Protein 1XS0 (pdb70)

CATH classification: 3.40.1420.10

InterPro domains:
  IPR014453 Inhibitor of vertebrate lysozyme [PIRSF009103] (1-154)
  IPR036501 Inhibitor of vertebrate lysozyme superfamily [G3DSA:3.40.1420.10] (29-157)
  IPR036501 Inhibitor of vertebrate lysozyme superfamily [SSF89872] (31-156)
  IPR061272 Inhibitor of vertebrate lysozyme (Ivy)-like domain [PF08816] (43-122)

Radius of gyration: 24.45 Å; Cα contacts (8 Å, |Δi|>4): 786; chains: 3; bounding box: 39×58×66 Å

Structure (mmCIF, N/CA/C/O backbone):
data_1XS0
#
_entry.id   1XS0
#
_cell.length_a   81.339
_cell.length_b   46.962
_cell.length_c   88.044
_cell.angle_alpha   90.00
_cell.angle_beta   89.95
_cell.angle_gamma   90.00
#
_symmetry.space_group_name_H-M   'C 1 2 1'
#
loop_
_entity.id
_entity.type
_entity.pdbx_description
1 polymer 'Inhibitor of vertebrate lysozyme'
2 water water
#
loop_
_atom_site.group_PDB
_atom_site.id
_atom_site.type_symbol
_atom_site.label_atom_id
_atom_site.label_alt_id
_atom_site.label_comp_id
_atom_site.label_asym_id
_atom_site.label_entity_id
_atom_site.label_seq_id
_atom_site.pdbx_PDB_ins_code
_atom_site.Cartn_x
_atom_site.Cartn_y
_atom_site.Cartn_z
_atom_site.occupancy
_atom_site.B_iso_or_equiv
_atom_site.auth_seq_id
_atom_site.auth_comp_id
_atom_site.auth_asym_id
_atom_site.auth_atom_id
_atom_site.pdbx_PDB_model_num
ATOM 1 N N . ASP A 1 3 ? 14.362 9.719 -1.908 1.00 38.52 3 ASP A N 1
ATOM 2 C CA . ASP A 1 3 ? 15.813 10.083 -1.821 1.00 37.24 3 ASP A CA 1
ATOM 3 C C . ASP A 1 3 ? 16.674 9.144 -2.658 1.00 37.27 3 ASP A C 1
ATOM 4 O O . ASP A 1 3 ? 16.349 7.972 -2.822 1.00 37.04 3 ASP A O 1
ATOM 9 N N . LEU A 1 4 ? 17.789 9.682 -3.158 1.00 36.55 4 LEU A N 1
ATOM 10 C CA . LEU A 1 4 ? 18.767 8.993 -3.984 1.00 35.12 4 LEU A CA 1
ATOM 11 C C . LEU A 1 4 ? 19.721 8.152 -3.137 1.00 34.11 4 LEU A C 1
ATOM 12 O O . LEU A 1 4 ? 20.572 8.660 -2.363 1.00 34.63 4 LEU A O 1
ATOM 17 N N . THR A 1 5 ? 19.596 6.855 -3.347 1.00 30.34 5 THR A N 1
ATOM 18 C CA . THR A 1 5 ? 20.312 5.866 -2.589 1.00 27.65 5 THR A CA 1
ATOM 19 C C . THR A 1 5 ? 20.633 4.746 -3.552 1.00 25.08 5 THR A C 1
ATOM 20 O O . THR A 1 5 ? 20.082 4.677 -4.655 1.00 23.51 5 THR A O 1
ATOM 24 N N . ILE A 1 6 ? 21.494 3.830 -3.111 1.00 22.79 6 ILE A N 1
ATOM 25 C CA . ILE A 1 6 ? 21.854 2.716 -3.949 1.00 21.41 6 ILE A CA 1
ATOM 26 C C . ILE A 1 6 ? 20.606 1.893 -4.219 1.00 23.31 6 ILE A C 1
ATOM 27 O O . ILE A 1 6 ? 20.398 1.365 -5.340 1.00 23.67 6 ILE A O 1
ATOM 32 N N . SER A 1 7 ? 19.748 1.832 -3.213 1.00 23.04 7 SER A N 1
ATOM 33 C CA . SER A 1 7 ? 18.532 1.082 -3.388 1.00 23.72 7 SER A CA 1
ATOM 34 C C . SER A 1 7 ? 17.589 1.708 -4.408 1.00 23.43 7 SER A C 1
ATOM 35 O O . SER A 1 7 ? 16.950 0.979 -5.195 1.00 23.30 7 SER A O 1
ATOM 38 N N . SER A 1 8 ? 17.451 3.027 -4.431 1.00 22.55 8 SER A N 1
ATOM 39 C CA . SER A 1 8 ? 16.526 3.605 -5.438 1.00 24.49 8 SER A CA 1
ATOM 40 C C . SER A 1 8 ? 17.108 3.475 -6.834 1.00 24.14 8 SER A C 1
ATOM 41 O O . SER A 1 8 ? 16.369 3.424 -7.826 1.00 24.52 8 SER A O 1
ATOM 44 N N . LEU A 1 9 ? 18.441 3.495 -6.922 1.00 22.18 9 LEU A N 1
ATOM 45 C CA . LEU A 1 9 ? 19.070 3.328 -8.227 1.00 23.73 9 LEU A CA 1
ATOM 46 C C . LEU A 1 9 ? 18.793 1.879 -8.679 1.00 23.12 9 LEU A C 1
ATOM 47 O O . LEU A 1 9 ? 18.493 1.635 -9.849 1.00 26.36 9 LEU A O 1
ATOM 52 N N . ALA A 1 10 ? 18.856 0.911 -7.772 1.00 21.85 10 ALA A N 1
ATOM 53 C CA . ALA A 1 10 ? 18.622 -0.485 -8.164 1.00 22.35 10 ALA A CA 1
ATOM 54 C C . ALA A 1 10 ? 17.172 -0.783 -8.609 1.00 24.66 10 ALA A C 1
ATOM 55 O O . ALA A 1 10 ? 16.911 -1.746 -9.342 1.00 25.73 10 ALA A O 1
ATOM 57 N N . LYS A 1 11 ? 16.236 0.041 -8.177 1.00 27.05 11 LYS A N 1
ATOM 58 C CA . LYS A 1 11 ? 14.830 -0.190 -8.511 1.00 28.09 11 LYS A CA 1
ATOM 59 C C . LYS A 1 11 ? 14.253 0.773 -9.553 1.00 29.01 11 LYS A C 1
ATOM 60 O O . LYS A 1 11 ? 13.243 0.442 -10.200 1.00 29.88 11 LYS A O 1
ATOM 66 N N . GLY A 1 12 ? 14.919 1.904 -9.756 1.00 26.61 12 GLY A N 1
ATOM 67 C CA . GLY A 1 12 ? 14.481 2.925 -10.692 1.00 26.39 12 GLY A CA 1
ATOM 68 C C . GLY A 1 12 ? 14.275 2.456 -12.110 1.00 25.76 12 GLY A C 1
ATOM 69 O O . GLY A 1 12 ? 15.112 1.709 -12.660 1.00 23.80 12 GLY A O 1
ATOM 70 N N . GLU A 1 13 ? 13.183 2.896 -12.741 1.00 26.15 13 GLU A N 1
ATOM 71 C CA . GLU A 1 13 ? 12.911 2.450 -14.075 1.00 27.98 13 GLU A CA 1
ATOM 72 C C . GLU A 1 13 ? 14.036 2.648 -15.057 1.00 26.19 13 GLU A C 1
ATOM 73 O O . GLU A 1 13 ? 14.342 1.746 -15.838 1.00 27.74 13 GLU A O 1
ATOM 79 N N . THR A 1 14 ? 14.698 3.792 -14.974 1.00 28.27 14 THR A N 1
ATOM 80 C CA . THR A 1 14 ? 15.746 4.080 -15.927 1.00 28.38 14 THR A CA 1
ATOM 81 C C . THR A 1 14 ? 17.147 3.850 -15.392 1.00 26.72 14 THR A C 1
ATOM 82 O O . THR A 1 14 ? 18.090 4.220 -16.080 1.00 26.28 14 THR A O 1
ATOM 86 N N . THR A 1 15 ? 17.271 3.290 -14.195 1.00 25.99 15 THR A N 1
ATOM 87 C CA . THR A 1 15 ? 18.601 3.059 -13.642 1.00 24.18 15 THR A CA 1
ATOM 88 C C . THR A 1 15 ? 18.831 1.587 -13.321 1.00 24.83 15 THR A C 1
ATOM 89 O O . THR A 1 15 ? 19.993 1.130 -13.241 1.00 24.85 15 THR A O 1
ATOM 93 N N . LYS A 1 16 ? 17.736 0.828 -13.150 1.00 23.20 16 LYS A N 1
ATOM 94 C CA . LYS A 1 16 ? 17.865 -0.557 -12.759 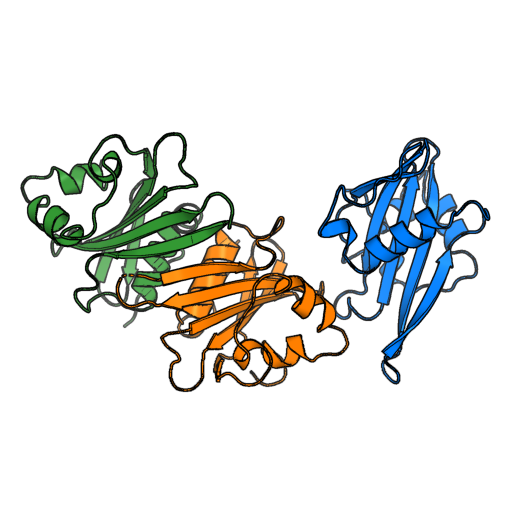1.00 21.84 16 LYS A CA 1
ATOM 95 C C . LYS A 1 16 ? 18.644 -1.454 -13.683 1.00 21.84 16 LYS A C 1
ATOM 96 O O . LYS A 1 16 ? 19.326 -2.350 -13.217 1.00 22.01 16 LYS A O 1
ATOM 102 N N . ALA A 1 17 ? 18.562 -1.258 -15.001 1.00 21.42 17 ALA A N 1
ATOM 103 C CA . ALA A 1 17 ? 19.335 -2.159 -15.816 1.00 19.80 17 ALA A CA 1
ATOM 104 C C . ALA A 1 17 ? 20.819 -1.843 -15.702 1.00 20.42 17 ALA A C 1
ATOM 105 O O . ALA A 1 17 ? 21.615 -2.780 -15.726 1.00 21.19 17 ALA A O 1
ATOM 107 N N . ALA A 1 18 ? 21.152 -0.550 -15.566 1.00 19.28 18 ALA A N 1
ATOM 108 C CA . ALA A 1 18 ? 22.536 -0.136 -15.410 1.00 19.16 18 ALA A CA 1
ATOM 109 C C . ALA A 1 18 ? 23.050 -0.666 -14.093 1.00 18.82 18 ALA A C 1
ATOM 110 O O . ALA A 1 18 ? 24.205 -1.186 -13.997 1.00 19.39 18 ALA A O 1
ATOM 112 N N . PHE A 1 19 ? 22.200 -0.657 -13.068 1.00 18.39 19 PHE A N 1
ATOM 113 C CA . PHE A 1 19 ? 22.669 -1.146 -11.752 1.00 18.48 19 PHE A CA 1
ATOM 114 C C . PHE A 1 19 ? 22.909 -2.685 -11.841 1.00 19.58 19 PHE A C 1
ATOM 115 O O . PHE A 1 19 ? 23.921 -3.239 -11.376 1.00 19.86 19 PHE A O 1
ATOM 123 N N . ASN A 1 20 ? 21.986 -3.376 -12.477 1.00 20.45 20 ASN A N 1
ATOM 124 C CA . ASN A 1 20 ? 22.110 -4.839 -12.613 1.00 19.01 20 ASN A CA 1
ATOM 125 C C . ASN A 1 20 ? 23.343 -5.210 -13.429 1.00 19.91 20 ASN A C 1
ATOM 126 O O . ASN A 1 20 ? 23.957 -6.224 -13.182 1.00 20.00 20 ASN A O 1
ATOM 131 N N . GLN A 1 21 ? 23.701 -4.382 -14.386 1.00 19.49 21 GLN A N 1
ATOM 132 C CA . GLN A 1 21 ? 24.909 -4.614 -15.195 1.00 19.97 21 GLN A CA 1
ATOM 133 C C . GLN A 1 21 ? 26.124 -4.385 -14.258 1.00 19.01 21 GLN A C 1
ATOM 134 O O . GLN A 1 21 ? 27.072 -5.190 -14.280 1.00 21.36 21 GLN A O 1
ATOM 140 N N . MET A 1 22 ? 26.100 -3.283 -13.482 1.00 19.45 22 MET A N 1
ATOM 141 C CA . MET A 1 22 ? 27.249 -3.044 -12.573 1.00 20.80 22 MET A CA 1
ATOM 142 C C . MET A 1 22 ? 27.518 -4.229 -11.669 1.00 21.11 22 MET A C 1
ATOM 143 O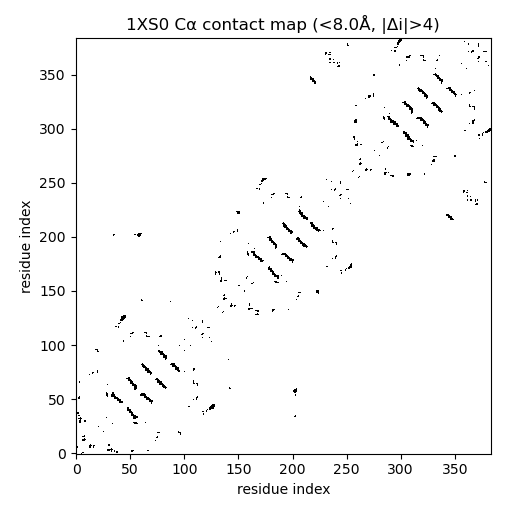 O . MET A 1 22 ? 28.722 -4.519 -11.405 1.00 22.13 22 MET A O 1
ATOM 148 N N . VAL A 1 23 ? 26.465 -4.861 -11.116 1.00 20.89 23 VAL A N 1
ATOM 149 C CA . VAL A 1 23 ? 26.687 -5.983 -10.202 1.00 22.81 23 VAL A CA 1
ATOM 150 C C . VAL A 1 23 ? 26.708 -7.309 -10.878 1.00 24.14 23 VAL A C 1
ATOM 151 O O . VAL A 1 23 ? 26.909 -8.338 -10.213 1.00 25.70 23 VAL A O 1
ATOM 155 N N . GLN A 1 24 ? 26.557 -7.308 -12.204 1.00 24.34 24 GLN A N 1
ATOM 156 C CA . GLN A 1 24 ? 26.503 -8.588 -12.923 1.00 25.09 24 GLN A CA 1
ATOM 157 C C . GLN A 1 24 ? 27.778 -9.417 -12.764 1.00 27.61 24 GLN A C 1
ATOM 158 O O . GLN A 1 24 ? 28.851 -8.954 -13.089 1.00 29.48 24 GLN A O 1
ATOM 164 N N . GLY A 1 25 ? 27.615 -10.642 -12.292 1.00 28.35 25 GLY A N 1
ATOM 165 C CA . GLY A 1 25 ? 28.741 -11.534 -12.128 1.00 30.95 25 GLY A CA 1
ATOM 166 C C . GLY A 1 25 ? 29.467 -11.300 -10.814 1.00 31.55 25 GLY A C 1
ATOM 167 O O . GLY A 1 25 ? 30.522 -11.912 -10.589 1.00 32.05 25 GLY A O 1
ATOM 168 N N . HIS A 1 26 ? 28.941 -10.430 -9.945 1.00 31.43 26 HIS A N 1
ATOM 169 C CA . HIS A 1 26 ? 29.622 -10.192 -8.659 1.00 32.65 26 HIS A CA 1
ATOM 170 C C . HIS A 1 26 ? 29.005 -10.835 -7.395 1.00 34.65 26 HIS A C 1
ATOM 171 O O . HIS A 1 26 ? 29.602 -10.768 -6.308 1.00 37.10 26 HIS A O 1
ATOM 178 N N . LYS A 1 27 ? 27.842 -11.469 -7.511 1.00 35.49 27 LYS A N 1
ATOM 179 C CA . LYS A 1 27 ? 27.171 -12.127 -6.362 1.00 36.37 27 LYS A CA 1
ATOM 180 C C . LYS A 1 27 ? 27.168 -11.350 -5.033 1.00 35.69 27 LYS A C 1
ATOM 181 O O . LYS A 1 27 ? 27.652 -11.843 -4.013 1.00 37.07 27 LYS A O 1
ATOM 187 N N . LEU A 1 28 ? 26.581 -10.158 -5.056 1.00 33.52 28 LEU A N 1
ATOM 188 C CA . LEU A 1 28 ? 26.509 -9.299 -3.861 1.00 30.33 28 LEU A CA 1
ATOM 189 C C . LEU A 1 28 ? 25.321 -9.649 -2.984 1.00 30.12 28 LEU A C 1
ATOM 190 O O . LEU A 1 28 ? 24.274 -10.114 -3.468 1.00 30.15 28 LEU A O 1
ATOM 195 N N . PRO A 1 29 ? 25.427 -9.373 -1.676 1.00 29.09 29 PRO A N 1
ATOM 196 C CA . PRO A 1 29 ? 24.351 -9.665 -0.715 1.00 28.57 29 PRO A CA 1
ATOM 197 C C . PRO A 1 29 ? 23.046 -8.908 -1.008 1.00 27.89 29 PRO A C 1
ATOM 198 O O . PRO A 1 29 ? 23.045 -7.767 -1.532 1.00 26.41 29 PRO A O 1
ATOM 202 N N . ALA A 1 30 ? 21.930 -9.515 -0.576 1.00 27.50 30 ALA A N 1
ATOM 203 C CA . ALA A 1 30 ? 20.622 -8.962 -0.826 1.00 28.17 30 ALA A CA 1
ATOM 204 C C . ALA A 1 30 ? 20.414 -7.559 -0.279 1.00 26.83 30 ALA A C 1
ATOM 205 O O . ALA A 1 30 ? 19.672 -6.749 -0.845 1.00 28.63 30 ALA A O 1
ATOM 207 N N . TRP A 1 31 ? 21.118 -7.259 0.794 1.00 25.06 31 TRP A N 1
ATOM 208 C CA . TRP A 1 31 ? 20.909 -5.991 1.422 1.00 24.29 31 TRP A CA 1
ATOM 209 C C . TRP A 1 31 ? 21.294 -4.808 0.565 1.00 24.05 31 TRP A C 1
ATOM 210 O O . TRP A 1 31 ? 20.792 -3.725 0.765 1.00 24.99 31 TRP A O 1
ATOM 221 N N . VAL A 1 32 ? 22.158 -5.027 -0.416 1.00 24.07 32 VAL A N 1
ATOM 222 C CA . VAL A 1 32 ? 22.576 -3.915 -1.240 1.00 24.22 32 VAL A CA 1
ATOM 223 C C . VAL A 1 32 ? 21.399 -3.348 -2.016 1.00 27.74 32 VAL A C 1
ATOM 224 O O . VAL A 1 32 ? 21.185 -2.123 -2.053 1.00 28.21 32 VAL A O 1
ATOM 228 N N . MET A 1 33 ? 20.628 -4.240 -2.629 1.00 29.17 33 MET A N 1
ATOM 229 C CA . MET A 1 33 ? 19.463 -3.844 -3.432 1.00 33.74 33 MET A CA 1
ATOM 230 C C . MET A 1 33 ? 18.363 -3.248 -2.531 1.00 34.78 33 MET A C 1
ATOM 231 O O . MET A 1 33 ? 17.605 -2.383 -2.963 1.00 34.65 33 MET A O 1
ATOM 236 N N . LYS A 1 34 ? 18.269 -3.734 -1.296 1.00 38.24 34 LYS A N 1
ATOM 237 C CA . LYS A 1 34 ? 17.308 -3.271 -0.284 1.00 41.20 34 LYS A CA 1
ATOM 238 C C . LYS A 1 34 ? 17.786 -1.903 0.237 1.00 43.73 34 LYS A C 1
ATOM 239 O O . LYS A 1 34 ? 17.030 -1.185 0.926 1.00 45.29 34 LYS A O 1
ATOM 245 N N . GLY A 1 35 ? 19.057 -1.580 -0.063 1.00 44.51 35 GLY A N 1
ATOM 246 C CA . GLY A 1 35 ? 19.677 -0.316 0.319 1.00 45.43 35 GLY A CA 1
ATOM 247 C C . GLY A 1 35 ? 19.186 0.335 1.600 1.00 45.67 35 GLY A C 1
ATOM 248 O O . GLY A 1 35 ? 19.031 1.561 1.683 1.00 45.43 35 GLY A O 1
ATOM 249 N N . GLY A 1 36 ? 18.975 -0.519 2.602 1.00 46.44 36 GLY A N 1
ATOM 250 C CA . GLY A 1 36 ? 18.498 -0.111 3.909 1.00 46.35 36 GLY A CA 1
ATOM 251 C C . GLY A 1 36 ? 19.296 0.972 4.584 1.00 45.78 36 GLY A C 1
ATOM 252 O O . GLY A 1 36 ? 18.924 2.151 4.456 1.00 47.50 36 GLY A O 1
ATOM 253 N N . THR A 1 37 ? 20.361 0.603 5.310 1.00 44.26 37 THR A N 1
ATOM 254 C CA . THR A 1 37 ? 21.173 1.609 5.977 1.00 40.35 37 THR A CA 1
ATOM 255 C C . THR A 1 37 ? 22.117 2.285 4.978 1.00 37.82 37 THR A C 1
ATOM 256 O O . THR A 1 37 ? 23.049 1.707 4.418 1.00 31.80 37 THR A O 1
ATOM 260 N N . TYR A 1 38 ? 21.856 3.559 4.767 1.00 36.94 38 TYR A N 1
ATOM 261 C CA . TYR A 1 38 ? 22.636 4.301 3.806 1.00 37.22 38 TYR A CA 1
ATOM 262 C C . TYR A 1 38 ? 22.972 5.671 4.322 1.00 36.86 38 TYR A C 1
ATOM 263 O O . TYR A 1 38 ? 22.316 6.208 5.210 1.00 36.86 38 TYR A O 1
ATOM 272 N N . THR A 1 39 ? 24.007 6.224 3.710 1.00 36.63 39 THR A N 1
ATOM 273 C CA . THR A 1 39 ? 24.543 7.523 4.022 1.00 36.70 39 THR A CA 1
ATOM 274 C C . THR A 1 39 ? 24.004 8.433 2.936 1.00 34.20 39 THR A C 1
ATOM 275 O O . THR A 1 39 ? 23.874 8.006 1.785 1.00 35.10 39 THR A O 1
ATOM 279 N N . PRO A 1 40 ? 23.672 9.691 3.274 1.00 33.78 40 PRO A N 1
ATOM 280 C CA . PRO A 1 40 ? 23.157 10.559 2.210 1.00 31.48 40 PRO A CA 1
ATOM 281 C C . PRO A 1 40 ? 24.141 10.774 1.080 1.00 30.30 40 PRO A C 1
ATOM 282 O O . PRO A 1 40 ? 25.361 10.806 1.281 1.00 29.13 40 PRO A O 1
ATOM 286 N N . ALA A 1 41 ? 23.594 10.928 -0.121 1.00 28.82 41 ALA A N 1
ATOM 287 C CA . ALA A 1 41 ? 24.414 11.148 -1.281 1.00 28.22 41 ALA A CA 1
ATOM 288 C C . ALA A 1 41 ? 25.180 12.454 -1.158 1.00 28.64 41 ALA A C 1
ATOM 289 O O . ALA A 1 41 ? 24.680 13.463 -0.637 1.00 28.78 41 ALA A O 1
ATOM 291 N N . GLN A 1 42 ? 26.417 12.419 -1.620 1.00 27.06 42 GLN A N 1
ATOM 292 C CA . GLN A 1 42 ? 27.257 13.603 -1.592 1.00 29.72 42 GLN A CA 1
ATOM 293 C C . GLN A 1 42 ? 27.597 13.893 -3.054 1.00 29.49 42 GLN A C 1
ATOM 294 O O . GLN A 1 42 ? 27.638 12.989 -3.908 1.00 30.45 42 GLN A O 1
ATOM 300 N N . THR A 1 43 ? 27.861 15.149 -3.351 1.00 28.85 43 THR A N 1
ATOM 301 C CA . THR A 1 43 ? 28.255 15.501 -4.711 1.00 29.36 43 THR A CA 1
ATOM 302 C C . THR A 1 43 ? 29.802 15.612 -4.755 1.00 27.14 43 THR A C 1
ATOM 303 O O . THR A 1 43 ? 30.408 16.239 -3.866 1.00 28.68 43 THR A O 1
ATOM 307 N N . VAL A 1 44 ? 30.423 14.980 -5.758 1.00 26.20 44 VAL A N 1
ATOM 308 C CA . VAL A 1 44 ? 31.902 15.023 -5.939 1.00 25.75 44 VAL A CA 1
ATOM 309 C C . VAL A 1 44 ? 32.278 15.307 -7.395 1.00 26.86 44 VAL A C 1
ATOM 310 O O . VAL A 1 44 ? 31.638 14.765 -8.281 1.00 26.74 44 VAL A O 1
ATOM 314 N N . THR A 1 45 ? 33.309 16.151 -7.636 1.00 27.66 45 THR A N 1
ATOM 315 C CA . THR A 1 45 ? 33.749 16.463 -8.990 1.00 28.57 45 THR A CA 1
ATOM 316 C C . THR A 1 45 ? 35.140 15.909 -9.281 1.00 28.13 45 THR A C 1
ATOM 317 O O . THR A 1 45 ? 36.065 16.223 -8.544 1.00 28.79 45 THR A O 1
ATOM 321 N N . LEU A 1 46 ? 35.265 15.083 -10.324 1.00 26.35 46 LEU A N 1
ATOM 322 C CA . LEU A 1 46 ? 36.551 14.523 -10.769 1.00 27.54 46 LEU A CA 1
ATOM 323 C C . LEU A 1 46 ? 36.907 15.017 -12.189 1.00 28.64 46 LEU A C 1
ATOM 324 O O . LEU A 1 46 ? 36.304 14.574 -13.183 1.00 30.87 46 LEU A O 1
ATOM 329 N N . GLY A 1 47 ? 37.904 15.881 -12.290 1.00 29.65 47 GLY A N 1
ATOM 330 C CA . GLY A 1 47 ? 38.292 16.397 -13.589 1.00 30.67 47 GLY A CA 1
ATOM 331 C C . GLY A 1 47 ? 37.194 17.373 -13.952 1.00 31.25 47 GLY A C 1
ATOM 332 O O . GLY A 1 47 ? 36.967 18.371 -13.245 1.00 33.65 47 GLY A O 1
ATOM 333 N N . ASP A 1 48 ? 36.472 17.062 -15.009 1.00 32.65 48 ASP A N 1
ATOM 334 C CA . ASP A 1 48 ? 35.381 17.939 -15.402 1.00 35.30 48 ASP A CA 1
ATOM 335 C C . ASP A 1 48 ? 34.008 17.288 -15.415 1.00 36.20 48 ASP A C 1
ATOM 336 O O . ASP A 1 48 ? 33.109 17.696 -16.174 1.00 37.02 48 ASP A O 1
ATOM 341 N N . GLU A 1 49 ? 33.824 16.289 -14.551 1.00 34.54 49 GLU A N 1
ATOM 342 C CA . GLU A 1 49 ? 32.527 15.611 -14.444 1.00 34.19 49 GLU A CA 1
ATOM 343 C C . GLU A 1 49 ? 32.167 15.502 -12.976 1.00 33.14 49 GLU A C 1
ATOM 344 O O . GLU A 1 49 ? 33.064 15.345 -12.128 1.00 30.52 49 GLU A O 1
ATOM 350 N N . THR A 1 50 ? 30.862 15.613 -12.700 1.00 31.14 50 THR A N 1
ATOM 351 C CA . THR A 1 50 ? 30.276 15.536 -11.381 1.00 30.66 50 THR A CA 1
ATOM 352 C C . THR A 1 50 ? 29.432 14.283 -11.182 1.00 28.56 50 THR A C 1
ATOM 353 O O . THR A 1 50 ? 28.700 13.843 -12.069 1.00 27.49 50 THR A O 1
ATOM 357 N N . TYR A 1 51 ? 29.550 13.740 -9.978 1.00 25.19 51 TYR A N 1
ATOM 358 C CA . TYR A 1 51 ? 28.828 12.544 -9.589 1.00 26.16 51 TYR A CA 1
ATOM 359 C C . TYR A 1 51 ? 28.209 12.648 -8.197 1.00 24.06 51 TYR A C 1
ATOM 360 O O . TYR A 1 51 ? 28.668 13.415 -7.316 1.00 25.25 51 TYR A O 1
ATOM 369 N N . GLN A 1 52 ? 27.158 11.835 -7.998 1.00 24.12 52 GLN A N 1
ATOM 370 C CA . GLN A 1 52 ? 26.514 11.705 -6.689 1.00 24.97 52 GLN A CA 1
ATOM 371 C C . GLN A 1 52 ? 27.210 10.447 -6.166 1.00 22.41 52 GLN A C 1
ATOM 372 O O . GLN A 1 52 ? 27.295 9.441 -6.894 1.00 22.57 52 GLN A O 1
ATOM 378 N N . VAL A 1 53 ? 27.791 10.548 -4.979 1.00 22.40 53 VAL A N 1
ATOM 379 C CA . VAL A 1 53 ? 28.484 9.385 -4.440 1.00 21.61 53 VAL A CA 1
ATOM 380 C C . VAL A 1 53 ? 27.670 8.958 -3.275 1.00 19.29 53 VAL A C 1
ATOM 381 O O . VAL A 1 53 ? 27.353 9.761 -2.388 1.00 20.33 53 VAL A O 1
ATOM 385 N N . MET A 1 54 ? 27.305 7.686 -3.249 1.00 20.98 54 MET A N 1
ATOM 386 C CA . MET A 1 54 ? 26.427 7.148 -2.195 1.00 21.76 54 MET A CA 1
ATOM 387 C C . MET A 1 54 ? 27.067 5.934 -1.581 1.00 21.81 54 MET A C 1
ATOM 388 O O . MET A 1 54 ? 27.926 5.253 -2.174 1.00 20.66 54 MET A O 1
ATOM 393 N N . SER A 1 55 ? 26.629 5.614 -0.376 1.00 19.92 55 SER A N 1
ATOM 394 C CA . SER A 1 55 ? 27.114 4.412 0.234 1.00 20.46 55 SER A CA 1
ATOM 395 C C . SER A 1 55 ? 26.026 3.778 1.070 1.00 20.05 55 SER A C 1
ATOM 396 O O . SER A 1 55 ? 24.997 4.402 1.380 1.00 22.19 55 SER A O 1
ATOM 399 N N . ALA A 1 56 ? 26.254 2.547 1.389 1.00 18.63 56 ALA A N 1
ATOM 400 C CA . ALA A 1 56 ? 25.301 1.807 2.222 1.00 19.62 56 ALA A CA 1
ATOM 401 C C . ALA A 1 56 ? 26.030 0.677 2.917 1.00 18.13 56 ALA A C 1
ATOM 402 O O . ALA A 1 56 ? 27.093 0.242 2.498 1.00 18.59 56 ALA A O 1
ATOM 404 N N . CYS A 1 57 ? 25.439 0.099 3.976 1.00 16.75 57 CYS A N 1
ATOM 405 C CA . CYS A 1 57 ? 26.119 -0.970 4.618 1.00 18.38 57 CYS A CA 1
ATOM 406 C C . CYS A 1 57 ? 25.112 -1.964 5.172 1.00 18.50 57 CYS A C 1
ATOM 407 O O . CYS A 1 57 ? 23.891 -1.657 5.187 1.00 19.31 57 CYS A O 1
ATOM 410 N N . LYS A 1 58 ? 25.610 -3.121 5.585 1.00 18.35 58 LYS A N 1
ATOM 411 C CA . LYS A 1 58 ? 24.721 -4.208 6.086 1.00 19.02 58 LYS A CA 1
ATOM 412 C C . LYS A 1 58 ? 24.066 -3.818 7.414 1.00 19.92 58 LYS A C 1
ATOM 413 O O . LYS A 1 58 ? 24.736 -3.615 8.380 1.00 19.99 58 LYS A O 1
ATOM 419 N N . PRO A 1 59 ? 22.726 -3.752 7.464 1.00 22.77 59 PRO A N 1
ATOM 420 C CA . PRO A 1 59 ? 22.030 -3.390 8.703 1.00 24.66 59 PRO A CA 1
ATOM 421 C C . PRO A 1 59 ? 22.513 -4.288 9.848 1.00 25.22 59 PRO A C 1
ATOM 422 O O . PRO A 1 59 ? 22.588 -5.510 9.684 1.00 24.51 59 PRO A O 1
ATOM 426 N N . HIS A 1 60 ? 22.841 -3.675 10.980 1.00 26.44 60 HIS A N 1
ATOM 427 C CA . HIS A 1 60 ? 23.318 -4.377 12.181 1.00 27.94 60 HIS A CA 1
ATOM 428 C C . HIS A 1 60 ? 24.691 -5.033 12.087 1.00 26.80 60 HIS A C 1
ATOM 429 O O . HIS A 1 60 ? 25.162 -5.737 12.982 1.00 29.12 60 HIS A O 1
ATOM 436 N N . ASP A 1 61 ? 25.369 -4.826 10.967 1.00 26.36 61 ASP A N 1
ATOM 437 C CA . ASP A 1 61 ? 26.753 -5.251 10.920 1.00 26.10 61 ASP A CA 1
ATOM 438 C C . ASP A 1 61 ? 27.380 -4.340 9.881 1.00 23.56 61 ASP A C 1
ATOM 439 O O . ASP A 1 61 ? 28.072 -4.785 8.945 1.00 23.93 61 ASP A O 1
ATOM 444 N N . CYS A 1 62 ? 27.139 -3.059 10.095 1.00 21.44 62 CYS A N 1
ATOM 445 C CA . CYS A 1 62 ? 27.566 -2.039 9.152 1.00 20.62 62 CYS A CA 1
ATOM 446 C C . CYS A 1 62 ? 29.030 -1.949 8.900 1.00 23.25 62 CYS A C 1
ATOM 447 O O . CYS A 1 62 ? 29.463 -1.674 7.760 1.00 22.95 62 CYS A O 1
ATOM 450 N N . GLY A 1 63 ? 29.817 -2.191 9.932 1.00 21.26 63 GLY A N 1
ATOM 451 C CA . GLY A 1 63 ? 31.246 -2.076 9.764 1.00 22.97 63 GLY A CA 1
ATOM 452 C C . GLY A 1 63 ? 31.852 -3.263 9.060 1.00 21.36 63 GLY A C 1
ATOM 453 O O . GLY A 1 63 ? 32.993 -3.178 8.719 1.00 26.16 63 GLY A O 1
ATOM 454 N N . SER A 1 64 ? 31.093 -4.326 8.829 1.00 21.71 64 SER A N 1
ATOM 455 C CA . SER A 1 64 ? 31.603 -5.537 8.214 1.00 21.18 64 SER A CA 1
ATOM 456 C C . SER A 1 64 ? 31.433 -5.702 6.700 1.00 21.04 64 SER A C 1
ATOM 457 O O . SER A 1 64 ? 32.182 -6.426 6.024 1.00 22.82 64 SER A O 1
ATOM 460 N N . GLN A 1 65 ? 30.345 -5.135 6.209 1.00 19.40 65 GLN A N 1
ATOM 461 C CA . GLN A 1 65 ? 30.024 -5.249 4.779 1.00 18.30 65 GLN A CA 1
ATOM 462 C C . GLN A 1 65 ? 29.422 -3.898 4.355 1.00 17.35 65 GLN A C 1
ATOM 463 O O . GLN A 1 65 ? 28.460 -3.383 4.962 1.00 17.66 65 GLN A O 1
ATOM 469 N N . ARG A 1 66 ? 30.015 -3.268 3.326 1.00 15.13 66 ARG A N 1
ATOM 470 C CA . ARG A 1 66 ? 29.560 -1.952 2.905 1.00 14.96 66 ARG A CA 1
ATOM 471 C C . ARG A 1 66 ? 29.833 -1.788 1.403 1.00 14.56 66 ARG A C 1
ATOM 472 O O . ARG A 1 66 ? 30.607 -2.561 0.825 1.00 15.70 66 ARG A O 1
ATOM 480 N N . ILE A 1 67 ? 29.181 -0.800 0.844 1.00 14.17 67 ILE A N 1
ATOM 481 C CA . ILE A 1 67 ? 29.292 -0.557 -0.601 1.00 16.71 67 ILE A CA 1
ATOM 482 C C . ILE A 1 67 ? 29.244 0.910 -0.881 1.00 15.19 67 ILE A C 1
ATOM 483 O O . ILE A 1 67 ? 28.653 1.667 -0.151 1.00 16.45 67 ILE A O 1
ATOM 488 N N . ALA A 1 68 ? 29.932 1.333 -1.970 1.00 15.87 68 ALA A N 1
ATOM 489 C CA . ALA A 1 68 ? 29.867 2.718 -2.396 1.00 16.21 68 ALA A CA 1
ATOM 490 C C . ALA A 1 68 ? 29.604 2.678 -3.909 1.00 16.07 68 ALA A C 1
ATOM 491 O O . ALA A 1 68 ? 30.038 1.742 -4.591 1.00 16.80 68 ALA A O 1
ATOM 493 N N . VAL A 1 69 ? 28.836 3.662 -4.365 1.00 15.67 69 VAL A N 1
ATOM 494 C CA . VAL A 1 69 ? 28.531 3.844 -5.784 1.00 17.62 69 VAL A CA 1
ATOM 495 C C . VAL A 1 69 ? 28.662 5.304 -6.188 1.00 16.76 69 VAL A C 1
ATOM 496 O O . VAL A 1 69 ? 28.238 6.204 -5.458 1.00 19.81 69 VAL A O 1
ATOM 500 N N . MET A 1 70 ? 29.270 5.550 -7.335 1.00 17.63 70 MET A N 1
ATOM 501 C CA . MET A 1 70 ? 29.375 6.882 -7.909 1.00 18.16 70 MET A CA 1
ATOM 502 C C . MET A 1 70 ? 28.444 6.883 -9.166 1.00 19.95 70 MET A C 1
ATOM 503 O O . MET A 1 70 ? 28.591 6.042 -10.027 1.00 19.72 70 MET A O 1
ATOM 508 N N . TRP A 1 71 ? 27.477 7.810 -9.197 1.00 20.43 71 TRP A N 1
ATOM 509 C CA . TRP A 1 71 ? 26.545 7.889 -10.315 1.00 22.86 71 TRP A CA 1
ATOM 510 C C . TRP A 1 71 ? 26.491 9.338 -10.858 1.00 21.77 71 TRP A C 1
ATOM 511 O O . TRP A 1 71 ? 26.341 10.316 -10.097 1.00 23.45 71 TRP A O 1
ATOM 522 N N . SER A 1 72 ? 26.580 9.472 -12.174 1.00 25.48 72 SER A N 1
ATOM 523 C CA . SER A 1 72 ? 26.479 10.815 -12.791 1.00 24.49 72 SER A CA 1
ATOM 524 C C . SER A 1 72 ? 25.001 11.050 -13.118 1.00 25.97 72 SER A C 1
ATOM 525 O O . SER A 1 72 ? 24.482 10.354 -13.976 1.00 25.25 72 SER A O 1
ATOM 528 N N . GLU A 1 73 ? 24.319 11.988 -12.463 1.00 26.14 73 GLU A N 1
ATOM 529 C CA . GLU A 1 73 ? 22.923 12.250 -12.804 1.00 28.28 73 GLU A CA 1
ATOM 530 C C . GLU A 1 73 ? 22.806 12.715 -14.275 1.00 28.11 73 GLU A C 1
ATOM 531 O O . GLU A 1 73 ? 21.713 12.567 -14.898 1.00 30.08 73 GLU A O 1
ATOM 537 N N . LYS A 1 74 ? 23.890 13.241 -14.843 1.00 27.83 74 LYS A N 1
ATOM 538 C CA . LYS A 1 74 ? 23.828 13.754 -16.216 1.00 28.73 74 LYS A CA 1
ATOM 539 C C . LYS A 1 74 ? 23.954 12.668 -17.279 1.00 29.44 74 LYS A C 1
ATOM 540 O O . LYS A 1 74 ? 23.190 12.681 -18.244 1.00 27.18 74 LYS A O 1
ATOM 546 N N . SER A 1 75 ? 24.886 11.730 -17.095 1.00 27.27 75 SER A N 1
ATOM 547 C CA . SER A 1 75 ? 25.083 10.658 -18.105 1.00 26.69 75 SER A CA 1
ATOM 548 C C . SER A 1 75 ? 24.493 9.309 -17.732 1.00 27.41 75 SER A C 1
ATOM 549 O O . SER A 1 75 ? 24.519 8.370 -18.559 1.00 26.40 75 SER A O 1
ATOM 552 N N . ASN A 1 76 ? 23.984 9.220 -16.496 1.00 26.97 76 ASN A N 1
ATOM 553 C CA . ASN A 1 76 ? 23.381 8.010 -15.944 1.00 28.49 76 ASN A CA 1
ATOM 554 C C . ASN A 1 76 ? 24.434 6.922 -15.691 1.00 29.62 76 ASN A C 1
ATOM 555 O O . ASN A 1 76 ? 24.070 5.850 -15.255 1.00 29.95 76 ASN A O 1
ATOM 560 N N . GLN A 1 77 ? 25.721 7.221 -15.938 1.00 29.40 77 GLN A N 1
ATOM 561 C CA . GLN A 1 77 ? 26.849 6.258 -15.762 1.00 29.77 77 GLN A CA 1
ATOM 562 C C . GLN A 1 77 ? 27.141 6.034 -14.253 1.00 27.88 77 GLN A C 1
ATOM 563 O O . GLN A 1 77 ? 27.088 6.986 -13.483 1.00 27.92 77 GLN A O 1
ATOM 569 N N . MET A 1 78 ? 27.446 4.796 -13.877 1.00 26.56 78 MET A N 1
ATOM 570 C CA . MET A 1 78 ? 27.780 4.457 -12.456 1.00 26.59 78 MET A CA 1
ATOM 571 C C . MET A 1 78 ? 28.920 3.461 -12.274 1.00 25.32 78 MET A C 1
ATOM 572 O O . MET A 1 78 ? 29.118 2.526 -13.060 1.00 28.19 78 MET A O 1
ATOM 577 N N . THR A 1 79 ? 29.692 3.665 -11.200 1.00 24.03 79 THR A N 1
ATOM 578 C CA . THR A 1 79 ? 30.821 2.773 -10.851 1.00 24.54 79 THR A CA 1
ATOM 579 C C . THR A 1 79 ? 30.667 2.472 -9.358 1.00 22.68 79 THR A C 1
ATOM 580 O O . THR A 1 79 ? 30.024 3.246 -8.622 1.00 23.33 79 THR A O 1
ATOM 584 N N . GLY A 1 80 ? 31.218 1.360 -8.895 1.00 19.95 80 GLY A N 1
ATOM 585 C CA . GLY A 1 80 ? 31.063 1.063 -7.472 1.00 17.85 80 GLY A CA 1
ATOM 586 C C . GLY A 1 80 ? 32.190 0.325 -6.839 1.00 17.36 80 GLY A C 1
ATOM 587 O O . GLY A 1 80 ? 33.141 -0.087 -7.511 1.00 19.03 80 GLY A O 1
ATOM 588 N N . LEU A 1 81 ? 32.060 0.091 -5.531 1.00 13.92 81 LEU A N 1
ATOM 589 C CA . LEU A 1 81 ? 33.057 -0.625 -4.755 1.00 15.38 81 LEU A CA 1
ATOM 590 C C . LEU A 1 81 ? 32.384 -1.370 -3.597 1.00 15.63 81 LEU A C 1
ATOM 591 O O . LEU A 1 81 ? 31.657 -0.751 -2.871 1.00 15.06 81 LEU A O 1
ATOM 596 N N . PHE A 1 82 ? 32.643 -2.654 -3.481 1.00 14.02 82 PHE A N 1
ATOM 597 C CA . PHE A 1 82 ? 32.082 -3.441 -2.369 1.00 16.22 82 PHE A CA 1
ATOM 598 C C . PHE A 1 82 ? 33.204 -3.869 -1.455 1.00 16.55 82 PHE A C 1
ATOM 599 O O . PHE A 1 82 ? 34.267 -4.263 -1.919 1.00 17.28 82 PHE A O 1
ATOM 607 N N . SER A 1 83 ? 32.992 -3.817 -0.131 1.00 16.77 83 SER A N 1
ATOM 608 C CA . SER A 1 83 ? 34.045 -4.208 0.842 1.00 17.11 83 SER A CA 1
ATOM 609 C C . SER A 1 83 ? 33.495 -5.170 1.896 1.00 18.39 83 SER A C 1
ATOM 610 O O . SER A 1 83 ? 32.375 -4.936 2.433 1.00 19.25 83 SER A O 1
ATOM 613 N N . THR A 1 84 ? 34.238 -6.242 2.173 1.00 18.52 84 THR A N 1
ATOM 614 C CA . THR A 1 84 ? 33.822 -7.172 3.256 1.00 22.11 84 THR A CA 1
ATOM 615 C C . THR A 1 84 ? 35.045 -7.361 4.135 1.00 24.79 84 THR A C 1
ATOM 616 O O . THR A 1 84 ? 36.182 -7.550 3.632 1.00 23.70 84 THR A O 1
ATOM 620 N N . ILE A 1 85 ? 34.821 -7.282 5.437 1.00 24.95 85 ILE A N 1
ATOM 621 C CA . ILE A 1 85 ? 35.928 -7.420 6.394 1.00 31.67 85 ILE A CA 1
ATOM 622 C C . ILE A 1 85 ? 35.827 -8.779 7.010 1.00 35.18 85 ILE A C 1
ATOM 623 O O . ILE A 1 85 ? 34.754 -9.125 7.540 1.00 36.56 85 ILE A O 1
ATOM 628 N N . ASP A 1 86 ? 36.916 -9.554 6.904 1.00 37.10 86 ASP A N 1
ATOM 629 C CA . ASP A 1 86 ? 36.963 -10.925 7.412 1.00 40.24 86 ASP A CA 1
ATOM 630 C C . ASP A 1 86 ? 36.987 -10.935 8.919 1.00 40.94 86 ASP A C 1
ATOM 631 O O . ASP A 1 86 ? 37.819 -10.270 9.559 1.00 39.90 86 ASP A O 1
ATOM 636 N N . GLU A 1 87 ? 36.041 -11.677 9.493 1.00 43.06 87 GLU A N 1
ATOM 637 C CA . GLU A 1 87 ? 35.937 -11.759 10.944 1.00 45.35 87 GLU A CA 1
ATOM 638 C C . GLU A 1 87 ? 37.212 -12.354 11.537 1.00 45.69 87 GLU A C 1
ATOM 639 O O . GLU A 1 87 ? 37.711 -11.899 12.567 1.00 45.98 87 GLU A O 1
ATOM 645 N N . LYS A 1 88 ? 37.749 -13.358 10.855 1.00 45.97 88 LYS A N 1
ATOM 646 C CA . LYS A 1 88 ? 38.967 -14.032 11.285 1.00 46.05 88 LYS A CA 1
ATOM 647 C C . LYS A 1 88 ? 40.293 -13.218 11.256 1.00 45.10 88 LYS A C 1
ATOM 648 O O . LYS A 1 88 ? 41.085 -13.268 12.198 1.00 45.97 88 LYS A O 1
ATOM 654 N N . THR A 1 89 ? 40.527 -12.464 10.190 1.00 43.28 89 THR A N 1
ATOM 655 C CA . THR A 1 89 ? 41.781 -11.716 10.036 1.00 40.95 89 THR A CA 1
ATOM 656 C C . THR A 1 89 ? 41.657 -10.204 10.078 1.00 39.00 89 THR A C 1
ATOM 657 O O . THR A 1 89 ? 42.644 -9.503 10.255 1.00 39.23 89 THR A O 1
ATOM 661 N N . SER A 1 90 ? 40.459 -9.707 9.838 1.00 35.54 90 SER A N 1
ATOM 662 C CA . SER A 1 90 ? 40.260 -8.280 9.827 1.00 33.73 90 SER A CA 1
ATOM 663 C C . SER A 1 90 ? 40.802 -7.736 8.509 1.00 30.99 90 SER A C 1
ATOM 664 O O . SER A 1 90 ? 40.934 -6.539 8.320 1.00 28.36 90 SER A O 1
ATOM 667 N N . GLN A 1 91 ? 41.122 -8.658 7.621 1.00 29.44 91 GLN A N 1
ATOM 668 C CA . GLN A 1 91 ? 41.614 -8.325 6.295 1.00 30.20 91 GLN A CA 1
ATOM 669 C C . GLN A 1 91 ? 40.400 -7.765 5.603 1.00 26.92 91 GLN A C 1
ATOM 670 O O . GLN A 1 91 ? 39.314 -8.237 5.863 1.00 29.47 91 GL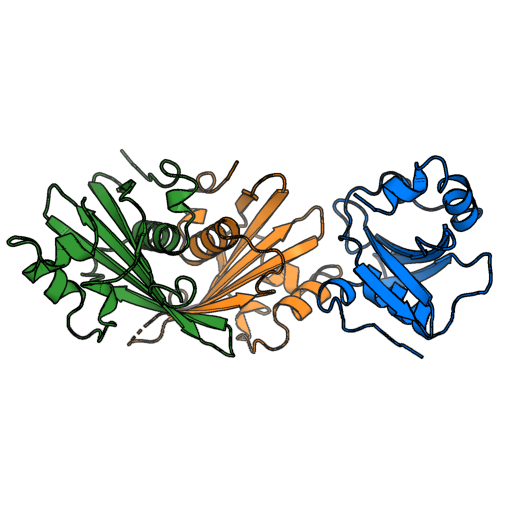N A O 1
ATOM 676 N N . GLU A 1 92 ? 40.580 -6.805 4.699 1.00 22.95 92 GLU A N 1
ATOM 677 C CA . GLU A 1 92 ? 39.446 -6.214 3.994 1.00 21.91 92 GLU A CA 1
ATOM 678 C C . GLU A 1 92 ? 39.530 -6.596 2.520 1.00 21.89 92 GLU A C 1
ATOM 679 O O . GLU A 1 92 ? 40.545 -6.304 1.874 1.00 21.39 92 GLU A O 1
ATOM 685 N N . LYS A 1 93 ? 38.457 -7.193 1.958 1.00 19.38 93 LYS A N 1
ATOM 686 C CA . LYS A 1 93 ? 38.487 -7.619 0.558 1.00 19.90 93 LYS A CA 1
ATOM 687 C C . LYS A 1 93 ? 37.634 -6.652 -0.263 1.00 19.62 93 LYS A C 1
ATOM 688 O O . LYS A 1 93 ? 36.454 -6.513 0.049 1.00 20.05 93 LYS A O 1
ATOM 694 N N . LEU A 1 94 ? 38.235 -5.976 -1.251 1.00 18.23 94 LEU A N 1
ATOM 695 C CA . LEU A 1 94 ? 37.495 -5.006 -2.091 1.00 18.83 94 LEU A CA 1
ATOM 696 C C . LEU A 1 94 ? 37.147 -5.613 -3.448 1.00 20.64 94 LEU A C 1
ATOM 697 O O . LEU A 1 94 ? 37.956 -6.318 -4.058 1.00 20.74 94 LEU A O 1
ATOM 702 N N . THR A 1 95 ? 35.944 -5.298 -3.930 1.00 17.79 95 THR A N 1
ATOM 703 C CA . THR A 1 95 ? 35.544 -5.756 -5.263 1.00 19.27 95 THR A CA 1
ATOM 704 C C . THR A 1 95 ? 35.187 -4.520 -6.004 1.00 19.35 95 THR A C 1
ATOM 705 O O . THR A 1 95 ? 34.292 -3.771 -5.566 1.00 18.22 95 THR A O 1
ATOM 709 N N . TRP A 1 96 ? 35.893 -4.245 -7.128 1.00 17.69 96 TRP A N 1
ATOM 710 C CA . TRP A 1 96 ? 35.610 -3.021 -7.886 1.00 16.90 96 TRP A CA 1
ATOM 711 C C . TRP A 1 96 ? 34.493 -3.372 -8.914 1.00 18.95 96 TRP A C 1
ATOM 712 O O . TRP A 1 96 ? 34.553 -4.412 -9.590 1.00 23.74 96 TRP A O 1
ATOM 723 N N . LEU A 1 97 ? 33.466 -2.531 -8.935 1.00 20.62 97 LEU A N 1
ATOM 724 C CA . LEU A 1 97 ? 32.316 -2.682 -9.837 1.00 24.66 97 LEU A CA 1
ATOM 725 C C . LEU A 1 97 ? 32.638 -1.647 -10.955 1.00 29.33 97 LEU A C 1
ATOM 726 O O . LEU A 1 97 ? 32.316 -0.465 -10.899 1.00 26.55 97 LEU A O 1
ATOM 731 N N . ASN A 1 98 ? 33.356 -2.125 -11.973 1.00 34.03 98 ASN A N 1
ATOM 732 C CA . ASN A 1 98 ? 33.770 -1.254 -13.097 1.00 39.66 98 ASN A CA 1
ATOM 733 C C . ASN A 1 98 ? 32.925 -1.438 -14.399 1.00 42.56 98 ASN A C 1
ATOM 734 O O . ASN A 1 98 ? 32.164 -0.527 -14.800 1.00 43.82 98 ASN A O 1
ATOM 739 N N . VAL A 1 99 ? 33.038 -2.621 -15.012 1.00 46.01 99 VAL A N 1
ATOM 740 C CA . VAL A 1 99 ? 32.407 -3.019 -16.292 1.00 46.88 99 VAL A CA 1
ATOM 741 C C . VAL A 1 99 ? 32.686 -2.075 -17.471 1.00 47.69 99 VAL A C 1
ATOM 742 O O . VAL A 1 99 ? 32.417 -2.429 -18.625 1.00 48.79 99 VAL A O 1
ATOM 746 N N . ASN A 1 100 ? 33.204 -0.883 -17.174 1.00 47.53 100 ASN A N 1
ATOM 747 C CA . ASN A 1 100 ? 33.484 0.142 -18.182 1.00 47.55 100 ASN A CA 1
ATOM 748 C C . ASN A 1 100 ? 34.996 0.476 -18.225 1.00 46.44 100 ASN A C 1
ATOM 749 O O . ASN A 1 100 ? 35.490 1.093 -19.177 1.00 46.10 100 ASN A O 1
ATOM 754 N N . ASP A 1 101 ? 35.728 0.093 -17.187 1.00 45.33 101 ASP A N 1
ATOM 755 C CA . ASP A 1 101 ? 37.157 0.390 -17.155 1.00 43.08 101 ASP A CA 1
ATOM 756 C C . ASP A 1 101 ? 37.384 1.910 -17.205 1.00 40.81 101 ASP A C 1
ATOM 757 O O . ASP A 1 101 ? 38.451 2.376 -17.603 1.00 39.66 101 ASP A O 1
ATOM 762 N N . ALA A 1 102 ? 36.379 2.667 -16.763 1.00 37.79 102 ALA A N 1
ATOM 763 C CA . ALA A 1 102 ? 36.407 4.122 -16.776 1.00 35.44 102 ALA A CA 1
ATOM 764 C C . ALA A 1 102 ? 36.877 4.781 -15.487 1.00 33.18 102 ALA A C 1
ATOM 765 O O . ALA A 1 102 ? 37.122 5.989 -15.415 1.00 33.79 102 ALA A O 1
ATOM 767 N N . LEU A 1 103 ? 37.070 3.972 -14.473 1.00 29.26 103 LEU A N 1
ATOM 768 C CA . LEU A 1 103 ? 37.462 4.483 -13.178 1.00 26.34 103 LEU A CA 1
ATOM 769 C C . LEU A 1 103 ? 38.922 4.939 -13.096 1.00 23.06 103 LEU A C 1
ATOM 770 O O . LEU A 1 103 ? 39.826 4.229 -13.501 1.00 21.81 103 LEU A O 1
ATOM 775 N N . SER A 1 104 ? 39.147 6.121 -12.538 1.00 22.62 104 SER A N 1
ATOM 776 C CA . SER A 1 104 ? 40.518 6.560 -12.372 1.00 20.90 104 SER A CA 1
ATOM 777 C C . SER A 1 104 ? 41.007 6.323 -10.947 1.00 20.47 104 SER A C 1
ATOM 778 O O . SER A 1 104 ? 40.259 5.884 -10.043 1.00 18.65 104 SER A O 1
ATOM 781 N N . ILE A 1 105 ? 42.299 6.553 -10.753 1.00 20.37 105 ILE A N 1
ATOM 782 C CA . ILE A 1 105 ? 42.893 6.495 -9.412 1.00 20.11 105 ILE A CA 1
ATOM 783 C C . ILE A 1 105 ? 42.054 7.408 -8.434 1.00 18.36 105 ILE A C 1
ATOM 784 O O . ILE A 1 105 ? 41.717 7.006 -7.281 1.00 19.72 105 ILE A O 1
ATOM 789 N N . ASP A 1 106 ? 41.666 8.610 -8.824 1.00 18.68 106 ASP A N 1
ATOM 790 C CA . ASP A 1 106 ? 40.930 9.451 -7.874 1.00 20.29 106 ASP A CA 1
ATOM 791 C C . ASP A 1 106 ? 39.545 8.914 -7.644 1.00 20.20 106 ASP A C 1
ATOM 792 O O . ASP A 1 106 ? 38.991 9.049 -6.552 1.00 19.04 106 ASP A O 1
ATOM 797 N N . GLY A 1 107 ? 38.972 8.346 -8.704 1.00 20.81 107 GLY A N 1
ATOM 798 C CA . GLY A 1 107 ? 37.652 7.764 -8.540 1.00 19.18 107 GLY A CA 1
ATOM 799 C C . GLY A 1 107 ? 37.740 6.620 -7.524 1.00 17.62 107 GLY A C 1
ATOM 800 O O . GLY A 1 107 ? 36.803 6.465 -6.687 1.00 17.96 107 GLY A O 1
ATOM 801 N N . LYS A 1 108 ? 38.802 5.806 -7.601 1.00 16.01 108 LYS A N 1
ATOM 802 C CA . LYS A 1 108 ? 38.951 4.693 -6.594 1.00 17.00 108 LYS A CA 1
ATOM 803 C C . LYS A 1 108 ? 39.060 5.246 -5.199 1.00 18.16 108 LYS A C 1
ATOM 804 O O . LYS A 1 108 ? 38.413 4.746 -4.238 1.00 17.54 108 LYS A O 1
ATOM 810 N N . THR A 1 109 ? 39.820 6.319 -5.051 1.00 17.33 109 THR A N 1
ATOM 811 C CA . THR A 1 109 ? 39.954 6.939 -3.723 1.00 17.82 109 THR A CA 1
ATOM 812 C C . THR A 1 109 ? 38.636 7.480 -3.204 1.00 18.05 109 THR A C 1
ATOM 813 O O . THR A 1 109 ? 38.331 7.277 -2.001 1.00 18.55 109 THR A O 1
ATOM 817 N N . VAL A 1 110 ? 37.841 8.151 -4.078 1.00 17.79 110 VAL A N 1
ATOM 818 C CA . VAL A 1 110 ? 36.583 8.756 -3.660 1.00 18.19 110 VAL A CA 1
ATOM 819 C C . VAL A 1 110 ? 35.625 7.625 -3.218 1.00 17.28 110 VAL A C 1
ATOM 820 O O . VAL A 1 110 ? 34.909 7.725 -2.181 1.00 17.67 110 VAL A O 1
ATOM 824 N N . LEU A 1 111 ? 35.599 6.530 -3.985 1.00 16.04 111 LEU A N 1
ATOM 825 C CA . LEU A 1 111 ? 34.682 5.396 -3.564 1.00 13.97 111 LEU A CA 1
ATOM 826 C C . LEU A 1 111 ? 35.135 4.850 -2.247 1.00 15.24 111 LEU A C 1
ATOM 827 O O . LEU A 1 111 ? 34.313 4.493 -1.410 1.00 14.79 111 LEU A O 1
ATOM 832 N N . PHE A 1 112 ? 36.461 4.700 -2.046 1.00 14.60 112 PHE A N 1
ATOM 833 C CA . PHE A 1 112 ? 36.873 4.205 -0.746 1.00 16.47 112 PHE A CA 1
ATOM 834 C C . PHE A 1 112 ? 36.524 5.201 0.377 1.00 14.19 112 PHE A C 1
ATOM 835 O O . PHE A 1 112 ? 36.105 4.787 1.472 1.00 15.34 112 PHE A O 1
ATOM 843 N N . ALA A 1 113 ? 36.686 6.493 0.130 1.00 14.79 113 ALA A N 1
ATOM 844 C CA . ALA A 1 113 ? 36.350 7.488 1.158 1.00 15.12 113 ALA A CA 1
ATOM 845 C C . ALA A 1 113 ? 34.876 7.422 1.475 1.00 16.80 113 ALA A C 1
ATOM 846 O O . ALA A 1 113 ? 34.517 7.665 2.628 1.00 18.07 113 ALA A O 1
ATOM 848 N N . ALA A 1 114 ? 34.070 7.124 0.465 1.00 18.13 114 ALA A N 1
ATOM 849 C CA . ALA A 1 114 ? 32.640 7.047 0.707 1.00 17.24 114 ALA A CA 1
ATOM 850 C C . ALA A 1 114 ? 32.290 5.861 1.578 1.00 19.54 114 ALA A C 1
ATOM 851 O O . ALA A 1 114 ? 31.555 6.055 2.600 1.00 19.80 114 ALA A O 1
ATOM 853 N N . LEU A 1 115 ? 32.762 4.690 1.208 1.00 18.10 115 LEU A N 1
ATOM 854 C CA . LEU A 1 115 ? 32.332 3.542 2.046 1.00 21.01 115 LEU A CA 1
ATOM 855 C C . LEU A 1 115 ? 33.024 3.513 3.415 1.00 21.55 115 LEU A C 1
ATOM 856 O O . LEU A 1 115 ? 32.521 2.846 4.324 1.00 22.99 115 LEU A O 1
ATOM 861 N N . THR A 1 116 ? 34.176 4.176 3.590 1.00 19.06 116 THR A N 1
ATOM 862 C CA . THR A 1 116 ? 34.788 4.198 4.925 1.00 20.22 116 THR A CA 1
ATOM 863 C C . THR A 1 116 ? 34.102 5.239 5.841 1.00 21.85 116 THR A C 1
ATOM 864 O O . THR A 1 116 ? 34.013 5.061 7.077 1.00 22.40 116 THR A O 1
ATOM 868 N N . GLY A 1 117 ? 33.592 6.298 5.244 1.00 20.17 117 GLY A N 1
ATOM 869 C CA . GLY A 1 117 ? 32.929 7.349 6.020 1.00 21.53 117 GLY A CA 1
ATOM 870 C C . GLY A 1 117 ? 33.601 8.709 5.957 1.00 22.09 117 GLY A C 1
ATOM 871 O O . GLY A 1 117 ? 33.092 9.680 6.509 1.00 23.18 117 GLY A O 1
ATOM 872 N N . SER A 1 118 ? 34.778 8.803 5.344 1.00 21.22 118 SER A N 1
ATOM 873 C CA . SER A 1 118 ? 35.456 10.082 5.273 1.00 20.07 118 SER A CA 1
ATOM 874 C C . SER A 1 118 ? 34.712 11.081 4.410 1.00 22.20 118 SER A C 1
ATOM 875 O O . SER A 1 118 ? 34.820 12.287 4.662 1.00 22.16 118 SER A O 1
ATOM 878 N N . LEU A 1 119 ? 34.056 10.614 3.361 1.00 19.05 119 LEU A N 1
ATOM 879 C CA . LEU A 1 119 ? 33.367 11.535 2.509 1.00 21.74 119 LEU A CA 1
ATOM 880 C C . LEU A 1 119 ? 32.246 12.229 3.304 1.00 23.03 119 LEU A C 1
ATOM 881 O O . LEU A 1 119 ? 32.085 13.439 3.199 1.00 26.36 119 LEU A O 1
ATOM 886 N N . GLU A 1 120 ? 31.525 11.482 4.132 1.00 27.39 120 GLU A N 1
ATOM 887 C CA . GLU A 1 120 ? 30.451 12.097 4.936 1.00 31.12 120 GLU A CA 1
ATOM 888 C C . GLU A 1 120 ? 31.013 13.105 5.917 1.00 33.17 120 GLU A C 1
ATOM 889 O O . GLU A 1 120 ? 30.420 14.179 6.132 1.00 33.44 120 GLU A O 1
ATOM 895 N N . ASN A 1 121 ? 32.144 12.772 6.519 1.00 33.41 121 ASN A N 1
ATOM 896 C CA . ASN A 1 121 ? 32.777 13.661 7.487 1.00 34.73 121 ASN A CA 1
ATOM 897 C C . ASN A 1 121 ? 33.419 14.908 6.853 1.00 34.17 121 ASN A C 1
ATOM 898 O O . ASN A 1 121 ? 33.640 15.937 7.528 1.00 34.77 121 ASN A O 1
ATOM 903 N N . HIS A 1 122 ? 33.734 14.827 5.571 1.00 33.21 122 HIS A N 1
ATOM 904 C CA . HIS A 1 122 ? 34.328 15.959 4.877 1.00 31.93 122 HIS A CA 1
ATOM 905 C C . HIS A 1 122 ? 33.661 16.048 3.505 1.00 32.42 122 HIS A C 1
ATOM 906 O O . HIS A 1 122 ? 34.286 15.787 2.481 1.00 33.44 122 HIS A O 1
ATOM 913 N N . PRO A 1 123 ? 32.379 16.437 3.467 1.00 32.89 123 PRO A N 1
ATOM 914 C CA . PRO A 1 123 ? 31.590 16.551 2.238 1.00 33.71 123 PRO A CA 1
ATOM 915 C C . PRO A 1 123 ? 32.236 17.220 1.063 1.00 34.70 123 PRO A C 1
ATOM 916 O O . PRO A 1 123 ? 32.073 16.754 -0.064 1.00 34.68 123 PRO A O 1
ATOM 920 N N . ASP A 1 124 ? 32.956 18.313 1.300 1.00 36.47 124 ASP A N 1
ATOM 921 C CA . ASP A 1 124 ? 33.621 18.976 0.175 1.00 37.13 124 ASP A CA 1
ATOM 922 C C . ASP A 1 124 ? 35.122 18.772 0.212 1.00 36.90 124 ASP A C 1
ATOM 923 O O . ASP A 1 124 ? 35.869 19.624 -0.245 1.00 36.65 124 ASP A O 1
ATOM 928 N N . GLY A 1 125 ? 35.601 17.660 0.742 1.00 36.21 125 GLY A N 1
ATOM 929 C CA . GLY A 1 125 ? 37.048 17.490 0.781 1.00 34.00 125 GLY A CA 1
ATOM 930 C C . GLY A 1 125 ? 37.565 16.512 -0.256 1.00 32.76 125 GLY A C 1
ATOM 931 O O . GLY A 1 125 ? 38.739 16.116 -0.233 1.00 32.17 125 GLY A O 1
ATOM 932 N N . PHE A 1 126 ? 36.712 16.106 -1.173 1.00 30.78 126 PHE A N 1
ATOM 933 C CA . PHE A 1 126 ? 37.154 15.141 -2.147 1.00 29.28 126 PHE A CA 1
ATOM 934 C C . PHE A 1 126 ? 36.835 15.538 -3.552 1.00 30.98 126 PHE A C 1
ATOM 935 O O . PHE A 1 126 ? 36.617 14.708 -4.435 1.00 30.39 126 PHE A O 1
ATOM 943 N N . ASN A 1 127 ? 36.874 16.843 -3.750 1.00 32.88 127 ASN A N 1
ATOM 944 C CA . ASN A 1 127 ? 36.697 17.401 -5.076 1.00 34.17 127 ASN A CA 1
ATOM 945 C C . ASN A 1 127 ? 38.084 17.606 -5.756 1.00 35.64 127 ASN A C 1
ATOM 946 O O . ASN A 1 127 ? 38.949 18.343 -5.263 1.00 36.41 127 ASN A O 1
ATOM 951 N N . PHE A 1 128 ? 38.281 16.919 -6.880 1.00 34.35 128 PHE A N 1
ATOM 952 C CA . PHE A 1 128 ? 39.530 16.988 -7.649 1.00 34.76 128 PHE A CA 1
ATOM 953 C C . PHE A 1 128 ? 39.219 17.503 -9.056 1.00 35.00 128 PHE A C 1
ATOM 954 O O . PHE A 1 128 ? 39.236 16.774 -10.046 1.00 33.59 128 PHE A O 1
ATOM 962 N N . ARG A 1 129 ? 38.901 18.783 -9.122 1.00 36.52 129 ARG A N 1
ATOM 963 C CA . ARG A 1 129 ? 38.586 19.405 -10.404 1.00 38.46 129 ARG A CA 1
ATOM 964 C C . ARG A 1 129 ? 39.766 19.725 -11.303 1.00 39.14 129 ARG A C 1
ATOM 965 O O . ARG A 1 129 ? 40.928 19.914 -10.876 1.00 39.76 129 ARG A O 1
ATOM 973 N N . SER A 1 130 ? 39.404 19.777 -12.567 1.00 39.46 130 SER A N 1
ATOM 974 C CA . SER A 1 130 ? 40.256 20.073 -13.684 1.00 41.32 130 SER A CA 1
ATOM 975 C C . SER A 1 130 ? 39.433 21.190 -14.278 1.00 40.61 130 SER A C 1
ATOM 976 O O . SER A 1 130 ? 38.535 20.871 -15.080 1.00 42.28 130 SER A O 1
ATOM 979 N N . GLN B 1 1 ? 26.762 -1.647 29.600 1.00 40.85 1 GLN B N 1
ATOM 980 C CA . GLN B 1 1 ? 27.413 -2.723 30.451 1.00 41.42 1 GLN B CA 1
ATOM 981 C C . GLN B 1 1 ? 27.754 -3.964 29.630 1.00 41.34 1 GLN B C 1
ATOM 982 O O . GLN B 1 1 ? 26.982 -4.398 28.765 1.00 39.76 1 GLN B O 1
ATOM 988 N N . ASP B 1 2 ? 28.966 -4.445 29.934 1.00 42.80 2 ASP B N 1
ATOM 989 C CA . ASP B 1 2 ? 29.777 -5.574 29.426 1.00 43.49 2 ASP B CA 1
ATOM 990 C C . ASP B 1 2 ? 29.978 -6.108 28.016 1.00 43.18 2 ASP B C 1
ATOM 991 O O . ASP B 1 2 ? 30.546 -7.204 27.834 1.00 44.53 2 ASP B O 1
ATOM 996 N N . ASP B 1 3 ? 29.568 -5.357 27.012 1.00 42.69 3 ASP B N 1
ATOM 997 C CA . ASP B 1 3 ? 29.839 -5.716 25.617 1.00 41.88 3 ASP B CA 1
ATOM 998 C C . ASP B 1 3 ? 29.503 -4.451 24.910 1.00 41.36 3 ASP B C 1
ATOM 999 O O . ASP B 1 3 ? 29.815 -4.244 23.733 1.00 43.06 3 ASP B O 1
ATOM 1004 N N . LEU B 1 4 ? 28.838 -3.583 25.654 1.00 38.57 4 LEU B N 1
ATOM 1005 C CA . LEU B 1 4 ? 28.492 -2.341 25.086 1.00 36.53 4 LEU B CA 1
ATOM 1006 C C . LEU B 1 4 ? 28.855 -1.281 26.051 1.00 33.90 4 LEU B C 1
ATOM 1007 O O . LEU B 1 4 ? 28.067 -0.868 26.927 1.00 35.57 4 LEU B O 1
ATOM 1012 N N . THR B 1 5 ? 30.098 -0.878 25.926 1.00 30.02 5 THR B N 1
ATOM 1013 C CA . THR B 1 5 ? 30.629 0.151 26.776 1.00 27.09 5 THR B CA 1
ATOM 1014 C C . THR B 1 5 ? 31.451 0.982 25.809 1.00 24.78 5 THR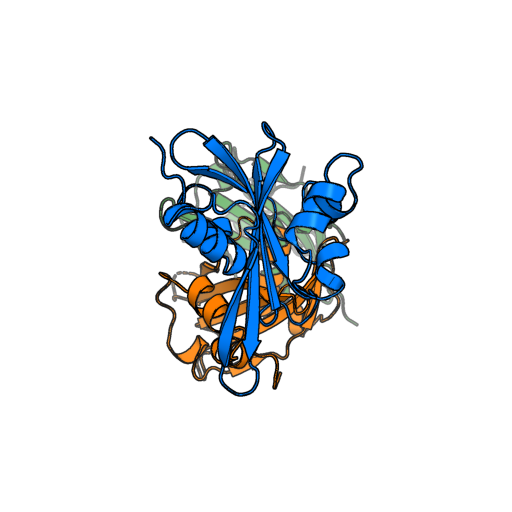 B C 1
ATOM 1015 O O . THR B 1 5 ? 31.753 0.554 24.690 1.00 23.59 5 THR B O 1
ATOM 1019 N N . ILE B 1 6 ? 31.798 2.197 26.224 1.00 22.48 6 ILE B N 1
ATOM 1020 C CA . ILE B 1 6 ? 32.623 3.028 25.364 1.00 20.79 6 ILE B CA 1
ATOM 1021 C C . ILE B 1 6 ? 33.981 2.350 25.118 1.00 22.37 6 ILE B C 1
ATOM 1022 O O . ILE B 1 6 ? 34.569 2.442 24.006 1.00 22.28 6 ILE B O 1
ATOM 1027 N N . SER B 1 7 ? 34.463 1.654 26.132 1.00 23.18 7 SER B N 1
ATOM 1028 C CA . SER B 1 7 ? 35.752 0.994 25.987 1.00 24.79 7 SER B CA 1
ATOM 1029 C C . SER B 1 7 ? 35.663 -0.142 24.967 1.00 24.83 7 SER B C 1
ATOM 1030 O O . SER B 1 7 ? 36.569 -0.345 24.153 1.00 24.62 7 SER B O 1
ATOM 1033 N N . SER B 1 8 ? 34.561 -0.864 24.947 1.00 23.09 8 SER B N 1
ATOM 1034 C CA . SER B 1 8 ? 34.507 -1.955 23.969 1.00 24.22 8 SER B CA 1
ATOM 1035 C C . SER B 1 8 ? 34.338 -1.385 22.577 1.00 23.75 8 SER B C 1
ATOM 1036 O O . SER B 1 8 ? 34.781 -2.010 21.592 1.00 24.59 8 SER B O 1
ATOM 1039 N N . LEU B 1 9 ? 33.678 -0.202 22.472 1.00 22.01 9 LEU B N 1
ATOM 1040 C CA . LEU B 1 9 ? 33.485 0.417 21.156 1.00 23.49 9 LEU B CA 1
ATOM 1041 C C . LEU B 1 9 ? 34.830 0.888 20.659 1.00 21.46 9 LEU B C 1
ATOM 1042 O O . LEU B 1 9 ? 35.137 0.738 19.485 1.00 24.80 9 LEU B O 1
ATOM 1047 N N . ALA B 1 10 ? 35.632 1.435 21.556 1.00 22.89 10 ALA B N 1
ATOM 1048 C CA . ALA B 1 10 ? 36.941 1.921 21.174 1.00 23.45 10 ALA B CA 1
ATOM 1049 C C . ALA B 1 10 ? 37.912 0.818 20.717 1.00 25.01 10 ALA B C 1
ATOM 1050 O O . ALA B 1 10 ? 38.852 1.069 19.938 1.00 25.81 10 ALA B O 1
ATOM 1052 N N . LYS B 1 11 ? 37.695 -0.401 21.210 1.00 26.39 11 LYS B N 1
ATOM 1053 C CA . LYS B 1 11 ? 38.582 -1.523 20.902 1.00 27.45 11 LYS B CA 1
ATOM 1054 C C . LYS B 1 11 ? 38.051 -2.473 19.839 1.00 28.45 11 LYS B C 1
ATOM 1055 O O . LYS B 1 11 ? 38.835 -3.183 19.198 1.00 30.28 11 LYS B O 1
ATOM 1061 N N . GLY B 1 12 ? 36.737 -2.497 19.658 1.00 27.03 12 GLY B N 1
ATOM 1062 C CA . GLY B 1 12 ? 36.087 -3.389 18.725 1.00 26.50 12 GLY B CA 1
ATOM 1063 C C . GLY B 1 12 ? 36.610 -3.339 17.316 1.00 25.36 12 GLY B C 1
ATOM 1064 O O . GLY B 1 12 ? 36.822 -2.250 16.753 1.00 23.04 12 GLY B O 1
ATOM 1065 N N . GLU B 1 13 ? 36.758 -4.501 16.682 1.00 26.37 13 GLU B N 1
ATOM 1066 C CA . GLU B 1 13 ? 37.304 -4.481 15.352 1.00 28.29 13 GLU B CA 1
ATOM 1067 C C . GLU B 1 13 ? 36.549 -3.611 14.348 1.00 27.12 13 GLU B C 1
ATOM 1068 O O . GLU B 1 13 ? 37.186 -2.893 13.564 1.00 29.51 13 GLU B O 1
ATOM 1074 N N . THR B 1 14 ? 35.227 -3.660 14.383 1.00 27.79 14 THR B N 1
ATOM 1075 C CA . THR B 1 14 ? 34.408 -2.934 13.417 1.00 27.91 14 THR B CA 1
ATOM 1076 C C . THR B 1 14 ? 33.934 -1.577 13.939 1.00 25.96 14 THR B C 1
ATOM 1077 O O . THR B 1 14 ? 33.129 -0.907 13.263 1.00 25.21 14 THR B O 1
ATOM 1081 N N . THR B 1 15 ? 34.418 -1.191 15.109 1.00 24.28 15 THR B N 1
ATOM 1082 C CA . THR B 1 15 ? 33.981 0.078 15.678 1.00 22.91 15 THR B CA 1
ATOM 1083 C C . THR B 1 15 ? 35.125 1.000 16.040 1.00 23.09 15 THR B C 1
ATOM 1084 O O . THR B 1 15 ? 34.923 2.214 16.140 1.00 21.88 15 THR B O 1
ATOM 1088 N N . LYS B 1 16 ? 36.347 0.470 16.216 1.00 22.51 16 LYS B N 1
ATOM 1089 C CA . LYS B 1 16 ? 37.455 1.308 16.639 1.00 21.46 16 LYS B CA 1
ATOM 1090 C C . LYS B 1 16 ? 37.830 2.430 15.690 1.00 22.02 16 LYS B C 1
ATOM 1091 O O . LYS B 1 16 ? 38.258 3.487 16.149 1.00 22.41 16 LYS B O 1
ATOM 1097 N N . ALA B 1 17 ? 37.686 2.241 14.375 1.00 21.68 17 ALA B N 1
ATOM 1098 C CA . ALA B 1 17 ? 38.092 3.357 13.540 1.00 20.67 17 ALA B CA 1
ATOM 1099 C C . ALA B 1 17 ? 37.069 4.490 13.670 1.00 21.18 17 ALA B C 1
ATOM 1100 O O . ALA B 1 17 ? 37.457 5.684 13.648 1.00 21.63 17 ALA B O 1
ATOM 1102 N N . ALA B 1 18 ? 35.795 4.107 13.809 1.00 19.23 18 ALA B N 1
ATOM 1103 C CA . ALA B 1 18 ? 34.749 5.114 13.969 1.00 18.83 18 ALA B CA 1
ATOM 1104 C C . ALA B 1 18 ? 34.937 5.807 15.298 1.00 18.49 18 ALA B C 1
ATOM 1105 O O . ALA B 1 18 ? 34.806 7.059 15.385 1.00 20.15 18 ALA B O 1
ATOM 1107 N N . PHE B 1 19 ? 35.329 5.049 16.331 1.00 18.30 19 PHE B N 1
ATOM 1108 C CA . PHE B 1 19 ? 35.553 5.724 17.634 1.00 18.71 19 PHE B CA 1
ATOM 1109 C C . PHE B 1 19 ? 36.748 6.662 17.508 1.00 18.75 19 PHE B C 1
ATOM 1110 O O . PHE B 1 19 ? 36.764 7.813 17.968 1.00 19.43 19 PHE B O 1
ATOM 1118 N N . ASN B 1 20 ? 37.808 6.186 16.880 1.00 19.15 20 ASN B N 1
ATOM 1119 C CA . ASN B 1 20 ? 38.988 7.057 16.748 1.00 19.13 20 ASN B CA 1
ATOM 1120 C C . ASN B 1 20 ? 38.679 8.332 15.918 1.00 19.46 20 ASN B C 1
ATOM 1121 O O . ASN B 1 20 ? 39.287 9.370 16.150 1.00 19.29 20 ASN B O 1
ATOM 1126 N N . GLN B 1 21 ? 37.779 8.239 14.954 1.00 18.53 21 GLN B N 1
ATOM 1127 C CA . GLN B 1 21 ? 37.390 9.411 14.142 1.00 20.38 21 GLN B CA 1
ATOM 1128 C C . GLN B 1 21 ? 36.582 10.365 15.075 1.00 19.73 21 GLN B C 1
ATOM 1129 O O . GLN B 1 21 ? 36.818 11.567 15.062 1.00 21.37 21 GLN B O 1
ATOM 1135 N N . MET B 1 22 ? 35.667 9.801 15.877 1.00 19.88 22 MET B N 1
ATOM 1136 C CA . MET B 1 22 ? 34.870 10.658 16.777 1.00 20.81 22 MET B CA 1
ATOM 1137 C C . MET B 1 22 ? 35.760 11.492 17.691 1.00 21.87 22 MET B C 1
ATOM 1138 O O . MET B 1 22 ? 35.430 12.687 17.959 1.00 22.40 22 MET B O 1
ATOM 1143 N N . VAL B 1 23 ? 36.820 10.901 18.233 1.00 21.15 23 VAL B N 1
ATOM 1144 C CA . VAL B 1 23 ? 37.698 11.642 19.158 1.00 21.92 23 VAL B CA 1
ATOM 1145 C C . VAL B 1 23 ? 38.865 12.327 18.452 1.00 23.25 23 VAL B C 1
ATOM 1146 O O . VAL B 1 23 ? 39.723 12.960 19.079 1.00 24.56 23 VAL B O 1
ATOM 1150 N N . GLN B 1 24 ? 38.922 12.199 17.134 1.00 23.34 24 GLN B N 1
ATOM 1151 C CA . GLN B 1 24 ? 40.055 12.778 16.401 1.00 23.55 24 GLN B CA 1
ATOM 1152 C C . GLN B 1 24 ? 40.186 14.284 16.593 1.00 25.85 24 GLN B C 1
ATOM 1153 O O . GLN B 1 24 ? 39.261 14.997 16.300 1.00 27.12 24 GLN B O 1
ATOM 1159 N N . GLY B 1 25 ? 41.342 14.717 17.075 1.00 27.63 25 GLY B N 1
ATOM 1160 C CA . GLY B 1 25 ? 41.612 16.125 17.284 1.00 30.92 25 GLY B CA 1
ATOM 1161 C C . GLY B 1 25 ? 41.021 16.654 18.587 1.00 31.61 25 GLY B C 1
ATOM 1162 O O . GLY B 1 25 ? 41.001 17.879 18.810 1.00 32.81 25 GLY B O 1
ATOM 1163 N N . HIS B 1 26 ? 40.510 15.766 19.441 1.00 31.42 26 HIS B N 1
ATOM 1164 C CA . HIS B 1 26 ? 39.941 16.237 20.706 1.00 33.18 26 HIS B CA 1
ATOM 1165 C C . HIS B 1 26 ? 40.802 16.018 21.965 1.00 34.32 26 HIS B C 1
ATOM 1166 O O . HIS B 1 26 ? 40.408 16.407 23.075 1.00 37.68 26 HIS B O 1
ATOM 1173 N N . LYS B 1 27 ? 41.971 15.408 21.849 1.00 35.18 27 LYS B N 1
ATOM 1174 C CA . LYS B 1 27 ? 42.840 15.213 23.031 1.00 35.11 27 LYS B CA 1
ATOM 1175 C C . LYS B 1 27 ? 42.152 14.764 24.330 1.00 33.48 27 LYS B C 1
ATOM 1176 O O . LYS B 1 27 ? 42.312 15.417 25.371 1.00 35.70 27 LYS B O 1
ATOM 1182 N N . LEU B 1 28 ? 41.423 13.652 24.277 1.00 31.88 28 LEU B N 1
ATOM 1183 C CA . LEU B 1 28 ? 40.691 13.151 25.452 1.00 28.14 28 LEU B CA 1
ATOM 1184 C C . LEU B 1 28 ? 41.586 12.301 26.342 1.00 28.28 28 LEU B C 1
ATOM 1185 O O . LEU B 1 28 ? 42.506 11.602 25.871 1.00 29.27 28 LEU B O 1
ATOM 1190 N N . PRO B 1 29 ? 41.318 12.314 27.653 1.00 27.17 29 PRO B N 1
ATOM 1191 C CA . PRO B 1 29 ? 42.113 11.530 28.595 1.00 26.18 29 PRO B CA 1
ATOM 1192 C C . PRO B 1 29 ? 42.089 10.022 28.337 1.00 25.72 29 PRO B C 1
ATOM 1193 O O . PRO B 1 29 ? 41.105 9.432 27.837 1.00 23.25 29 PRO B O 1
ATOM 1197 N N . ALA B 1 30 ? 43.176 9.377 28.783 1.00 27.07 30 ALA B N 1
ATOM 1198 C CA . ALA B 1 30 ? 43.348 7.956 28.581 1.00 27.87 30 ALA B CA 1
ATOM 1199 C C . ALA B 1 30 ? 42.252 7.036 29.097 1.00 26.39 30 ALA B C 1
ATOM 1200 O O . ALA B 1 30 ? 41.978 5.988 28.533 1.00 28.94 30 ALA B O 1
ATOM 1202 N N . TRP B 1 31 ? 41.616 7.437 30.178 1.00 25.31 31 TRP B N 1
ATOM 1203 C CA . TRP B 1 31 ? 40.613 6.602 30.776 1.00 24.54 31 TRP B CA 1
ATOM 1204 C C . TRP B 1 31 ? 39.410 6.358 29.881 1.00 24.56 31 TRP B C 1
ATOM 1205 O O . TRP B 1 31 ? 38.730 5.363 30.042 1.00 23.75 31 TRP B O 1
ATOM 1216 N N . VAL B 1 32 ? 39.172 7.249 28.921 1.00 23.61 32 VAL B N 1
ATOM 1217 C CA . VAL B 1 32 ? 37.997 7.070 28.087 1.00 24.56 32 VAL B CA 1
ATOM 1218 C C . VAL B 1 32 ? 38.078 5.761 27.331 1.00 28.02 32 VAL B C 1
ATOM 1219 O O . VAL B 1 32 ? 37.162 4.927 27.362 1.00 27.57 32 VAL B O 1
ATOM 1223 N N . MET B 1 33 ? 39.200 5.553 26.668 1.00 31.02 33 MET B N 1
ATOM 1224 C CA . MET B 1 33 ? 39.320 4.324 25.861 1.00 35.83 33 MET B CA 1
ATOM 1225 C C . MET B 1 33 ? 39.750 3.152 26.667 1.00 37.48 33 MET B C 1
ATOM 1226 O O . MET B 1 33 ? 39.222 2.057 26.523 1.00 37.00 33 MET B O 1
ATOM 1231 N N . LYS B 1 34 ? 40.811 3.415 27.416 1.00 40.71 34 LYS B N 1
ATOM 1232 C CA . LYS B 1 34 ? 41.486 2.471 28.280 1.00 44.03 34 LYS B CA 1
ATOM 1233 C C . LYS B 1 34 ? 40.594 2.113 29.422 1.00 44.61 34 LYS B C 1
ATOM 1234 O O . LYS B 1 34 ? 39.580 1.467 29.215 1.00 46.21 34 LYS B O 1
ATOM 1240 N N . GLY B 1 35 ? 40.912 2.586 30.614 1.00 45.57 35 GLY B N 1
ATOM 1241 C CA . GLY B 1 35 ? 40.125 2.183 31.761 1.00 47.09 35 GLY B CA 1
ATOM 1242 C C . GLY B 1 35 ? 39.449 3.192 32.661 1.00 47.02 35 GLY B C 1
ATOM 1243 O O . GLY B 1 35 ? 40.056 3.683 33.620 1.00 48.61 35 GLY B O 1
ATOM 1244 N N . GLY B 1 36 ? 38.179 3.455 32.352 1.00 46.33 36 GLY B N 1
ATOM 1245 C CA . GLY B 1 36 ? 37.330 4.346 33.130 1.00 44.73 36 GLY B CA 1
ATOM 1246 C C . GLY B 1 36 ? 36.217 3.489 33.752 1.00 42.76 36 GLY B C 1
ATOM 1247 O O . GLY B 1 36 ? 36.178 2.265 33.596 1.00 42.74 36 GLY B O 1
ATOM 1248 N N . THR B 1 37 ? 35.316 4.128 34.480 1.00 41.34 37 THR B N 1
ATOM 1249 C CA . THR B 1 37 ? 34.199 3.433 35.120 1.00 38.43 37 THR B CA 1
ATOM 1250 C C . THR B 1 37 ? 32.990 3.652 34.214 1.00 37.33 37 THR B C 1
ATOM 1251 O O . THR B 1 37 ? 32.904 4.663 33.593 1.00 32.93 37 THR B O 1
ATOM 1255 N N . TYR B 1 38 ? 32.037 2.734 34.160 1.00 37.25 38 TYR B N 1
ATOM 1256 C CA . TYR B 1 38 ? 30.905 2.974 33.266 1.00 38.58 38 TYR B CA 1
ATOM 1257 C C . TYR B 1 38 ? 29.506 2.634 33.759 1.00 38.67 38 TYR B C 1
ATOM 1258 O O . TYR B 1 38 ? 29.287 1.873 34.719 1.00 38.61 38 TYR B O 1
ATOM 1267 N N . THR B 1 39 ? 28.562 3.240 33.051 1.00 37.97 39 THR B N 1
ATOM 1268 C CA . THR B 1 39 ? 27.144 3.098 33.289 1.00 37.94 39 THR B CA 1
ATOM 1269 C C . THR B 1 39 ? 26.620 2.143 32.216 1.00 35.28 39 THR B C 1
ATOM 1270 O O . THR B 1 39 ? 27.018 2.261 31.049 1.00 36.90 39 THR B O 1
ATOM 1274 N N . PRO B 1 40 ? 25.691 1.230 32.571 1.00 33.82 40 PRO B N 1
ATOM 1275 C CA . PRO B 1 40 ? 25.179 0.310 31.544 1.00 31.65 40 PRO B CA 1
ATOM 1276 C C . PRO B 1 40 ? 24.488 1.074 30.411 1.00 30.39 40 PRO B C 1
ATOM 1277 O O . PRO B 1 40 ? 23.823 2.107 30.645 1.00 29.08 40 PRO B O 1
ATOM 1281 N N . ALA B 1 41 ? 24.621 0.571 29.186 1.00 28.86 41 ALA B N 1
ATOM 1282 C CA . ALA B 1 41 ? 23.990 1.184 28.040 1.00 29.21 41 ALA B CA 1
ATOM 1283 C C . ALA B 1 41 ? 22.480 1.155 28.228 1.00 29.68 41 ALA B C 1
ATOM 1284 O O . ALA B 1 41 ? 21.915 0.237 28.828 1.00 29.04 41 ALA B O 1
ATOM 1286 N N . GLN B 1 42 ? 21.851 2.209 27.724 1.00 29.16 42 GLN B N 1
ATOM 1287 C CA . GLN B 1 42 ? 20.414 2.407 27.795 1.00 30.60 42 GLN B CA 1
ATOM 1288 C C . GLN B 1 42 ? 19.975 2.583 26.345 1.00 30.53 42 GLN B C 1
ATOM 1289 O O . GLN B 1 42 ? 20.697 3.164 25.511 1.00 30.12 42 GLN B O 1
ATOM 1295 N N . THR B 1 43 ? 18.800 2.077 26.007 1.00 29.02 43 THR B N 1
ATOM 1296 C CA . THR B 1 43 ? 18.344 2.243 24.641 1.00 28.68 43 THR B CA 1
ATOM 1297 C C . THR B 1 43 ? 17.476 3.516 24.553 1.00 25.73 43 THR B C 1
ATOM 1298 O O . THR B 1 43 ? 16.613 3.720 25.397 1.00 27.70 43 THR B O 1
ATOM 1302 N N . VAL B 1 44 ? 17.708 4.375 23.555 1.00 24.28 44 VAL B N 1
ATOM 1303 C CA . VAL B 1 44 ? 16.896 5.623 23.402 1.00 25.19 44 VAL B CA 1
ATOM 1304 C C . VAL B 1 44 ? 16.508 5.823 21.947 1.00 26.53 44 VAL B C 1
ATOM 1305 O O . VAL B 1 44 ? 17.305 5.546 21.072 1.00 26.67 44 VAL B O 1
ATOM 1309 N N . THR B 1 45 ? 15.294 6.307 21.673 1.00 27.66 45 THR B N 1
ATOM 1310 C CA . THR B 1 45 ? 14.875 6.549 20.289 1.00 28.62 45 THR B CA 1
ATOM 1311 C C . THR B 1 45 ? 14.608 8.012 20.046 1.00 28.40 45 THR B C 1
ATOM 1312 O O . THR B 1 45 ? 13.820 8.639 20.776 1.00 29.85 45 THR B O 1
ATOM 1316 N N . LEU B 1 46 ? 15.228 8.531 19.002 1.00 27.34 46 LEU B N 1
ATOM 1317 C CA . LEU B 1 46 ? 15.073 9.914 18.549 1.00 28.71 46 LEU B CA 1
ATOM 1318 C C . LEU B 1 46 ? 14.462 9.958 17.151 1.00 29.45 46 LEU B C 1
ATOM 1319 O O . LEU B 1 46 ? 15.141 9.629 16.153 1.00 31.59 46 LEU B O 1
ATOM 1324 N N . GLY B 1 47 ? 13.210 10.361 17.048 1.00 30.08 47 GLY B N 1
ATOM 1325 C CA . GLY B 1 47 ? 12.605 10.429 15.741 1.00 31.59 47 GLY B CA 1
ATOM 1326 C C . GLY B 1 47 ? 12.284 9.006 15.325 1.00 32.39 47 GLY B C 1
ATOM 1327 O O . GLY B 1 47 ? 11.421 8.362 15.938 1.00 34.99 47 GLY B O 1
ATOM 1328 N N . ASP B 1 48 ? 12.991 8.518 14.318 1.00 34.06 48 ASP B N 1
ATOM 1329 C CA . ASP B 1 48 ? 12.802 7.156 13.814 1.00 36.03 48 ASP B CA 1
ATOM 1330 C C . ASP B 1 48 ? 13.912 6.193 14.239 1.00 37.34 48 ASP B C 1
ATOM 1331 O O . ASP B 1 48 ? 13.727 4.958 14.236 1.00 38.29 48 ASP B O 1
ATOM 1336 N N . GLU B 1 49 ? 15.061 6.747 14.620 1.00 36.21 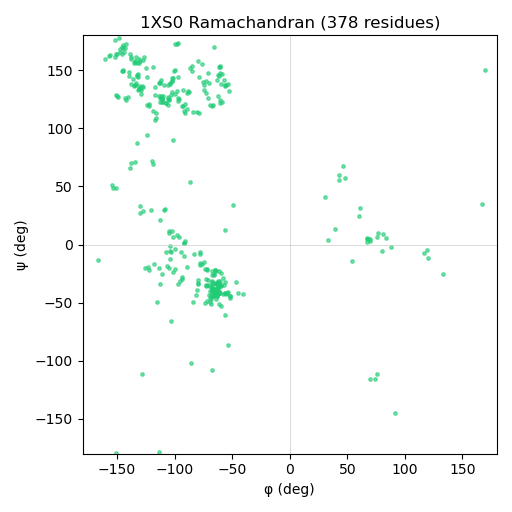49 GLU B N 1
ATOM 1337 C CA . GLU B 1 49 ? 16.235 5.926 14.940 1.00 35.02 49 GLU B CA 1
ATOM 1338 C C . GLU B 1 49 ? 16.450 5.640 16.407 1.00 34.03 49 GLU B C 1
ATOM 1339 O O . GLU B 1 49 ? 16.176 6.493 17.250 1.00 32.55 49 GLU B O 1
ATOM 1345 N N . THR B 1 50 ? 16.932 4.437 16.687 1.00 30.51 50 THR B N 1
ATOM 1346 C CA . THR B 1 50 ? 17.228 3.967 18.020 1.00 31.08 50 THR B CA 1
ATOM 1347 C C . THR B 1 50 ? 18.714 3.841 18.246 1.00 29.67 50 THR B C 1
ATOM 1348 O O . THR B 1 50 ? 19.441 3.336 17.407 1.00 27.25 50 THR B O 1
ATOM 1352 N N . TYR B 1 51 ? 19.141 4.288 19.418 1.00 26.03 51 TYR B N 1
ATOM 1353 C CA . TYR B 1 51 ? 20.546 4.233 19.775 1.00 27.20 51 TYR B CA 1
ATOM 1354 C C . TYR B 1 51 ? 20.794 3.613 21.149 1.00 24.93 51 TYR B C 1
ATOM 1355 O O . TYR B 1 51 ? 19.926 3.602 22.033 1.00 25.49 51 TYR B O 1
ATOM 1364 N N . GLN B 1 52 ? 22.029 3.129 21.318 1.00 23.38 52 GLN B N 1
ATOM 1365 C CA . GLN B 1 52 ? 22.508 2.631 22.605 1.00 24.32 52 GLN B CA 1
ATOM 1366 C C . GLN B 1 52 ? 23.265 3.839 23.151 1.00 21.67 52 GLN B C 1
ATOM 1367 O O . GLN B 1 52 ? 24.169 4.374 22.491 1.00 22.91 52 GLN B O 1
ATOM 1373 N N . VAL B 1 53 ? 22.869 4.292 24.334 1.00 21.79 53 VAL B N 1
ATOM 1374 C CA . VAL B 1 53 ? 23.526 5.452 24.901 1.00 21.52 53 VAL B CA 1
ATOM 1375 C C . VAL B 1 53 ? 24.312 4.974 26.088 1.00 18.93 53 VAL B C 1
ATOM 1376 O O . VAL B 1 53 ? 23.776 4.316 26.976 1.00 20.30 53 VAL B O 1
ATOM 1380 N N . MET B 1 54 ? 25.591 5.280 26.107 1.00 20.49 54 MET B N 1
ATOM 1381 C CA . MET B 1 54 ? 26.491 4.837 27.160 1.00 21.02 54 MET B CA 1
ATOM 1382 C C . MET B 1 54 ? 27.215 5.995 27.765 1.00 20.68 54 MET B C 1
ATOM 1383 O O . MET B 1 54 ? 27.352 7.081 27.183 1.00 19.57 54 MET B O 1
ATOM 1388 N N . SER B 1 55 ? 27.738 5.767 28.951 1.00 19.20 55 SER B N 1
ATOM 1389 C CA . SER B 1 55 ? 28.532 6.754 29.564 1.00 20.01 55 SER B CA 1
ATOM 1390 C C . SER B 1 55 ? 29.634 6.153 30.413 1.00 20.45 55 SER B C 1
ATOM 1391 O O . SER B 1 55 ? 29.676 4.961 30.738 1.00 23.44 55 SER B O 1
ATOM 1394 N N . ALA B 1 56 ? 30.557 6.987 30.758 1.00 18.24 56 ALA B N 1
ATOM 1395 C CA . ALA B 1 56 ? 31.675 6.565 31.599 1.00 17.94 56 ALA B CA 1
ATOM 1396 C C . ALA B 1 56 ? 32.314 7.736 32.239 1.00 17.33 56 ALA B C 1
ATOM 1397 O O . ALA B 1 56 ? 32.127 8.848 31.792 1.00 17.59 56 ALA B O 1
ATOM 1399 N N . CYS B 1 57 ? 33.052 7.520 33.335 1.00 15.89 57 CYS B N 1
ATOM 1400 C CA . CYS B 1 57 ? 33.700 8.628 33.979 1.00 16.97 57 CYS B CA 1
ATOM 1401 C C . CYS B 1 57 ? 35.060 8.252 34.530 1.00 17.56 57 CYS B C 1
ATOM 1402 O O . CYS B 1 57 ? 35.386 7.036 34.543 1.00 19.28 57 CYS B O 1
ATOM 1405 N N . LYS B 1 58 ? 35.824 9.248 34.935 1.00 18.29 58 LYS B N 1
ATOM 1406 C CA . LYS B 1 58 ? 37.222 9.034 35.435 1.00 18.49 58 LYS B CA 1
ATOM 1407 C C . LYS B 1 58 ? 37.189 8.245 36.748 1.00 19.79 58 LYS B C 1
ATOM 1408 O O . LYS B 1 58 ? 36.649 8.716 37.713 1.00 20.38 58 LYS B O 1
ATOM 1414 N N . PRO B 1 59 ? 37.820 7.059 36.806 1.00 22.02 59 PRO B N 1
ATOM 1415 C CA . PRO B 1 59 ? 37.779 6.314 38.072 1.00 23.15 59 PRO B CA 1
ATOM 1416 C C . PRO B 1 59 ? 38.328 7.179 39.190 1.00 23.66 59 PRO B C 1
ATOM 1417 O O . PRO B 1 59 ? 39.365 7.828 39.002 1.00 23.04 59 PRO B O 1
ATOM 1421 N N . HIS B 1 60 ? 37.642 7.174 40.347 1.00 24.35 60 HIS B N 1
ATOM 1422 C CA . HIS B 1 60 ? 38.012 7.983 41.534 1.00 26.24 60 HIS B CA 1
ATOM 1423 C C . HIS B 1 60 ? 37.894 9.479 41.417 1.00 26.92 60 HIS B C 1
ATOM 1424 O O . HIS B 1 60 ? 38.267 10.244 42.308 1.00 27.85 60 HIS B O 1
ATOM 1431 N N . ASP B 1 61 ? 37.358 9.930 40.285 1.00 25.72 61 ASP B N 1
ATOM 1432 C CA . ASP B 1 61 ? 37.056 11.340 40.216 1.00 26.84 61 ASP B CA 1
ATOM 1433 C C . ASP B 1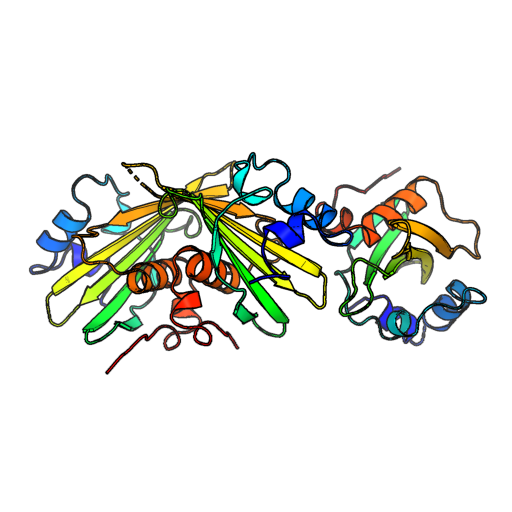 61 ? 35.934 11.410 39.227 1.00 23.77 61 ASP B C 1
ATOM 1434 O O . ASP B 1 61 ? 35.977 12.194 38.279 1.00 24.27 61 ASP B O 1
ATOM 1439 N N . CYS B 1 62 ? 34.950 10.543 39.464 1.00 23.39 62 CYS B N 1
ATOM 1440 C CA . CYS B 1 62 ? 33.853 10.386 38.515 1.00 21.55 62 CYS B CA 1
ATOM 1441 C C . CYS B 1 62 ? 33.056 11.608 38.254 1.00 23.71 62 CYS B C 1
ATOM 1442 O O . CYS B 1 62 ? 32.565 11.833 37.115 1.00 23.29 62 CYS B O 1
ATOM 1445 N N . GLY B 1 63 ? 32.907 12.401 39.293 1.00 21.72 63 GLY B N 1
ATOM 1446 C CA . GLY B 1 63 ? 32.129 13.591 39.138 1.00 23.94 63 GLY B CA 1
ATOM 1447 C C . GLY B 1 63 ? 32.838 14.714 38.454 1.00 22.35 63 GLY B C 1
ATOM 1448 O O . GLY B 1 63 ? 32.169 15.686 38.192 1.00 26.03 63 GLY B O 1
ATOM 1449 N N . SER B 1 64 ? 34.134 14.589 38.167 1.00 22.23 64 SER B N 1
ATOM 1450 C CA . SER B 1 64 ? 34.940 15.635 37.543 1.00 20.87 64 SER B CA 1
ATOM 1451 C C . SER B 1 64 ? 35.161 15.582 36.023 1.00 21.19 64 SER B C 1
ATOM 1452 O O . SER B 1 64 ? 35.363 16.624 35.348 1.00 22.03 64 SER B O 1
ATOM 1455 N N . GLN B 1 65 ? 35.243 14.355 35.534 1.00 19.40 65 GLN B N 1
ATOM 1456 C CA . GLN B 1 65 ? 35.458 14.164 34.088 1.00 18.18 65 GLN B CA 1
ATOM 1457 C C . GLN B 1 65 ? 34.581 12.984 33.687 1.00 17.22 65 GLN B C 1
ATOM 1458 O O . GLN B 1 65 ? 34.639 11.921 34.316 1.00 16.74 65 GLN B O 1
ATOM 1464 N N . ARG B 1 66 ? 33.728 13.152 32.663 1.00 15.16 66 ARG B N 1
ATOM 1465 C CA . ARG B 1 66 ? 32.805 12.100 32.265 1.00 14.76 66 ARG B CA 1
ATOM 1466 C C . ARG B 1 66 ? 32.545 12.238 30.754 1.00 15.09 66 ARG B C 1
ATOM 1467 O O . ARG B 1 66 ? 32.819 13.304 30.188 1.00 15.70 66 ARG B O 1
ATOM 1475 N N . ILE B 1 67 ? 32.009 11.182 30.177 1.00 14.14 67 ILE B N 1
ATOM 1476 C CA . ILE B 1 67 ? 31.735 11.142 28.724 1.00 15.04 67 ILE B CA 1
ATOM 1477 C C . ILE B 1 67 ? 30.496 10.354 28.441 1.00 14.38 67 ILE B C 1
ATOM 1478 O O . ILE B 1 67 ? 30.124 9.476 29.192 1.00 16.38 67 ILE B O 1
ATOM 1483 N N . ALA B 1 68 ? 29.785 10.737 27.361 1.00 15.38 68 ALA B N 1
ATOM 1484 C CA . ALA B 1 68 ? 28.598 10.006 26.946 1.00 15.92 68 ALA B CA 1
ATOM 1485 C C . ALA B 1 68 ? 28.748 9.781 25.446 1.00 15.97 68 ALA B C 1
ATOM 1486 O O . ALA B 1 68 ? 29.326 10.649 24.743 1.00 16.09 68 ALA B O 1
ATOM 1488 N N . VAL B 1 69 ? 28.276 8.628 24.997 1.00 16.12 69 VAL B N 1
ATOM 1489 C CA . VAL B 1 69 ? 28.283 8.285 23.562 1.00 16.94 69 VAL B CA 1
ATOM 1490 C C . VAL B 1 69 ? 26.939 7.696 23.164 1.00 15.61 69 VAL B C 1
ATOM 1491 O O . VAL B 1 69 ? 26.397 6.918 23.892 1.00 18.06 69 VAL B O 1
ATOM 1495 N N . MET B 1 70 ? 26.417 8.088 22.021 1.00 18.50 70 MET B N 1
ATOM 1496 C CA . MET B 1 70 ? 25.199 7.513 21.465 1.00 18.57 70 MET B CA 1
ATOM 1497 C C . MET B 1 70 ? 25.679 6.724 20.204 1.00 20.65 70 MET B C 1
ATOM 1498 O O . MET B 1 70 ? 26.335 7.285 19.357 1.00 20.52 70 MET B O 1
ATOM 1503 N N . TRP B 1 71 ? 25.349 5.436 20.135 1.00 18.56 71 TRP B N 1
ATOM 1504 C CA . TRP B 1 71 ? 25.730 4.588 19.016 1.00 21.94 71 TRP B CA 1
ATOM 1505 C C . TRP B 1 71 ? 24.502 3.812 18.488 1.00 21.37 71 TRP B C 1
ATOM 1506 O O . TRP B 1 71 ? 23.732 3.191 19.250 1.00 23.46 71 TRP B O 1
ATOM 1517 N N . SER B 1 72 ? 24.358 3.796 17.180 1.00 24.84 72 SER B N 1
ATOM 1518 C CA . SER B 1 72 ? 23.269 3.010 16.550 1.00 23.96 72 SER B CA 1
ATOM 1519 C C . SER B 1 72 ? 23.847 1.608 16.232 1.00 25.68 72 SER B C 1
ATOM 1520 O O . SER B 1 72 ? 24.739 1.490 15.392 1.00 25.49 72 SER B O 1
ATOM 1523 N N . GLU B 1 73 ? 23.350 0.553 16.873 1.00 26.77 73 GLU B N 1
ATOM 1524 C CA . GLU B 1 73 ? 23.860 -0.779 16.534 1.00 28.02 73 GLU B CA 1
ATOM 1525 C C . GLU B 1 73 ? 23.484 -1.125 15.066 1.00 27.39 73 GLU B C 1
ATOM 1526 O O . GLU B 1 73 ? 24.144 -2.020 14.473 1.00 29.15 73 GLU B O 1
ATOM 1532 N N . LYS B 1 74 ? 22.449 -0.480 14.490 1.00 26.21 74 LYS B N 1
ATOM 1533 C CA . LYS B 1 74 ? 22.036 -0.758 13.095 1.00 26.54 74 LYS B CA 1
ATOM 1534 C C . LYS B 1 74 ? 22.907 -0.051 12.048 1.00 28.14 74 LYS B C 1
ATOM 1535 O O . LYS B 1 74 ? 23.254 -0.647 11.036 1.00 27.82 74 LYS B O 1
ATOM 1541 N N . SER B 1 75 ? 23.303 1.184 12.296 1.00 26.76 75 SER B N 1
ATOM 1542 C CA . SER B 1 75 ? 24.112 1.877 11.283 1.00 24.51 75 SER B CA 1
ATOM 1543 C C . SER B 1 75 ? 25.546 2.047 11.642 1.00 23.98 75 SER B C 1
ATOM 1544 O O . SER B 1 75 ? 26.308 2.522 10.769 1.00 25.07 75 SER B O 1
ATOM 1547 N N . ASN B 1 76 ? 25.908 1.676 12.883 1.00 24.31 76 ASN B N 1
ATOM 1548 C CA . ASN B 1 76 ? 27.288 1.808 13.414 1.00 26.57 76 ASN B CA 1
ATOM 1549 C C . ASN B 1 76 ? 27.713 3.270 13.649 1.00 25.94 76 ASN B C 1
ATOM 1550 O O . ASN B 1 76 ? 28.826 3.532 14.051 1.00 28.70 76 ASN B O 1
ATOM 1555 N N . GLN B 1 77 ? 26.805 4.208 13.459 1.00 25.74 77 GLN B N 1
ATOM 1556 C CA . GLN B 1 77 ? 27.116 5.629 13.612 1.00 25.26 77 GLN B CA 1
ATOM 1557 C C . GLN B 1 77 ? 27.129 6.020 15.098 1.00 24.14 77 GLN B C 1
ATOM 1558 O O . GLN B 1 77 ? 26.328 5.512 15.875 1.00 23.94 77 GLN B O 1
ATOM 1564 N N . MET B 1 78 ? 28.034 6.914 15.443 1.00 24.06 78 MET B N 1
ATOM 1565 C CA . MET B 1 78 ? 28.125 7.368 16.844 1.00 24.49 78 MET B CA 1
ATOM 1566 C C . MET B 1 78 ? 28.381 8.837 17.027 1.00 24.43 78 MET B C 1
ATOM 1567 O O . MET B 1 78 ? 29.039 9.494 16.224 1.00 26.46 78 MET B O 1
ATOM 1572 N N . THR B 1 79 ? 27.835 9.372 18.128 1.00 22.06 79 THR B N 1
ATOM 1573 C CA . THR B 1 79 ? 28.022 10.810 18.463 1.00 22.38 79 THR B CA 1
ATOM 1574 C C . THR B 1 79 ? 28.383 10.853 19.968 1.00 20.15 79 THR B C 1
ATOM 1575 O O . THR B 1 79 ? 28.116 9.905 20.685 1.00 21.61 79 THR B O 1
ATOM 1579 N N . GLY B 1 80 ? 29.027 11.912 20.456 1.00 18.42 80 GLY B N 1
ATOM 1580 C CA . GLY B 1 80 ? 29.417 11.910 21.881 1.00 15.79 80 GLY B CA 1
ATOM 1581 C C . GLY B 1 80 ? 29.496 13.281 22.489 1.00 17.23 80 GLY B C 1
ATOM 1582 O O . GLY B 1 80 ? 29.393 14.318 21.815 1.00 18.35 80 GLY B O 1
ATOM 1583 N N . LEU B 1 81 ? 29.774 13.275 23.796 1.00 13.96 81 LEU B N 1
ATOM 1584 C CA . LEU B 1 81 ? 29.893 14.486 24.607 1.00 15.09 81 LEU B CA 1
ATOM 1585 C C . LEU B 1 81 ? 30.886 14.282 25.742 1.00 15.27 81 LEU B C 1
ATOM 1586 O O . LEU B 1 81 ? 30.735 13.300 26.450 1.00 15.32 81 LEU B O 1
ATOM 1591 N N . PHE B 1 82 ? 31.860 15.144 25.880 1.00 14.27 82 PHE B N 1
ATOM 1592 C CA . PHE B 1 82 ? 32.829 15.037 26.963 1.00 16.07 82 PHE B CA 1
ATOM 1593 C C . PHE B 1 82 ? 32.628 16.244 27.873 1.00 16.50 82 PHE B C 1
ATOM 1594 O O . PHE B 1 82 ? 32.455 17.358 27.392 1.00 17.07 82 PHE B O 1
ATOM 1602 N N . SER B 1 83 ? 32.695 16.021 29.198 1.00 16.30 83 SER B N 1
ATOM 1603 C CA . SER B 1 83 ? 32.513 17.100 30.180 1.00 17.25 83 SER B CA 1
ATOM 1604 C C . SER B 1 83 ? 33.619 17.100 31.218 1.00 17.62 83 SER B C 1
ATOM 1605 O O . SER B 1 83 ? 33.949 16.037 31.760 1.00 18.62 83 SER B O 1
ATOM 1608 N N . THR B 1 84 ? 34.161 18.266 31.505 1.00 16.83 84 THR B N 1
ATOM 1609 C CA . THR B 1 84 ? 35.145 18.382 32.592 1.00 21.25 84 THR B CA 1
ATOM 1610 C C . THR B 1 84 ? 34.665 19.505 33.477 1.00 23.75 84 THR B C 1
ATOM 1611 O O . THR B 1 84 ? 34.233 20.549 32.966 1.00 24.02 84 THR B O 1
ATOM 1615 N N . ILE B 1 85 ? 34.730 19.287 34.778 1.00 24.47 85 ILE B N 1
ATOM 1616 C CA . ILE B 1 85 ? 34.311 20.311 35.761 1.00 30.82 85 ILE B CA 1
ATOM 1617 C C . ILE B 1 85 ? 35.576 20.967 36.324 1.00 34.79 85 ILE B C 1
ATOM 1618 O O . ILE B 1 85 ? 36.517 20.260 36.722 1.00 35.31 85 ILE B O 1
ATOM 1623 N N . ASP B 1 86 ? 35.614 22.305 36.358 1.00 38.73 86 ASP B N 1
ATOM 1624 C CA . ASP B 1 86 ? 36.788 23.029 36.853 1.00 43.35 86 ASP B CA 1
ATOM 1625 C C . ASP B 1 86 ? 36.727 23.185 38.363 1.00 45.42 86 ASP B C 1
ATOM 1626 O O . ASP B 1 86 ? 37.023 22.251 39.103 1.00 47.22 86 ASP B O 1
ATOM 1631 N N . GLU B 1 87 ? 36.356 24.385 38.799 1.00 47.99 87 GLU B N 1
ATOM 1632 C CA . GLU B 1 87 ? 36.243 24.758 40.213 1.00 49.18 87 GLU B CA 1
ATOM 1633 C C . GLU B 1 87 ? 36.114 26.285 40.207 1.00 49.36 87 GLU B C 1
ATOM 1634 O O . GLU B 1 87 ? 36.600 27.002 41.090 1.00 49.94 87 GLU B O 1
ATOM 1640 N N . LYS B 1 88 ? 35.438 26.742 39.158 1.00 50.03 88 LYS B N 1
ATOM 1641 C CA . LYS B 1 88 ? 35.131 28.138 38.896 1.00 49.20 88 LYS B CA 1
ATOM 1642 C C . LYS B 1 88 ? 33.610 28.191 38.983 1.00 49.20 88 LYS B C 1
ATOM 1643 O O . LYS B 1 88 ? 32.998 27.239 39.471 1.00 48.09 88 LYS B O 1
ATOM 1649 N N . GLN B 1 91 ? 33.012 25.565 36.925 1.00 26.79 91 GLN B N 1
ATOM 1650 C CA . GLN B 1 91 ? 32.339 25.693 35.629 1.00 27.78 91 GLN B CA 1
ATOM 1651 C C . GLN B 1 91 ? 32.492 24.393 34.914 1.00 24.92 91 GLN B C 1
ATOM 1652 O O . GLN B 1 91 ? 33.456 23.715 35.146 1.00 27.96 91 GLN B O 1
ATOM 1658 N N . GLU B 1 92 ? 31.531 24.047 34.060 1.00 22.54 92 GLU B N 1
ATOM 1659 C CA . GLU B 1 92 ? 31.583 22.774 33.332 1.00 20.64 92 GLU B CA 1
ATOM 1660 C C . GLU B 1 92 ? 31.841 23.041 31.855 1.00 19.64 92 GLU B C 1
ATOM 1661 O O . GLU B 1 92 ? 31.073 23.773 31.227 1.00 20.66 92 GLU B O 1
ATOM 1667 N N . LYS B 1 93 ? 32.865 22.390 31.263 1.00 18.45 93 LYS B N 1
ATOM 1668 C CA . LYS B 1 93 ? 33.210 22.611 29.859 1.00 19.62 93 LYS B CA 1
ATOM 1669 C C . LYS B 1 93 ? 32.804 21.387 29.056 1.00 19.17 93 LYS B C 1
ATOM 1670 O O . LYS B 1 93 ? 33.251 20.281 29.368 1.00 20.23 93 LYS B O 1
ATOM 1676 N N . LEU B 1 94 ? 31.944 21.582 28.068 1.00 17.94 94 LEU B N 1
ATOM 1677 C CA . LEU B 1 94 ? 31.455 20.486 27.234 1.00 17.97 94 LEU B CA 1
ATOM 1678 C C . LEU B 1 94 ? 32.117 20.499 25.875 1.00 19.68 94 LEU B C 1
ATOM 1679 O O . LEU B 1 94 ? 32.305 21.558 25.253 1.00 19.62 94 LEU B O 1
ATOM 1684 N N . THR B 1 95 ? 32.487 19.315 25.401 1.00 17.49 95 THR B N 1
ATOM 1685 C CA . THR B 1 95 ? 33.078 19.228 24.041 1.00 18.26 95 THR B CA 1
ATOM 1686 C C . THR B 1 95 ? 32.180 18.283 23.309 1.00 19.09 95 THR B C 1
ATOM 1687 O O . THR B 1 95 ? 32.010 17.123 23.762 1.00 17.30 95 THR B O 1
ATOM 1691 N N . TRP B 1 96 ? 31.564 18.726 22.208 1.00 17.75 96 TRP B N 1
ATOM 1692 C CA . TRP B 1 96 ? 30.657 17.871 21.469 1.00 16.63 96 TRP B CA 1
ATOM 1693 C C . TRP B 1 96 ? 31.517 17.094 20.443 1.00 19.15 96 TRP B C 1
ATOM 1694 O O . TRP B 1 96 ? 32.341 17.693 19.769 1.00 20.65 96 TRP B O 1
ATOM 1705 N N . LEU B 1 97 ? 31.298 15.780 20.387 1.00 20.43 97 LEU B N 1
ATOM 1706 C CA . LEU B 1 97 ? 32.030 14.862 19.528 1.00 24.99 97 LEU B CA 1
ATOM 1707 C C . LEU B 1 97 ? 31.247 14.414 18.335 1.00 30.19 97 LEU B C 1
ATOM 1708 O O . LEU B 1 97 ? 30.147 13.867 18.429 1.00 26.78 97 LEU B O 1
ATOM 1713 N N . ASN B 1 98 ? 31.894 14.655 17.190 1.00 36.86 98 ASN B N 1
ATOM 1714 C CA . ASN B 1 98 ? 31.424 14.362 15.834 1.00 42.78 98 ASN B CA 1
ATOM 1715 C C . ASN B 1 98 ? 30.491 15.545 15.627 1.00 45.59 98 ASN B C 1
ATOM 1716 O O . ASN B 1 98 ? 29.981 15.779 14.528 1.00 46.02 98 ASN B O 1
ATOM 1721 N N . VAL B 1 99 ? 30.359 16.301 16.727 1.00 48.17 99 VAL B N 1
ATOM 1722 C CA . VAL B 1 99 ? 29.559 17.520 16.881 1.00 49.27 99 VAL B CA 1
ATOM 1723 C C . VAL B 1 99 ? 28.298 17.486 16.045 1.00 50.25 99 VAL B C 1
ATOM 1724 O O . VAL B 1 99 ? 27.528 18.428 16.008 1.00 50.59 99 VAL B O 1
ATOM 1728 N N . ASN B 1 100 ? 28.089 16.356 15.400 1.00 50.53 100 ASN B N 1
ATOM 1729 C CA . ASN B 1 100 ? 26.968 16.146 14.529 1.00 50.78 100 ASN B CA 1
ATOM 1730 C C . ASN B 1 100 ? 27.252 16.507 13.085 1.00 50.54 100 ASN B C 1
ATOM 1731 O O . ASN B 1 100 ? 28.344 16.340 12.548 1.00 51.07 100 ASN B O 1
ATOM 1736 N N . ASP B 1 101 ? 26.203 17.027 12.481 1.00 49.65 101 ASP B N 1
ATOM 1737 C CA . ASP B 1 101 ? 26.102 17.385 11.100 1.00 48.25 101 ASP B CA 1
ATOM 1738 C C . ASP B 1 101 ? 24.786 16.637 11.255 1.00 45.92 101 ASP B C 1
ATOM 1739 O O . ASP B 1 101 ? 23.780 16.911 10.578 1.00 46.85 101 ASP B O 1
ATOM 1744 N N . ALA B 1 102 ? 24.822 15.730 12.246 1.00 42.40 102 ALA B N 1
ATOM 1745 C CA . ALA B 1 102 ? 23.720 14.864 12.557 1.00 38.66 102 ALA B CA 1
ATOM 1746 C C . ALA B 1 102 ? 23.017 15.072 13.902 1.00 34.81 102 ALA B C 1
ATOM 1747 O O . ALA B 1 102 ? 21.827 14.907 13.996 1.00 33.62 102 ALA B O 1
ATOM 1749 N N . LEU B 1 103 ? 23.745 15.463 14.930 1.00 30.97 103 LEU B N 1
ATOM 1750 C CA . LEU B 1 103 ? 23.159 15.646 16.257 1.00 26.33 103 LEU B CA 1
ATOM 1751 C C . LEU B 1 103 ? 22.086 16.740 16.296 1.00 23.26 103 LEU B C 1
ATOM 1752 O O . LEU B 1 103 ? 22.331 17.905 15.898 1.00 21.82 103 LEU B O 1
ATOM 1757 N N . SER B 1 104 ? 20.916 16.378 16.817 1.00 22.45 104 SER B N 1
ATOM 1758 C CA . SER B 1 104 ? 19.859 17.367 16.955 1.00 21.24 104 SER B CA 1
ATOM 1759 C C . SER B 1 104 ? 19.849 17.915 18.373 1.00 19.76 104 SER B C 1
ATOM 1760 O O . SER B 1 104 ? 20.594 17.480 19.270 1.00 19.54 104 SER B O 1
ATOM 1763 N N . ILE B 1 105 ? 19.021 18.917 18.582 1.00 20.12 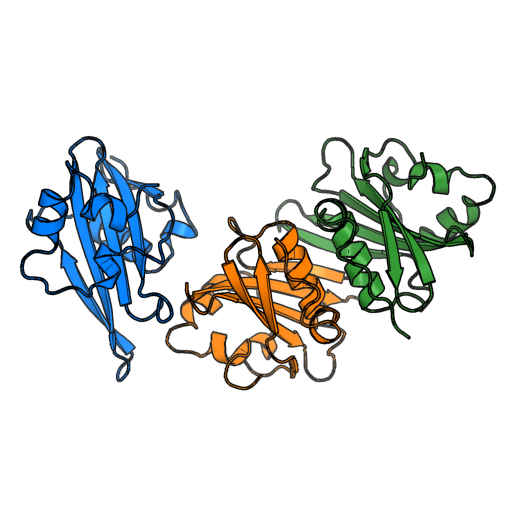105 ILE B N 1
ATOM 1764 C CA . ILE B 1 105 ? 18.806 19.478 19.918 1.00 19.54 105 ILE B CA 1
ATOM 1765 C C . ILE B 1 105 ? 18.465 18.293 20.897 1.00 17.81 105 ILE B C 1
ATOM 1766 O O . ILE B 1 105 ? 18.989 18.202 22.015 1.00 19.80 105 ILE B O 1
ATOM 1771 N N . ASP B 1 106 ? 17.616 17.363 20.519 1.00 18.07 106 ASP B N 1
ATOM 1772 C CA . ASP B 1 106 ? 17.257 16.248 21.413 1.00 20.73 106 ASP B CA 1
ATOM 1773 C C . ASP B 1 106 ? 18.400 15.318 21.666 1.00 20.46 106 ASP B C 1
ATOM 1774 O O . ASP B 1 106 ? 18.563 14.818 22.793 1.00 19.79 106 ASP B O 1
ATOM 1779 N N . GLY B 1 107 ? 19.195 15.086 20.629 1.00 20.63 107 GLY B N 1
ATOM 1780 C CA . GLY B 1 107 ? 20.353 14.231 20.829 1.00 19.42 107 GLY B CA 1
ATOM 1781 C C . GLY B 1 107 ? 21.317 14.889 21.835 1.00 18.55 107 GLY B C 1
ATOM 1782 O O . GLY B 1 107 ? 21.933 14.173 22.619 1.00 17.91 107 GLY B O 1
ATOM 1783 N N . LYS B 1 108 ? 21.472 16.217 21.787 1.00 16.05 108 LYS B N 1
ATOM 1784 C CA . LYS B 1 108 ? 22.378 16.903 22.756 1.00 16.66 108 LYS B CA 1
ATOM 1785 C C . LYS B 1 108 ? 21.791 16.714 24.146 1.00 16.95 108 LYS B C 1
ATOM 1786 O O . LYS B 1 108 ? 22.526 16.422 25.112 1.00 16.29 108 LYS B O 1
ATOM 1792 N N . THR B 1 109 ? 20.476 16.844 24.312 1.00 16.91 109 THR B N 1
ATOM 1793 C CA . THR B 1 109 ? 19.884 16.616 25.634 1.00 17.69 109 THR B CA 1
ATOM 1794 C C . THR B 1 109 ? 20.062 15.210 26.177 1.00 17.95 109 THR B C 1
ATOM 1795 O O . THR B 1 109 ? 20.360 15.054 27.385 1.00 17.58 109 THR B O 1
ATOM 1799 N N . VAL B 1 110 ? 19.876 14.193 25.293 1.00 16.97 110 VAL B N 1
ATOM 1800 C CA . VAL B 1 110 ? 20.003 12.800 25.697 1.00 18.13 110 VAL B CA 1
ATOM 1801 C C . VAL B 1 110 ? 21.474 12.554 26.115 1.00 16.83 110 VAL B C 1
ATOM 1802 O O . VAL B 1 110 ? 21.717 11.906 27.147 1.00 17.11 110 VAL B O 1
ATOM 1806 N N . LEU B 1 111 ? 22.432 13.101 25.367 1.00 15.00 111 LEU B N 1
ATOM 1807 C CA . LEU B 1 111 ? 23.862 12.888 25.765 1.00 14.19 111 LEU B CA 1
ATOM 1808 C C . LEU B 1 111 ? 24.120 13.518 27.105 1.00 14.97 111 LEU B C 1
ATOM 1809 O O . LEU B 1 111 ? 24.800 12.973 27.960 1.00 14.85 111 LEU B O 1
ATOM 1814 N N . PHE B 1 112 ? 23.626 14.744 27.302 1.00 14.36 112 PHE B N 1
ATOM 1815 C CA . PHE B 1 112 ? 23.841 15.342 28.608 1.00 15.38 112 PHE B CA 1
ATOM 1816 C C . PHE B 1 112 ? 23.161 14.555 29.752 1.00 13.88 112 PHE B C 1
ATOM 1817 O O . PHE B 1 112 ? 23.760 14.398 30.854 1.00 15.18 112 PHE B O 1
ATOM 1825 N N . ALA B 1 113 ? 21.960 14.061 29.485 1.00 14.87 113 ALA B N 1
ATOM 1826 C CA . ALA B 1 113 ? 21.244 13.247 30.497 1.00 15.23 113 ALA B CA 1
ATOM 1827 C C . ALA B 1 113 ? 22.025 12.006 30.832 1.00 15.66 113 ALA B C 1
ATOM 1828 O O . ALA B 1 113 ? 22.025 11.580 31.989 1.00 17.54 113 ALA B O 1
ATOM 1830 N N . ALA B 1 114 ? 22.708 11.478 29.825 1.00 16.45 114 ALA B N 1
ATOM 1831 C CA . ALA B 1 114 ? 23.497 10.263 30.060 1.00 15.80 114 ALA B CA 1
ATOM 1832 C C . ALA B 1 114 ? 24.701 10.589 30.891 1.00 17.00 114 ALA B C 1
ATOM 1833 O O . ALA B 1 114 ? 24.937 9.893 31.910 1.00 19.47 114 ALA B O 1
ATOM 1835 N N . LEU B 1 115 ? 25.445 11.612 30.550 1.00 17.75 115 LEU B N 1
ATOM 1836 C CA . LEU B 1 115 ? 26.629 11.751 31.429 1.00 21.34 115 LEU B CA 1
ATOM 1837 C C . LEU B 1 115 ? 26.318 12.386 32.801 1.00 20.93 115 LEU B C 1
ATOM 1838 O O . LEU B 1 115 ? 27.147 12.286 33.700 1.00 23.28 115 LEU B O 1
ATOM 1843 N N . THR B 1 116 ? 25.166 13.047 32.999 1.00 18.82 116 THR B N 1
ATOM 1844 C CA . THR B 1 116 ? 24.865 13.569 34.330 1.00 19.85 116 THR B CA 1
ATOM 1845 C C . THR B 1 116 ? 24.328 12.451 35.232 1.00 21.08 116 THR B C 1
ATOM 1846 O O . THR B 1 116 ? 24.531 12.493 36.450 1.00 21.74 116 THR B O 1
ATOM 1850 N N . GLY B 1 117 ? 23.614 11.510 34.627 1.00 19.79 117 GLY B N 1
ATOM 1851 C CA . GLY B 1 117 ? 23.061 10.381 35.362 1.00 19.93 117 GLY B CA 1
ATOM 1852 C C . GLY B 1 117 ? 21.545 10.274 35.317 1.00 21.23 117 GLY B C 1
ATOM 1853 O O . GLY B 1 117 ? 20.971 9.312 35.821 1.00 22.89 117 GLY B O 1
ATOM 1854 N N . SER B 1 118 ? 20.859 11.244 34.718 1.00 18.82 118 SER B N 1
ATOM 1855 C CA . SER B 1 118 ? 19.418 11.222 34.668 1.00 19.17 118 SER B CA 1
ATOM 1856 C C . SER B 1 118 ? 18.929 10.076 33.782 1.00 21.32 118 SER B C 1
ATOM 1857 O O . SER B 1 118 ? 17.838 9.553 34.022 1.00 22.41 118 SER B O 1
ATOM 1860 N N . LEU B 1 119 ? 19.695 9.723 32.757 1.00 18.62 119 LEU B N 1
ATOM 1861 C CA . LEU B 1 119 ? 19.251 8.661 31.889 1.00 21.06 119 LEU B CA 1
ATOM 1862 C C . LEU B 1 119 ? 19.243 7.359 32.699 1.00 23.60 119 LEU B C 1
ATOM 1863 O O . LEU B 1 119 ? 18.297 6.606 32.624 1.00 25.56 119 LEU B O 1
ATOM 1868 N N . GLU B 1 120 ? 20.282 7.107 33.483 1.00 26.31 120 GLU B N 1
ATOM 1869 C CA . GLU B 1 120 ? 20.283 5.863 34.277 1.00 30.43 120 GLU B CA 1
ATOM 1870 C C . GLU B 1 120 ? 19.127 5.832 35.285 1.00 31.72 120 GLU B C 1
ATOM 1871 O O . GLU B 1 120 ? 18.485 4.773 35.501 1.00 32.79 120 GLU B O 1
ATOM 1877 N N . ASN B 1 121 ? 18.802 6.966 35.878 1.00 30.73 121 ASN B N 1
ATOM 1878 C CA . ASN B 1 121 ? 17.741 6.963 36.859 1.00 32.41 121 ASN B CA 1
ATOM 1879 C C . ASN B 1 121 ? 16.338 6.922 36.225 1.00 32.19 121 ASN B C 1
ATOM 1880 O O . ASN B 1 121 ? 15.356 6.598 36.889 1.00 33.61 121 ASN B O 1
ATOM 1885 N N . HIS B 1 122 ? 16.250 7.248 34.945 1.00 31.33 122 HIS B N 1
ATOM 1886 C CA . HIS B 1 122 ? 14.955 7.242 34.261 1.00 31.43 122 HIS B CA 1
ATOM 1887 C C . HIS B 1 122 ? 15.152 6.638 32.873 1.00 31.76 122 HIS B C 1
ATOM 1888 O O . HIS B 1 122 ? 14.988 7.333 31.864 1.00 31.70 122 HIS B O 1
ATOM 1895 N N . PRO B 1 123 ? 15.497 5.339 32.808 1.00 32.45 123 PRO B N 1
ATOM 1896 C CA . PRO B 1 123 ? 15.746 4.594 31.563 1.00 33.62 123 PRO B CA 1
ATOM 1897 C C . PRO B 1 123 ? 14.843 4.839 30.389 1.00 34.59 123 PRO B C 1
ATOM 1898 O O . PRO B 1 123 ? 15.317 4.907 29.260 1.00 35.00 123 PRO B O 1
ATOM 1902 N N . ASP B 1 124 ? 13.542 4.940 30.624 1.00 36.25 124 ASP B N 1
ATOM 1903 C CA . ASP B 1 124 ? 12.654 5.184 29.501 1.00 36.62 124 ASP B CA 1
ATOM 1904 C C . ASP B 1 124 ? 12.057 6.565 29.492 1.00 36.03 124 ASP B C 1
ATOM 1905 O O . ASP B 1 124 ? 10.967 6.783 28.953 1.00 34.53 124 ASP B O 1
ATOM 1910 N N . GLY B 1 125 ? 12.767 7.540 30.036 1.00 34.88 125 GLY B N 1
ATOM 1911 C CA . GLY B 1 125 ? 12.178 8.861 30.046 1.00 32.63 125 GLY B CA 1
ATOM 1912 C C . GLY B 1 125 ? 12.750 9.829 29.042 1.00 31.41 125 GLY B C 1
ATOM 1913 O O . GLY B 1 125 ? 12.463 11.001 29.110 1.00 29.83 125 GLY B O 1
ATOM 1914 N N . PHE B 1 126 ? 13.543 9.332 28.108 1.00 30.53 126 PHE B N 1
ATOM 1915 C CA . PHE B 1 126 ? 14.195 10.199 27.145 1.00 30.21 126 PHE B CA 1
ATOM 1916 C C . PHE B 1 126 ? 14.032 9.757 25.716 1.00 31.88 126 PHE B C 1
ATOM 1917 O O . PHE B 1 126 ? 14.870 10.054 24.865 1.00 30.40 126 PHE B O 1
ATOM 1925 N N . ASN B 1 127 ? 12.938 9.054 25.465 1.00 34.13 127 ASN B N 1
ATOM 1926 C CA . ASN B 1 127 ? 12.577 8.600 24.120 1.00 36.32 127 ASN B CA 1
ATOM 1927 C C . ASN B 1 127 ? 11.700 9.688 23.480 1.00 37.78 127 ASN B C 1
ATOM 1928 O O . ASN B 1 127 ? 10.634 10.026 24.006 1.00 39.62 127 ASN B O 1
ATOM 1933 N N . PHE B 1 128 ? 12.139 10.221 22.354 1.00 37.73 128 PHE B N 1
ATOM 1934 C CA . PHE B 1 128 ? 11.411 11.300 21.692 1.00 38.93 128 PHE B CA 1
ATOM 1935 C C . PHE B 1 128 ? 10.866 11.083 20.286 1.00 41.27 128 PHE B C 1
ATOM 1936 O O . PHE B 1 128 ? 11.619 10.990 19.309 1.00 38.90 128 PHE B O 1
ATOM 1944 N N . ARG B 1 129 ? 9.530 11.109 20.235 1.00 44.69 129 ARG B N 1
ATOM 1945 C CA . ARG B 1 129 ? 8.662 10.974 19.046 1.00 46.88 129 ARG B CA 1
ATOM 1946 C C . ARG B 1 129 ? 7.276 10.629 19.599 1.00 48.42 129 ARG B C 1
ATOM 1947 O O . ARG B 1 129 ? 6.375 11.512 19.611 1.00 49.02 129 ARG B O 1
ATOM 1955 N N . ASP C 1 3 ? 3.175 36.852 31.448 1.00 45.07 3 ASP C N 1
ATOM 1956 C CA . ASP C 1 3 ? 4.521 37.053 30.858 1.00 43.08 3 ASP C CA 1
ATOM 1957 C C . ASP C 1 3 ? 5.657 36.852 31.892 1.00 42.11 3 ASP C C 1
ATOM 1958 O O . ASP C 1 3 ? 6.453 37.753 32.155 1.00 40.93 3 ASP C O 1
ATOM 1963 N N . LEU C 1 4 ? 5.719 35.639 32.451 1.00 39.70 4 LEU C N 1
ATOM 1964 C CA . LEU C 1 4 ? 6.730 35.214 33.416 1.00 36.61 4 LEU C CA 1
ATOM 1965 C C . LEU C 1 4 ? 7.955 34.754 32.628 1.00 34.84 4 LEU C C 1
ATOM 1966 O O . LEU C 1 4 ? 7.958 33.707 31.950 1.00 36.47 4 LEU C O 1
ATOM 1971 N N . THR C 1 5 ? 9.014 35.510 32.795 1.00 30.68 5 THR C N 1
ATOM 1972 C CA . THR C 1 5 ? 10.228 35.332 32.019 1.00 28.02 5 THR C CA 1
ATOM 1973 C C . THR C 1 5 ? 11.375 35.659 32.945 1.00 25.29 5 THR C C 1
ATOM 1974 O O . THR C 1 5 ? 11.163 36.182 34.026 1.00 23.37 5 THR C O 1
ATOM 1978 N N . ILE C 1 6 ? 12.607 35.395 32.494 1.00 22.52 6 ILE C N 1
ATOM 1979 C CA . ILE C 1 6 ?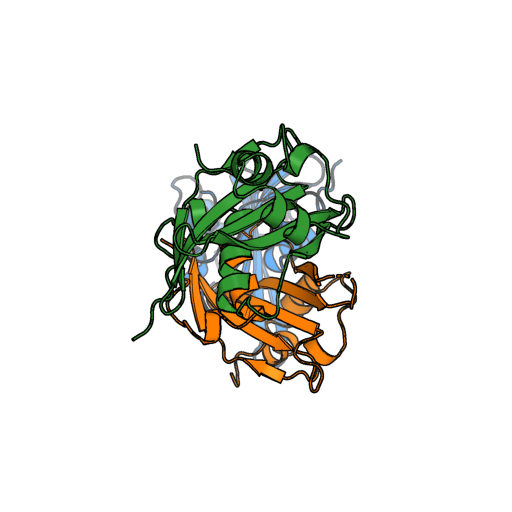 13.752 35.714 33.304 1.00 21.77 6 ILE C CA 1
ATOM 1980 C C . ILE C 1 6 ? 13.877 37.226 33.573 1.00 23.20 6 ILE C C 1
ATOM 1981 O O . ILE C 1 6 ? 14.271 37.653 34.668 1.00 22.53 6 ILE C O 1
ATOM 1986 N N . SER C 1 7 ? 13.517 37.995 32.564 1.00 23.56 7 SER C N 1
ATOM 1987 C CA . SER C 1 7 ? 13.545 39.438 32.682 1.00 24.86 7 SER C CA 1
ATOM 1988 C C . SER C 1 7 ? 12.563 39.909 33.750 1.00 25.01 7 SER C C 1
ATOM 1989 O O . SER C 1 7 ? 12.881 40.809 34.572 1.00 24.42 7 SER C O 1
ATOM 1992 N N . SER C 1 8 ? 11.362 39.352 33.750 1.00 23.36 8 SER C N 1
ATOM 1993 C CA . SER C 1 8 ? 10.391 39.810 34.750 1.00 23.60 8 SER C CA 1
ATOM 1994 C C . SER C 1 8 ? 10.794 39.420 36.151 1.00 23.54 8 SER C C 1
ATOM 1995 O O . SER C 1 8 ? 10.505 40.170 37.114 1.00 24.06 8 SER C O 1
ATOM 1998 N N . LEU C 1 9 ? 11.442 38.234 36.282 1.00 20.98 9 LEU C N 1
ATOM 1999 C CA . LEU C 1 9 ? 11.877 37.767 37.589 1.00 23.18 9 LEU C CA 1
ATOM 2000 C C . LEU C 1 9 ? 12.952 38.730 38.085 1.00 20.84 9 LEU C C 1
ATOM 2001 O O . LEU C 1 9 ? 12.967 39.105 39.235 1.00 24.27 9 LEU C O 1
ATOM 2006 N N . ALA C 1 10 ? 13.817 39.182 37.185 1.00 22.43 10 ALA C N 1
ATOM 2007 C CA . ALA C 1 10 ? 14.909 40.092 37.566 1.00 23.03 10 ALA C CA 1
ATOM 2008 C C . ALA C 1 10 ? 14.430 41.474 37.999 1.00 24.90 10 ALA C C 1
ATOM 2009 O O . ALA C 1 10 ? 15.080 42.183 38.794 1.00 24.44 10 ALA C O 1
ATOM 2011 N N . LYS C 1 11 ? 13.277 41.876 37.494 1.00 25.90 11 LYS C N 1
ATOM 2012 C CA . LYS C 1 11 ? 12.791 43.224 37.812 1.00 26.86 11 LYS C CA 1
ATOM 2013 C C . LYS C 1 11 ? 11.662 43.225 38.840 1.00 27.48 11 LYS C C 1
ATOM 2014 O O . LYS C 1 11 ? 11.326 44.273 39.418 1.00 28.50 11 LYS C O 1
ATOM 2020 N N . GLY C 1 12 ? 11.114 42.057 39.112 1.00 25.30 12 GLY C N 1
ATOM 2021 C CA . GLY C 1 12 ? 10.003 41.910 40.037 1.00 25.61 12 GLY C CA 1
ATOM 2022 C C . GLY C 1 12 ? 10.286 42.366 41.436 1.00 24.71 12 GLY C C 1
ATOM 2023 O O . GLY C 1 12 ? 11.326 42.055 42.023 1.00 23.22 12 GLY C O 1
ATOM 2024 N N . GLU C 1 13 ? 9.326 43.052 42.037 1.00 25.76 13 GLU C N 1
ATOM 2025 C CA . GLU C 1 13 ? 9.587 43.549 43.339 1.00 27.82 13 GLU C CA 1
ATOM 2026 C C . GLU C 1 13 ? 9.957 42.476 44.342 1.00 26.14 13 GLU C C 1
ATOM 2027 O O . GLU C 1 13 ? 10.867 42.680 45.120 1.00 29.34 13 GLU C O 1
ATOM 2033 N N . THR C 1 14 ? 9.271 41.344 44.334 1.00 27.84 14 THR C N 1
ATOM 2034 C CA . THR C 1 14 ? 9.569 40.303 45.311 1.00 27.36 14 THR C CA 1
ATOM 2035 C C . THR C 1 14 ? 10.466 39.209 44.777 1.00 25.17 14 THR C C 1
ATOM 2036 O O . THR C 1 14 ? 10.628 38.214 45.449 1.00 25.01 14 THR C O 1
ATOM 2040 N N . THR C 1 15 ? 11.004 39.382 43.580 1.00 25.85 15 THR C N 1
ATOM 2041 C CA . THR C 1 15 ? 11.880 38.353 43.023 1.00 24.33 15 THR C CA 1
ATOM 2042 C C . THR C 1 15 ? 13.261 38.906 42.656 1.00 24.56 15 THR C C 1
ATOM 2043 O O . THR C 1 15 ? 14.242 38.142 42.537 1.00 23.53 15 THR C O 1
ATOM 2047 N N . LYS C 1 16 ? 13.377 40.236 42.500 1.00 22.92 16 LYS C N 1
ATOM 2048 C CA . LYS C 1 16 ? 14.665 40.790 42.066 1.00 22.00 16 LYS C CA 1
ATOM 2049 C C . LYS C 1 16 ? 15.834 40.549 42.985 1.00 21.49 16 LYS C C 1
ATOM 2050 O O . LYS C 1 16 ? 16.952 40.351 42.517 1.00 20.86 16 LYS C O 1
ATOM 2056 N N . ALA C 1 17 ? 15.616 40.552 44.307 1.00 21.58 17 ALA C N 1
ATOM 2057 C CA . ALA C 1 17 ? 16.767 40.328 45.163 1.00 19.59 17 ALA C CA 1
ATOM 2058 C C . ALA C 1 17 ? 17.228 38.868 45.041 1.00 20.07 17 ALA C C 1
ATOM 2059 O O . ALA C 1 17 ? 18.433 38.642 45.097 1.00 21.00 17 ALA C O 1
ATOM 2061 N N . ALA C 1 18 ? 16.288 37.938 44.877 1.00 20.46 18 ALA C N 1
ATOM 2062 C CA . ALA C 1 18 ? 16.659 36.532 44.727 1.00 19.30 18 ALA C CA 1
ATOM 2063 C C . ALA C 1 18 ? 17.384 36.357 43.408 1.00 19.53 18 ALA C C 1
ATOM 2064 O O . ALA C 1 18 ? 18.400 35.601 43.280 1.00 21.47 18 ALA C O 1
ATOM 2066 N N . PHE C 1 19 ? 16.919 37.091 42.390 1.00 19.01 19 PHE C N 1
ATOM 2067 C CA . PHE C 1 19 ? 17.584 36.947 41.077 1.00 19.36 19 PHE C CA 1
ATOM 2068 C C . PHE C 1 19 ? 19.020 37.499 41.168 1.00 21.14 19 PHE C C 1
ATOM 2069 O O . PHE C 1 19 ? 19.993 36.912 40.705 1.00 21.35 19 PHE C O 1
ATOM 2077 N N . ASN C 1 20 ? 19.166 38.650 41.799 1.00 20.39 20 ASN C N 1
ATOM 2078 C CA . ASN C 1 20 ? 20.499 39.222 41.952 1.00 19.51 20 ASN C CA 1
ATOM 2079 C C . ASN C 1 20 ? 21.433 38.324 42.776 1.00 18.53 20 ASN C C 1
ATOM 2080 O O . ASN C 1 20 ? 22.638 38.339 42.543 1.00 18.91 20 ASN C O 1
ATOM 2085 N N . GLN C 1 21 ? 20.880 37.598 43.744 1.00 18.58 21 GLN C N 1
ATOM 2086 C CA . GLN C 1 21 ? 21.678 36.649 44.538 1.00 20.13 21 GLN C CA 1
ATOM 2087 C C . GLN C 1 21 ? 22.110 35.486 43.610 1.00 17.47 21 GLN C C 1
ATOM 2088 O O . GLN C 1 21 ? 23.292 35.098 43.619 1.00 20.24 21 GLN C O 1
ATOM 2094 N N . MET C 1 22 ? 21.145 34.959 42.829 1.00 19.15 22 MET C N 1
ATOM 2095 C CA . MET C 1 22 ? 21.488 33.841 41.910 1.00 19.65 22 MET C CA 1
ATOM 2096 C C . MET C 1 22 ? 22.618 34.223 41.006 1.00 20.33 22 MET C C 1
ATOM 2097 O O . MET C 1 22 ? 23.503 33.356 40.727 1.00 21.64 22 MET C O 1
ATOM 2102 N N . VAL C 1 23 ? 22.618 35.444 40.453 1.00 20.39 23 VAL C N 1
ATOM 2103 C CA . VAL C 1 23 ? 23.706 35.814 39.543 1.00 22.05 23 VAL C CA 1
ATOM 2104 C C . VAL C 1 23 ? 24.887 36.478 40.217 1.00 22.84 23 VAL C C 1
ATOM 2105 O O . VAL C 1 23 ? 25.869 36.879 39.557 1.00 23.99 23 VAL C O 1
ATOM 2109 N N . GLN C 1 24 ? 24.826 36.593 41.542 1.00 22.27 24 GLN C N 1
ATOM 2110 C CA . GLN C 1 24 ? 25.906 37.273 42.260 1.00 24.16 24 GLN C CA 1
ATOM 2111 C C . GLN C 1 24 ? 27.275 36.614 42.079 1.00 26.57 24 GLN C C 1
ATOM 2112 O O . GLN C 1 24 ? 27.459 35.446 42.389 1.00 28.74 24 GLN C O 1
ATOM 2118 N N . GLY C 1 25 ? 28.196 37.404 41.565 1.00 28.21 25 GLY C N 1
ATOM 2119 C CA . GLY C 1 25 ? 29.549 36.968 41.384 1.00 30.65 25 GLY C CA 1
ATOM 2120 C C . GLY C 1 25 ? 29.758 36.281 40.057 1.00 31.17 25 GLY C C 1
ATOM 2121 O O . GLY C 1 25 ? 30.889 35.857 39.783 1.00 32.26 25 GLY C O 1
ATOM 2122 N N . HIS C 1 26 ? 28.698 36.127 39.251 1.00 30.85 26 HIS C N 1
ATOM 2123 C CA . HIS C 1 26 ? 28.854 35.469 37.954 1.00 31.88 26 HIS C CA 1
ATOM 2124 C C . HIS C 1 26 ? 29.146 36.327 36.700 1.00 33.10 26 HIS C C 1
ATOM 2125 O O . HIS C 1 26 ? 29.442 35.772 35.633 1.00 34.77 26 HIS C O 1
ATOM 2132 N N . LYS C 1 27 ? 29.062 37.648 36.785 1.00 33.11 27 LYS C N 1
ATOM 2133 C CA . LYS C 1 27 ? 29.336 38.527 35.634 1.00 33.82 27 LYS C CA 1
ATOM 2134 C C . LYS C 1 27 ? 28.635 38.139 34.309 1.00 32.74 27 LYS C C 1
ATOM 2135 O O . LYS C 1 27 ? 29.283 37.948 33.268 1.00 34.94 27 LYS C O 1
ATOM 2141 N N . LEU C 1 28 ? 27.313 38.056 34.355 1.00 31.47 28 LEU C N 1
ATOM 2142 C CA . LEU C 1 28 ? 26.528 37.673 33.174 1.00 28.82 28 LEU C CA 1
ATOM 2143 C C . LEU C 1 28 ? 26.221 38.889 32.322 1.00 28.67 28 LEU C C 1
ATOM 2144 O O . LEU C 1 28 ? 26.119 40.030 32.823 1.00 29.60 28 LEU C O 1
ATOM 2149 N N . PRO C 1 29 ? 26.048 38.671 31.022 1.00 27.66 29 PRO C N 1
ATOM 2150 C CA . PRO C 1 29 ? 25.740 39.734 30.054 1.00 27.18 29 PRO C CA 1
ATOM 2151 C C . PRO C 1 29 ? 24.445 40.460 30.346 1.00 26.44 29 PRO C C 1
ATOM 2152 O O . PRO C 1 29 ? 23.491 39.877 30.905 1.00 24.82 29 PRO C O 1
ATOM 2156 N N . ALA C 1 30 ? 24.395 41.730 29.898 1.00 26.72 30 ALA C N 1
ATOM 2157 C CA . ALA C 1 30 ? 23.237 42.575 30.135 1.00 27.13 30 ALA C CA 1
ATOM 2158 C C . ALA C 1 30 ? 21.947 42.040 29.625 1.00 25.18 30 ALA C C 1
ATOM 2159 O O . ALA C 1 30 ? 20.910 42.237 30.234 1.00 27.15 30 ALA C O 1
ATOM 2161 N N . TRP C 1 31 ? 22.019 41.347 28.500 1.00 23.84 31 TRP C N 1
ATOM 2162 C CA . TRP C 1 31 ? 20.803 40.862 27.889 1.00 23.63 31 TRP C CA 1
ATOM 2163 C C . TRP C 1 31 ? 20.014 39.939 28.786 1.00 24.03 31 TRP C C 1
ATOM 2164 O O . TRP C 1 31 ? 18.805 39.837 28.626 1.00 24.28 31 TRP C O 1
ATOM 2175 N N . VAL C 1 32 ? 20.689 39.295 29.742 1.00 23.76 32 VAL C N 1
ATOM 2176 C CA . VAL C 1 32 ? 19.956 38.388 30.611 1.00 23.53 32 VAL C CA 1
ATOM 2177 C C . VAL C 1 32 ? 18.863 39.134 31.352 1.00 27.12 32 VAL C C 1
ATOM 2178 O O . VAL C 1 32 ? 17.666 38.780 31.312 1.00 27.26 32 VAL C O 1
ATOM 2182 N N . MET C 1 33 ? 19.245 40.208 32.012 1.00 29.39 33 MET C N 1
ATOM 2183 C CA . MET C 1 33 ? 18.239 40.945 32.767 1.00 35.19 33 MET C CA 1
ATOM 2184 C C . MET C 1 33 ? 17.242 41.738 31.921 1.00 36.08 33 MET C C 1
ATOM 2185 O O . MET C 1 33 ? 16.144 42.040 32.379 1.00 36.14 33 MET C O 1
ATOM 2190 N N . LYS C 1 34 ? 17.594 42.042 30.684 1.00 39.53 34 LYS C N 1
ATOM 2191 C CA . LYS C 1 34 ? 16.737 42.887 29.896 1.00 42.91 34 LYS C CA 1
ATOM 2192 C C . LYS C 1 34 ? 16.303 42.442 28.506 1.00 44.91 34 LYS C C 1
ATOM 2193 O O . LYS C 1 34 ? 15.519 41.482 28.339 1.00 46.07 34 LYS C O 1
ATOM 2199 N N . GLY C 1 35 ? 16.818 43.170 27.517 1.00 45.50 35 GLY C N 1
ATOM 2200 C CA . GLY C 1 35 ? 16.508 42.961 26.110 1.00 45.42 35 GLY C CA 1
ATOM 2201 C C . GLY C 1 35 ? 16.724 41.605 25.466 1.00 44.93 35 GLY C C 1
ATOM 2202 O O . GLY C 1 35 ? 16.709 41.505 24.228 1.00 45.16 35 GLY C O 1
ATOM 2203 N N . GLY C 1 36 ? 16.952 40.570 26.269 1.00 43.64 36 GLY C N 1
ATOM 2204 C CA . GLY C 1 36 ? 17.117 39.233 25.712 1.00 42.39 36 GLY C CA 1
ATOM 2205 C C . GLY C 1 36 ? 15.840 38.693 25.044 1.00 40.19 36 GLY C C 1
ATOM 2206 O O . GLY C 1 36 ? 14.758 39.268 25.140 1.00 40.63 36 GLY C O 1
ATOM 2207 N N . THR C 1 37 ? 15.982 37.577 24.349 1.00 37.94 37 THR C N 1
ATOM 2208 C CA . THR C 1 37 ? 14.869 36.920 23.644 1.00 36.29 37 THR C CA 1
ATOM 2209 C C . THR C 1 37 ? 14.465 35.741 24.511 1.00 35.66 37 THR C C 1
ATOM 2210 O O . THR C 1 37 ? 15.316 35.077 25.032 1.00 31.13 37 THR C O 1
ATOM 2214 N N . TYR C 1 38 ? 13.178 35.424 24.600 1.00 36.78 38 TYR C N 1
ATOM 2215 C CA . TYR C 1 38 ? 12.814 34.316 25.471 1.00 37.65 38 TYR C CA 1
ATOM 2216 C C . TYR C 1 38 ? 11.845 33.242 24.974 1.00 37.10 38 TYR C C 1
ATOM 2217 O O . TYR C 1 38 ? 11.086 33.410 24.014 1.00 35.90 38 TYR C O 1
ATOM 2226 N N . THR C 1 39 ? 11.893 32.115 25.684 1.00 36.30 39 THR C N 1
ATOM 2227 C CA . THR C 1 39 ? 11.041 30.978 25.411 1.00 36.28 39 THR C CA 1
ATOM 2228 C C . THR C 1 39 ? 9.954 30.953 26.477 1.00 34.47 39 THR C C 1
ATOM 2229 O O . THR C 1 39 ? 10.220 31.170 27.661 1.00 35.59 39 THR C O 1
ATOM 2233 N N . PRO C 1 40 ? 8.721 30.653 26.078 1.00 34.08 40 PRO C N 1
ATOM 2234 C CA . PRO C 1 40 ? 7.677 30.624 27.100 1.00 31.93 40 PRO C CA 1
ATOM 2235 C C . PRO C 1 40 ? 7.998 29.643 28.232 1.00 31.26 40 PRO C C 1
ATOM 2236 O O . PRO C 1 40 ? 8.550 28.571 28.006 1.00 28.98 40 PRO C O 1
ATOM 2240 N N . ALA C 1 41 ? 7.662 30.040 29.454 1.00 30.20 41 ALA C N 1
ATOM 2241 C CA . ALA C 1 41 ? 7.869 29.196 30.606 1.00 30.63 41 ALA C CA 1
ATOM 2242 C C . ALA C 1 41 ? 7.094 27.871 30.434 1.00 30.47 41 ALA C C 1
ATOM 2243 O O . ALA C 1 41 ? 6.012 27.791 29.824 1.00 29.29 41 ALA C O 1
ATOM 2245 N N . GLN C 1 42 ? 7.694 26.833 30.986 1.00 30.33 42 GLN C N 1
ATOM 2246 C CA . GLN C 1 42 ? 7.153 25.495 30.945 1.00 31.83 42 GLN C CA 1
ATOM 2247 C C . GLN C 1 42 ? 7.078 25.039 32.399 1.00 31.50 42 GLN C C 1
ATOM 2248 O O . GLN C 1 42 ? 7.857 25.470 33.286 1.00 31.10 42 GLN C O 1
ATOM 2254 N N . THR C 1 43 ? 6.135 24.162 32.660 1.00 30.10 43 THR C N 1
ATOM 2255 C CA . THR C 1 43 ? 5.973 23.666 34.002 1.00 29.62 43 THR C CA 1
ATOM 2256 C C . THR C 1 43 ? 6.630 22.300 34.118 1.00 25.87 43 THR C C 1
ATOM 2257 O O . THR C 1 43 ? 6.379 21.450 33.279 1.00 26.50 43 THR C O 1
ATOM 2261 N N . VAL C 1 44 ? 7.474 22.117 35.120 1.00 24.53 44 VAL C N 1
ATOM 2262 C CA . VAL C 1 44 ? 8.147 20.815 35.348 1.00 24.57 44 VAL C CA 1
ATOM 2263 C C . VAL C 1 44 ? 8.109 20.390 36.824 1.00 26.50 44 VAL C C 1
ATOM 2264 O O . VAL C 1 44 ? 8.377 21.195 37.717 1.00 27.82 44 VAL C O 1
ATOM 2268 N N . THR C 1 45 ? 7.831 19.101 37.058 1.00 26.87 45 THR C N 1
ATOM 2269 C CA . THR C 1 45 ? 7.794 18.535 38.409 1.00 27.99 45 THR C CA 1
ATOM 2270 C C . THR C 1 45 ? 8.946 17.565 38.649 1.00 27.01 45 THR C C 1
ATOM 2271 O O . THR C 1 45 ? 9.112 16.614 37.873 1.00 26.40 45 THR C O 1
ATOM 2275 N N . LEU C 1 46 ? 9.751 17.844 39.666 1.00 25.25 46 LEU C N 1
ATOM 2276 C CA . LEU C 1 46 ? 10.885 17.004 40.097 1.00 27.70 46 LEU C CA 1
ATOM 2277 C C . LEU C 1 46 ? 10.616 16.489 41.518 1.00 27.92 46 LEU C C 1
ATOM 2278 O O . LEU C 1 46 ? 10.642 17.270 42.479 1.00 29.69 46 LEU C O 1
ATOM 2283 N N . GLY C 1 47 ? 10.416 15.191 41.658 1.00 27.88 47 GLY C N 1
ATOM 2284 C CA . GLY C 1 47 ? 10.141 14.668 42.970 1.00 31.09 47 GLY C CA 1
ATOM 2285 C C . GLY C 1 47 ? 8.763 15.135 43.370 1.00 31.20 47 GLY C C 1
ATOM 2286 O O . GLY C 1 47 ? 7.780 14.813 42.716 1.00 32.96 47 GLY C O 1
ATOM 2287 N N . ASP C 1 48 ? 8.732 15.941 44.415 1.00 33.63 48 ASP C N 1
ATOM 2288 C CA . ASP C 1 48 ? 7.521 16.485 45.018 1.00 35.91 48 ASP C CA 1
ATOM 2289 C C . ASP C 1 48 ? 7.232 17.912 44.586 1.00 36.82 48 ASP C C 1
ATOM 2290 O O . ASP C 1 48 ? 6.091 18.401 44.659 1.00 38.96 48 ASP C O 1
ATOM 2295 N N . GLU C 1 49 ? 8.269 18.588 44.121 1.00 35.49 49 GLU C N 1
ATOM 2296 C CA . GLU C 1 49 ? 8.142 19.991 43.788 1.00 35.18 49 GLU C CA 1
ATOM 2297 C C . GLU C 1 49 ? 7.981 20.324 42.326 1.00 34.13 49 GLU C C 1
ATOM 2298 O O . GLU C 1 49 ? 8.494 19.622 41.469 1.00 33.16 49 GLU C O 1
ATOM 2304 N N . THR C 1 50 ? 7.260 21.418 42.075 1.00 31.65 50 THR C N 1
ATOM 2305 C CA . THR C 1 50 ? 6.948 21.914 40.756 1.00 31.00 50 THR C CA 1
ATOM 2306 C C . THR C 1 50 ? 7.556 23.296 40.502 1.00 29.18 50 THR C C 1
ATOM 2307 O O . THR C 1 50 ? 7.532 24.171 41.336 1.00 27.88 50 THR C O 1
ATOM 2311 N N . TYR C 1 51 ? 8.134 23.447 39.327 1.00 26.60 51 TYR C N 1
ATOM 2312 C CA . TYR C 1 51 ? 8.783 24.697 38.946 1.00 26.55 51 TYR C CA 1
ATOM 2313 C C . TYR C 1 51 ? 8.363 25.200 37.567 1.00 24.90 51 TYR C C 1
ATOM 2314 O O . TYR C 1 51 ? 7.956 24.412 36.683 1.00 24.75 51 TYR C O 1
ATOM 2323 N N . GLN C 1 52 ? 8.516 26.523 37.375 1.00 22.71 52 GLN C N 1
ATOM 2324 C CA . GLN C 1 52 ? 8.325 27.162 36.061 1.00 24.20 52 GLN C CA 1
ATOM 2325 C C . GLN C 1 52 ? 9.785 27.212 35.555 1.00 20.43 52 GLN C C 1
ATOM 2326 O O . GLN C 1 52 ? 10.697 27.672 36.261 1.00 21.19 52 GLN C O 1
ATOM 2332 N N . VAL C 1 53 ? 10.000 26.656 34.365 1.00 21.38 53 VAL C N 1
ATOM 2333 C CA . VAL C 1 53 ? 11.340 26.631 33.819 1.00 21.69 53 VAL C CA 1
ATOM 2334 C C . VAL C 1 53 ? 11.270 27.533 32.609 1.00 18.31 53 VAL C C 1
ATOM 2335 O O . VAL C 1 53 ? 10.416 27.378 31.729 1.00 20.03 53 VAL C O 1
ATOM 2339 N N . MET C 1 54 ? 12.175 28.493 32.551 1.00 20.96 54 MET C N 1
ATOM 2340 C CA . MET C 1 54 ? 12.219 29.457 31.472 1.00 21.18 54 MET C CA 1
ATOM 2341 C C . MET C 1 54 ? 13.599 29.581 30.919 1.00 20.91 54 MET C C 1
ATOM 2342 O O . MET C 1 54 ? 14.597 29.175 31.525 1.00 19.82 54 MET C O 1
ATOM 2347 N N . SER C 1 55 ? 13.682 30.086 29.697 1.00 20.14 55 SER C N 1
ATOM 2348 C CA . SER C 1 55 ? 14.958 30.299 29.109 1.00 18.60 55 SER C CA 1
ATOM 2349 C C . SER C 1 55 ? 14.933 31.552 28.280 1.00 20.29 55 SER C C 1
ATOM 2350 O O . SER C 1 55 ? 13.872 32.133 28.008 1.00 23.15 55 SER C O 1
ATOM 2353 N N . ALA C 1 56 ? 16.119 31.971 27.956 1.00 18.43 56 ALA C N 1
ATOM 2354 C CA . ALA C 1 56 ? 16.286 33.165 27.117 1.00 17.43 56 ALA C CA 1
ATOM 2355 C C . ALA C 1 56 ? 17.625 33.095 26.452 1.00 17.05 56 ALA C C 1
ATOM 2356 O O . ALA C 1 56 ? 18.516 32.386 26.883 1.00 16.85 56 ALA C O 1
ATOM 2358 N N . CYS C 1 57 ? 17.820 33.877 25.373 1.00 16.88 57 CYS C N 1
ATOM 2359 C CA . CYS C 1 57 ? 19.108 33.834 24.726 1.00 16.37 57 CYS C CA 1
ATOM 2360 C C . CYS C 1 57 ? 19.471 35.195 24.175 1.00 17.34 57 CYS C C 1
ATOM 2361 O O . CYS C 1 57 ? 18.596 36.073 24.174 1.00 19.02 57 CYS C O 1
ATOM 2364 N N . LYS C 1 58 ? 20.725 35.346 23.731 1.00 17.24 58 LYS C N 1
ATOM 2365 C CA . LYS C 1 58 ? 21.205 36.665 23.259 1.00 19.08 58 LYS C CA 1
ATOM 2366 C C . LYS C 1 58 ? 20.525 37.046 21.953 1.00 20.05 58 LYS C C 1
ATOM 2367 O O . LYS C 1 58 ? 20.666 36.380 20.972 1.00 20.33 58 LYS C O 1
ATOM 2373 N N . PRO C 1 59 ? 19.797 38.179 21.919 1.00 22.30 59 PRO C N 1
ATOM 2374 C CA . PRO C 1 59 ? 19.145 38.525 20.655 1.00 23.60 59 PRO C CA 1
ATOM 2375 C C . PRO C 1 59 ? 20.172 38.591 19.495 1.00 24.13 59 PRO C C 1
ATOM 2376 O O . PRO C 1 59 ? 21.235 39.171 19.656 1.00 23.16 59 PRO C O 1
ATOM 2380 N N . HIS C 1 60 ? 19.806 38.032 18.340 1.00 25.64 60 HIS C N 1
ATOM 2381 C CA . HIS C 1 60 ? 20.670 37.961 17.122 1.00 27.71 60 HIS C CA 1
ATOM 2382 C C . HIS C 1 60 ? 21.913 37.068 17.230 1.00 27.29 60 HIS C C 1
ATOM 2383 O O . HIS C 1 60 ? 22.733 36.964 16.312 1.00 28.77 60 HIS C O 1
ATOM 2390 N N . ASP C 1 61 ? 22.078 36.400 18.374 1.00 25.90 61 ASP C N 1
ATOM 2391 C CA . ASP C 1 61 ? 23.145 35.453 18.466 1.00 26.57 61 ASP C CA 1
ATOM 2392 C C . ASP C 1 61 ? 22.641 34.443 19.449 1.00 23.66 61 ASP C C 1
ATOM 2393 O O . ASP C 1 61 ? 23.354 34.066 20.395 1.00 23.54 61 ASP C O 1
ATOM 2398 N N . CYS C 1 62 ? 21.399 34.010 19.205 1.00 22.77 62 CYS C N 1
ATOM 2399 C CA . CYS C 1 62 ? 20.726 33.128 20.161 1.00 21.64 62 CYS C CA 1
ATOM 2400 C C . CYS C 1 62 ? 21.384 31.808 20.427 1.00 23.41 62 CYS C C 1
ATOM 2401 O O . CYS C 1 62 ? 21.292 31.274 21.568 1.00 21.85 62 CYS C O 1
ATOM 2404 N N . GLY C 1 63 ? 22.063 31.285 19.416 1.00 21.08 63 GLY C N 1
ATOM 2405 C CA . GLY C 1 63 ? 22.669 30.004 19.595 1.00 23.58 63 GLY C CA 1
ATOM 2406 C C . GLY C 1 63 ? 23.989 30.107 20.274 1.00 22.21 63 GLY C C 1
ATOM 2407 O O . GLY C 1 63 ? 24.515 29.065 20.627 1.00 27.16 63 GLY C O 1
ATOM 2408 N N . SER C 1 64 ? 24.530 31.314 20.491 1.00 22.41 64 SER C N 1
ATOM 2409 C CA . SER C 1 64 ? 25.839 31.462 21.119 1.00 21.45 64 SER C CA 1
ATOM 2410 C C . SER C 1 64 ? 25.873 31.673 22.646 1.00 20.23 64 SER C C 1
ATOM 2411 O O . SER C 1 64 ? 26.883 31.366 23.313 1.00 21.90 64 SER C O 1
ATOM 2414 N N . GLN C 1 65 ? 24.824 32.298 23.158 1.00 18.65 65 GLN C N 1
ATOM 2415 C CA . GLN C 1 65 ? 24.763 32.609 24.583 1.00 17.83 65 GLN C CA 1
ATOM 2416 C C . GLN C 1 65 ? 23.298 32.429 24.997 1.00 16.56 65 GLN C C 1
ATOM 2417 O O . GLN C 1 65 ? 22.383 32.980 24.393 1.00 16.72 65 GLN C O 1
ATOM 2423 N N . ARG C 1 66 ? 23.064 31.613 26.018 1.00 14.18 66 ARG C N 1
ATOM 2424 C CA . ARG C 1 66 ? 21.705 31.332 26.427 1.00 14.48 66 ARG C CA 1
ATOM 2425 C C . ARG C 1 66 ? 21.721 31.013 27.933 1.00 14.31 66 ARG C C 1
ATOM 2426 O O . ARG C 1 66 ? 22.771 30.746 28.495 1.00 15.08 66 ARG C O 1
ATOM 2434 N N . ILE C 1 67 ? 20.553 31.112 28.517 1.00 14.24 67 ILE C N 1
ATOM 2435 C CA . ILE C 1 67 ? 20.391 30.888 29.975 1.00 15.22 67 ILE C CA 1
ATOM 2436 C C . ILE C 1 67 ? 19.051 30.229 30.245 1.00 14.25 67 ILE C C 1
ATOM 2437 O O . ILE C 1 67 ? 18.129 30.347 29.483 1.00 16.05 67 ILE C O 1
ATOM 2442 N N . ALA C 1 68 ? 19.017 29.413 31.321 1.00 14.71 68 ALA C N 1
ATOM 2443 C CA . ALA C 1 68 ? 17.807 28.763 31.761 1.00 14.28 68 ALA C CA 1
ATOM 2444 C C . ALA C 1 68 ? 17.694 29.001 33.241 1.00 14.30 68 ALA C C 1
ATOM 2445 O O . ALA C 1 68 ? 18.742 29.062 33.928 1.00 15.70 68 ALA C O 1
ATOM 2447 N N . VAL C 1 69 ? 16.440 29.129 33.695 1.00 16.00 69 VAL C N 1
ATOM 2448 C CA . VAL C 1 69 ? 16.142 29.307 35.113 1.00 15.93 69 VAL C CA 1
ATOM 2449 C C . VAL C 1 69 ? 14.926 28.468 35.530 1.00 15.34 69 VAL C C 1
ATOM 2450 O O . VAL C 1 69 ? 13.973 28.358 34.777 1.00 18.80 69 VAL C O 1
ATOM 2454 N N . MET C 1 70 ? 14.999 27.839 36.683 1.00 17.02 70 MET C N 1
ATOM 2455 C CA . MET C 1 70 ? 13.905 27.069 37.267 1.00 17.57 70 MET C CA 1
ATOM 2456 C C . MET C 1 70 ? 13.448 27.901 38.512 1.00 19.17 70 MET C C 1
ATOM 2457 O O . MET C 1 70 ? 14.256 28.211 39.374 1.00 20.50 70 MET C O 1
ATOM 2462 N N . TRP C 1 71 ? 12.157 28.239 38.582 1.00 19.37 71 TRP C N 1
ATOM 2463 C CA . TRP C 1 71 ? 11.674 29.033 39.694 1.00 21.65 71 TRP C CA 1
ATOM 2464 C C . TRP C 1 71 ? 10.426 28.351 40.227 1.00 20.30 71 TRP C C 1
ATOM 2465 O O . TRP C 1 71 ? 9.514 27.973 39.472 1.00 23.26 71 TRP C O 1
ATOM 2476 N N . SER C 1 72 ? 10.363 28.201 41.538 1.00 24.30 72 SER C N 1
ATOM 2477 C CA . SER C 1 72 ? 9.139 27.634 42.126 1.00 25.07 72 SER C CA 1
ATOM 2478 C C . SER C 1 72 ? 8.190 28.817 42.423 1.00 25.75 72 SER C C 1
ATOM 2479 O O . SER C 1 72 ? 8.521 29.657 43.243 1.00 24.96 72 SER C O 1
ATOM 2482 N N . GLU C 1 73 ? 7.018 28.901 41.787 1.00 27.55 73 GLU C N 1
ATOM 2483 C CA . GLU C 1 73 ? 6.128 30.020 42.107 1.00 28.46 73 GLU C CA 1
ATOM 2484 C C . GLU C 1 73 ? 5.645 29.882 43.602 1.00 28.84 73 GLU C C 1
ATOM 2485 O O . GLU C 1 73 ? 5.303 30.904 44.248 1.00 30.20 73 GLU C O 1
ATOM 2491 N N . LYS C 1 74 ? 5.636 28.654 44.150 1.00 28.07 74 LYS C N 1
ATOM 2492 C CA . LYS C 1 74 ? 5.193 28.408 45.545 1.00 28.94 74 LYS C CA 1
ATOM 2493 C C . LYS C 1 74 ? 6.220 28.880 46.596 1.00 29.08 74 LYS C C 1
ATOM 2494 O O . LYS C 1 74 ? 5.872 29.625 47.523 1.00 28.61 74 LYS C O 1
ATOM 2500 N N . SER C 1 75 ? 7.474 28.488 46.442 1.00 26.80 75 SER C N 1
ATOM 2501 C CA . SER C 1 75 ? 8.492 28.880 47.419 1.00 25.68 75 SER C CA 1
ATOM 2502 C C . SER C 1 75 ? 9.363 30.039 47.053 1.00 25.12 75 SER C C 1
ATOM 2503 O O . SER C 1 75 ? 10.212 30.446 47.887 1.00 24.66 75 SER C O 1
ATOM 2506 N N . ASN C 1 76 ? 9.182 30.559 45.836 1.00 26.31 76 ASN C N 1
ATOM 2507 C CA . ASN C 1 76 ? 9.999 31.677 45.314 1.00 27.18 76 ASN C CA 1
ATOM 2508 C C . ASN C 1 76 ? 11.492 31.294 45.073 1.00 28.54 76 ASN C C 1
ATOM 2509 O O . ASN C 1 76 ? 12.287 32.160 44.723 1.00 30.50 76 ASN C O 1
ATOM 2514 N N . GLN C 1 77 ? 11.859 30.015 45.250 1.00 28.90 77 GLN C N 1
ATOM 2515 C CA . GLN C 1 77 ? 13.264 29.531 45.087 1.00 28.39 77 GLN C CA 1
ATOM 2516 C C . GLN C 1 77 ? 13.608 29.444 43.586 1.00 26.59 77 GLN C C 1
ATOM 2517 O O . GLN C 1 77 ? 12.775 29.010 42.783 1.00 26.20 77 GLN C O 1
ATOM 2523 N N . MET C 1 78 ? 14.826 29.855 43.266 1.00 25.07 78 MET C N 1
ATOM 2524 C CA . MET C 1 78 ? 15.339 29.923 41.856 1.00 26.41 78 MET C CA 1
ATOM 2525 C C . MET C 1 78 ? 16.716 29.274 41.664 1.00 24.74 78 MET C C 1
ATOM 2526 O O . MET C 1 78 ? 17.621 29.434 42.481 1.00 26.03 78 MET C O 1
ATOM 2531 N N . THR C 1 79 ? 16.877 28.509 40.579 1.00 23.05 79 THR C N 1
ATOM 2532 C CA . THR C 1 79 ? 18.203 27.956 40.252 1.00 24.18 79 THR C CA 1
ATOM 2533 C C . THR C 1 79 ? 18.396 28.196 38.715 1.00 22.55 79 THR C C 1
ATOM 2534 O O . THR C 1 79 ? 17.425 28.375 37.996 1.00 23.94 79 THR C O 1
ATOM 2538 N N . GLY C 1 80 ? 19.644 28.232 38.225 1.00 20.84 80 GLY C N 1
ATOM 2539 C CA . GLY C 1 80 ? 19.818 28.479 36.785 1.00 18.78 80 GLY C CA 1
ATOM 2540 C C . GLY C 1 80 ? 21.042 27.872 36.174 1.00 18.22 80 GLY C C 1
ATOM 2541 O O . GLY C 1 80 ? 21.904 27.291 36.857 1.00 18.07 80 GLY C O 1
ATOM 2542 N N . LEU C 1 81 ? 21.191 28.126 34.872 1.00 14.00 81 LEU C N 1
ATOM 2543 C CA . LEU C 1 81 ? 22.327 27.618 34.091 1.00 15.69 81 LEU C CA 1
ATOM 2544 C C . LEU C 1 81 ? 22.621 28.582 32.961 1.00 15.27 81 LEU C C 1
ATOM 2545 O O . LEU C 1 81 ? 21.686 28.933 32.269 1.00 13.70 81 LEU C O 1
ATOM 2550 N N . PHE C 1 82 ? 23.858 29.011 32.817 1.00 13.99 82 PHE C N 1
ATOM 2551 C CA . PHE C 1 82 ? 24.232 29.906 31.705 1.00 16.36 82 PHE C CA 1
ATOM 2552 C C . PHE C 1 82 ? 25.162 29.123 30.780 1.00 16.67 82 PHE C C 1
ATOM 2553 O O . PHE C 1 82 ? 26.024 28.426 31.252 1.00 16.64 82 PHE C O 1
ATOM 2561 N N . SER C 1 83 ? 24.989 29.288 29.466 1.00 14.96 83 SER C N 1
ATOM 2562 C CA . SER C 1 83 ? 25.814 28.592 28.452 1.00 17.06 83 SER C CA 1
ATOM 2563 C C . SER C 1 83 ? 26.390 29.526 27.426 1.00 16.81 83 SER C C 1
ATOM 2564 O O . SER C 1 83 ? 25.644 30.366 26.891 1.00 18.88 83 SER C O 1
ATOM 2567 N N . THR C 1 84 ? 27.696 29.439 27.190 1.00 18.39 84 THR C N 1
ATOM 2568 C CA . THR C 1 84 ? 28.289 30.262 26.135 1.00 22.07 84 THR C CA 1
ATOM 2569 C C . THR C 1 84 ? 29.064 29.307 25.239 1.00 24.16 84 THR C C 1
ATOM 2570 O O . THR C 1 84 ? 29.730 28.371 25.717 1.00 23.09 84 THR C O 1
ATOM 2574 N N . ILE C 1 85 ? 28.914 29.483 23.937 1.00 25.78 85 ILE C N 1
ATOM 2575 C CA . ILE C 1 85 ? 29.608 28.611 22.971 1.00 31.77 85 ILE C CA 1
ATOM 2576 C C . ILE C 1 85 ? 30.794 29.387 22.405 1.00 35.30 85 ILE C C 1
ATOM 2577 O O . ILE C 1 85 ? 30.610 30.538 21.947 1.00 36.42 85 ILE C O 1
ATOM 2582 N N . ASP C 1 86 ? 31.989 28.780 22.446 1.00 37.83 86 ASP C N 1
ATOM 2583 C CA . ASP C 1 86 ? 33.235 29.411 21.972 1.00 41.50 86 ASP C CA 1
ATOM 2584 C C . ASP C 1 86 ? 33.238 29.432 20.453 1.00 42.80 86 ASP C C 1
ATOM 2585 O O . ASP C 1 86 ? 32.877 28.445 19.792 1.00 42.96 86 ASP C O 1
ATOM 2590 N N . GLU C 1 87 ? 33.663 30.564 19.903 1.00 45.24 87 GLU C N 1
ATOM 2591 C CA . GLU C 1 87 ? 33.683 30.760 18.458 1.00 48.05 87 GLU C CA 1
ATOM 2592 C C . GLU C 1 87 ? 34.462 29.756 17.617 1.00 48.08 87 GLU C C 1
ATOM 2593 O O . GLU C 1 87 ? 33.878 29.086 16.769 1.00 49.73 87 GLU C O 1
ATOM 2599 N N . LYS C 1 88 ? 35.768 29.617 17.826 1.00 47.91 88 LYS C N 1
ATOM 2600 C CA . LYS C 1 88 ? 36.488 28.686 16.954 1.00 47.41 88 LYS C CA 1
ATOM 2601 C C . LYS C 1 88 ? 36.555 27.217 17.423 1.00 45.82 88 LYS C C 1
ATOM 2602 O O . LYS C 1 88 ? 36.763 26.306 16.605 1.00 46.69 88 LYS C O 1
ATOM 2608 N N . THR C 1 89 ? 36.330 26.972 18.712 1.00 43.01 89 THR C N 1
ATOM 2609 C CA . THR C 1 89 ? 36.388 25.595 19.225 1.00 40.46 89 THR C CA 1
ATOM 2610 C C . THR C 1 89 ? 35.026 24.912 19.247 1.00 39.02 89 THR C C 1
ATOM 2611 O O . THR C 1 89 ? 34.946 23.699 19.194 1.00 38.46 89 THR C O 1
ATOM 2615 N N . SER C 1 90 ? 33.963 25.693 19.380 1.00 36.75 90 SER C N 1
ATOM 2616 C CA . SER C 1 90 ? 32.625 25.103 19.441 1.00 34.83 90 SER C CA 1
ATOM 2617 C C . SER C 1 90 ? 32.443 24.486 20.837 1.00 32.22 90 SER C C 1
ATOM 2618 O O . SER C 1 90 ? 31.468 23.820 21.072 1.00 29.50 90 SER C O 1
ATOM 2621 N N . GLN C 1 91 ? 33.403 24.702 21.726 1.00 29.57 91 GLN C N 1
ATOM 2622 C CA . GLN C 1 91 ? 33.316 24.165 23.077 1.00 29.38 91 GLN C CA 1
ATOM 2623 C C . GLN C 1 91 ? 32.219 24.942 23.787 1.00 27.77 91 GLN C C 1
ATOM 2624 O O . GLN C 1 91 ? 32.153 26.144 23.621 1.00 28.72 91 GLN C O 1
ATOM 2630 N N . GLU C 1 92 ? 31.379 24.261 24.578 1.00 23.70 92 GLU C N 1
ATOM 2631 C CA . GLU C 1 92 ? 30.285 24.926 25.296 1.00 21.92 92 GLU C CA 1
ATOM 2632 C C . GLU C 1 92 ? 30.671 25.028 26.786 1.00 21.78 92 GLU C C 1
ATOM 2633 O O . GLU C 1 92 ? 30.984 24.035 27.428 1.00 22.94 92 GLU C O 1
ATOM 2639 N N . LYS C 1 93 ? 30.617 26.237 27.350 1.00 19.01 93 LYS C N 1
ATOM 2640 C CA . LYS C 1 93 ? 30.989 26.456 28.747 1.00 19.71 93 LYS C CA 1
ATOM 2641 C C . LYS C 1 93 ? 29.721 26.712 29.553 1.00 18.07 93 LYS C C 1
ATOM 2642 O O . LYS C 1 93 ? 28.992 27.642 29.222 1.00 19.59 93 LYS C O 1
ATOM 2648 N N . LEU C 1 94 ? 29.482 25.890 30.572 1.00 16.82 94 LEU C N 1
ATOM 2649 C CA . LEU C 1 94 ? 28.296 25.999 31.435 1.00 18.38 94 LEU C CA 1
ATOM 2650 C C . LEU C 1 94 ? 28.627 26.577 32.795 1.00 20.74 94 LEU C C 1
ATOM 2651 O O . LEU C 1 94 ? 29.618 26.202 33.409 1.00 19.13 94 LEU C O 1
ATOM 2656 N N . THR C 1 95 ? 27.768 27.479 33.272 1.00 17.71 95 THR C N 1
ATOM 2657 C CA . THR C 1 95 ? 27.954 28.064 34.626 1.00 17.32 95 THR C CA 1
ATOM 2658 C C . THR C 1 95 ? 26.689 27.752 35.357 1.00 18.33 95 THR C C 1
ATOM 2659 O O . THR C 1 95 ? 25.609 28.155 34.919 1.00 17.71 95 THR C O 1
ATOM 2663 N N . TRP C 1 96 ? 26.800 26.994 36.472 1.00 17.43 96 TRP C N 1
ATOM 2664 C CA . TRP C 1 96 ? 25.623 26.614 37.224 1.00 16.87 96 TRP C CA 1
ATOM 2665 C C . TRP C 1 96 ? 25.370 27.774 38.229 1.00 18.70 96 TRP C C 1
ATOM 2666 O O . TRP C 1 96 ? 26.315 28.256 38.868 1.00 22.12 96 TRP C O 1
ATOM 2677 N N . LEU C 1 97 ? 24.123 28.224 38.271 1.00 21.84 97 LEU C N 1
ATOM 2678 C CA . LEU C 1 97 ? 23.713 29.337 39.143 1.00 26.55 97 LEU C CA 1
ATOM 2679 C C . LEU C 1 97 ? 22.912 28.839 40.330 1.00 31.12 97 LEU C C 1
ATOM 2680 O O . LEU C 1 97 ? 21.880 28.189 40.222 1.00 27.57 97 LEU C O 1
ATOM 2685 N N . ASN C 1 98 ? 23.407 29.231 41.493 1.00 38.08 98 ASN C N 1
ATOM 2686 C CA . ASN C 1 98 ? 22.867 28.860 42.794 1.00 43.33 98 ASN C CA 1
ATOM 2687 C C . ASN C 1 98 ? 22.538 27.387 42.953 1.00 45.64 98 ASN C C 1
ATOM 2688 O O . ASN C 1 98 ? 21.379 26.972 43.060 1.00 46.30 98 ASN C O 1
ATOM 2693 N N . VAL C 1 99 ? 23.593 26.588 42.950 1.00 47.40 99 VAL C N 1
ATOM 2694 C CA . VAL C 1 99 ? 23.461 25.175 43.204 1.00 49.34 99 VAL C CA 1
ATOM 2695 C C . VAL C 1 99 ? 23.543 25.248 44.742 1.00 50.26 99 VAL C C 1
ATOM 2696 O O . VAL C 1 99 ? 24.407 24.629 45.356 1.00 51.83 99 VAL C O 1
ATOM 2700 N N . ASN C 1 100 ? 22.688 26.071 45.349 1.00 50.66 100 ASN C N 1
ATOM 2701 C CA . ASN C 1 100 ? 22.645 26.259 46.807 1.00 49.54 100 ASN C CA 1
ATOM 2702 C C . ASN C 1 100 ? 22.617 24.870 47.460 1.00 48.64 100 ASN C C 1
ATOM 2703 O O . ASN C 1 100 ? 22.017 24.642 48.522 1.00 47.37 100 ASN C O 1
ATOM 2708 N N . ASP C 1 101 ? 23.314 23.957 46.795 1.00 47.60 101 ASP C N 1
ATOM 2709 C CA . ASP C 1 101 ? 23.424 22.561 47.156 1.00 47.24 101 ASP C CA 1
ATOM 2710 C C . ASP C 1 101 ? 22.011 22.064 47.093 1.00 45.00 101 ASP C C 1
ATOM 2711 O O . ASP C 1 101 ? 21.613 21.174 47.854 1.00 46.67 101 ASP C O 1
ATOM 2716 N N . ALA C 1 102 ? 21.240 22.665 46.185 1.00 42.05 102 ALA C N 1
ATOM 2717 C CA . ALA C 1 102 ? 19.852 22.285 46.033 1.00 38.05 102 ALA C CA 1
ATOM 2718 C C . ALA C 1 102 ? 19.529 21.568 44.741 1.00 35.09 102 ALA C C 1
ATOM 2719 O O . ALA C 1 102 ? 18.592 20.771 44.667 1.00 35.16 102 ALA C O 1
ATOM 2721 N N . LEU C 1 103 ? 20.337 21.828 43.732 1.00 30.77 103 LEU C N 1
ATOM 2722 C CA . LEU C 1 103 ? 20.115 21.269 42.420 1.00 26.84 103 LEU C CA 1
ATOM 2723 C C . LEU C 1 103 ? 20.442 19.780 42.375 1.00 23.26 103 LEU C C 1
ATOM 2724 O O . LEU C 1 103 ? 21.512 19.380 42.790 1.00 22.48 103 LEU C O 1
ATOM 2729 N N . SER C 1 104 ? 19.531 18.968 41.845 1.00 21.52 104 SER C N 1
ATOM 2730 C CA . SER C 1 104 ? 19.814 17.545 41.734 1.00 21.08 104 SER C CA 1
ATOM 2731 C C . SER C 1 104 ? 20.292 17.233 40.302 1.00 19.36 104 SER C C 1
ATOM 2732 O O . SER C 1 104 ? 20.256 18.085 39.408 1.00 18.53 104 SER C O 1
ATOM 2735 N N . ILE C 1 105 ? 20.733 16.007 40.091 1.00 19.06 105 ILE C N 1
ATOM 2736 C CA . ILE C 1 105 ? 21.088 15.539 38.758 1.00 18.52 105 ILE C CA 1
ATOM 2737 C C . ILE C 1 105 ? 19.878 15.828 37.797 1.00 17.53 105 ILE C C 1
ATOM 2738 O O . ILE C 1 105 ? 20.046 16.358 36.673 1.00 19.89 105 ILE C O 1
ATOM 2743 N N . ASP C 1 106 ? 18.651 15.529 38.157 1.00 18.64 106 ASP C N 1
ATOM 2744 C CA . ASP C 1 106 ? 17.540 15.778 37.260 1.00 20.16 106 ASP C CA 1
ATOM 2745 C C . ASP C 1 106 ? 17.314 17.273 36.982 1.00 20.39 106 ASP C C 1
ATOM 2746 O O . ASP C 1 106 ? 16.969 17.657 35.846 1.00 18.41 106 ASP C O 1
ATOM 2751 N N . GLY C 1 107 ? 17.501 18.078 38.028 1.00 19.47 107 GLY C N 1
ATOM 2752 C CA . GLY C 1 107 ? 17.338 19.507 37.867 1.00 18.31 107 GLY C CA 1
ATOM 2753 C C . GLY C 1 107 ? 18.378 19.978 36.858 1.00 17.55 107 GLY C C 1
ATOM 2754 O O . GLY C 1 107 ? 18.064 20.892 36.035 1.00 16.92 107 GLY C O 1
ATOM 2755 N N . LYS C 1 108 ? 19.611 19.455 36.949 1.00 16.26 108 LYS C N 1
ATOM 2756 C CA . LYS C 1 108 ? 20.634 19.882 35.938 1.00 15.83 108 LYS C CA 1
ATOM 2757 C C . LYS C 1 108 ? 20.195 19.521 34.534 1.00 16.92 108 LYS C C 1
ATOM 2758 O O . LYS C 1 108 ? 20.330 20.320 33.553 1.00 15.38 108 LYS C O 1
ATOM 2764 N N . THR C 1 109 ? 19.644 18.338 34.363 1.00 16.95 109 THR C N 1
ATOM 2765 C CA . THR C 1 109 ? 19.182 17.918 33.058 1.00 16.95 109 THR C CA 1
ATOM 2766 C C . THR C 1 109 ? 18.051 18.771 32.535 1.00 16.50 109 THR C C 1
ATOM 2767 O O . THR C 1 109 ? 18.045 19.134 31.360 1.00 17.34 109 THR C O 1
ATOM 2771 N N . VAL C 1 110 ? 17.069 19.093 33.399 1.00 16.99 110 VAL C N 1
ATOM 2772 C CA . VAL C 1 110 ? 15.933 19.919 33.002 1.00 17.51 110 VAL C CA 1
ATOM 2773 C C . VAL C 1 110 ? 16.420 21.330 32.577 1.00 17.10 110 VAL C C 1
ATOM 2774 O O . VAL C 1 110 ? 15.974 21.872 31.538 1.00 17.54 110 VAL C O 1
ATOM 2778 N N . LEU C 1 111 ? 17.376 21.899 33.310 1.00 15.63 111 LEU C N 1
ATOM 2779 C CA . LEU C 1 111 ? 17.898 23.247 32.907 1.00 13.19 111 LEU C CA 1
ATOM 2780 C C . LEU C 1 111 ? 18.594 23.141 31.587 1.00 14.34 111 LEU C C 1
ATOM 2781 O O . LEU C 1 111 ? 18.483 24.027 30.723 1.00 15.10 111 LEU C O 1
ATOM 2786 N N . PHE C 1 112 ? 19.347 22.062 31.382 1.00 14.12 112 PHE C N 1
ATOM 2787 C CA . PHE C 1 112 ? 20.000 21.951 30.095 1.00 15.03 112 PHE C CA 1
ATOM 2788 C C . PHE C 1 112 ? 18.975 21.738 28.953 1.00 14.01 112 PHE C C 1
ATOM 2789 O O . PHE C 1 112 ? 19.125 22.330 27.853 1.00 15.23 112 PHE C O 1
ATOM 2797 N N . ALA C 1 113 ? 17.939 20.944 29.219 1.00 15.33 113 ALA C N 1
ATOM 2798 C CA . ALA C 1 113 ? 16.901 20.758 28.199 1.00 14.67 113 ALA C CA 1
ATOM 2799 C C . ALA C 1 113 ? 16.234 22.058 27.871 1.00 16.18 113 ALA C C 1
ATOM 2800 O O . ALA C 1 113 ? 15.789 22.229 26.717 1.00 17.25 113 ALA C O 1
ATOM 2802 N N . ALA C 1 114 ? 16.111 22.899 28.892 1.00 17.21 114 ALA C N 1
ATOM 2803 C CA . ALA C 1 114 ? 15.465 24.195 28.643 1.00 17.01 114 ALA C CA 1
ATOM 2804 C C . ALA C 1 114 ? 16.335 25.065 27.790 1.00 18.14 114 ALA C C 1
ATOM 2805 O O . ALA C 1 114 ? 15.827 25.597 26.775 1.00 19.57 114 ALA C O 1
ATOM 2807 N N . LEU C 1 115 ? 17.608 25.214 28.147 1.00 17.58 115 LEU C N 1
ATOM 2808 C CA . LEU C 1 115 ? 18.330 26.164 27.305 1.00 21.39 115 LEU C CA 1
ATOM 2809 C C . LEU C 1 115 ? 18.700 25.587 25.940 1.00 21.90 115 LEU C C 1
ATOM 2810 O O . LEU C 1 115 ? 18.972 26.373 25.029 1.00 23.69 115 LEU C O 1
ATOM 2815 N N . THR C 1 116 ? 18.670 24.253 25.758 1.00 20.09 116 THR C N 1
ATOM 2816 C CA . THR C 1 116 ? 18.966 23.685 24.453 1.00 21.62 116 THR C CA 1
ATOM 2817 C C . THR C 1 116 ? 17.729 23.781 23.505 1.00 21.66 116 THR C C 1
ATOM 2818 O O . THR C 1 116 ? 17.860 23.890 22.257 1.00 23.02 116 THR C O 1
ATOM 2822 N N . GLY C 1 117 ? 16.542 23.658 24.069 1.00 21.20 117 GLY C N 1
ATOM 2823 C CA . GLY C 1 117 ? 15.348 23.721 23.242 1.00 20.95 117 GLY C CA 1
ATOM 2824 C C . GLY C 1 117 ? 14.504 22.452 23.323 1.00 22.59 117 GLY C C 1
ATOM 2825 O O . GLY C 1 117 ? 13.364 22.431 22.855 1.00 24.20 117 GLY C O 1
ATOM 2826 N N . SER C 1 118 ? 15.029 21.384 23.909 1.00 19.67 118 SER C N 1
ATOM 2827 C CA . SER C 1 118 ? 14.263 20.160 24.017 1.00 21.04 118 SER C CA 1
ATOM 2828 C C . SER C 1 118 ? 13.019 20.302 24.888 1.00 22.11 118 SER C C 1
ATOM 2829 O O . SER C 1 118 ? 12.006 19.647 24.591 1.00 22.15 118 SER C O 1
ATOM 2832 N N . LEU C 1 119 ? 13.072 21.124 25.929 1.00 19.81 119 LEU C N 1
ATOM 2833 C CA . LEU C 1 119 ? 11.906 21.250 26.816 1.00 22.07 119 LEU C CA 1
ATOM 2834 C C . LEU C 1 119 ? 10.742 21.830 26.010 1.00 25.07 119 LEU C C 1
ATOM 2835 O O . LEU C 1 119 ? 9.624 21.361 26.080 1.00 27.41 119 LEU C O 1
ATOM 2840 N N . GLU C 1 120 ? 11.068 22.800 25.175 1.00 28.04 120 GLU C N 1
ATOM 2841 C CA . GLU C 1 120 ? 10.084 23.445 24.311 1.00 31.01 120 GLU C CA 1
ATOM 2842 C C . GLU C 1 120 ? 9.525 22.441 23.287 1.00 31.96 120 GLU C C 1
ATOM 2843 O O . GLU C 1 120 ? 8.290 22.417 23.031 1.00 32.74 120 GLU C O 1
ATOM 2849 N N . ASN C 1 121 ? 10.396 21.620 22.717 1.00 31.70 121 ASN C N 1
ATOM 2850 C CA . ASN C 1 121 ? 9.946 20.633 21.731 1.00 32.92 121 ASN C CA 1
ATOM 2851 C C . ASN C 1 121 ? 9.023 19.623 22.430 1.00 33.20 121 ASN C C 1
ATOM 2852 O O . ASN C 1 121 ? 8.107 19.084 21.806 1.00 34.64 121 ASN C O 1
ATOM 2857 N N . HIS C 1 122 ? 9.293 19.337 23.706 1.00 32.00 122 HIS C N 1
ATOM 2858 C CA . HIS C 1 122 ? 8.546 18.304 24.457 1.00 31.23 122 HIS C CA 1
ATOM 2859 C C . HIS C 1 122 ? 8.166 18.815 25.842 1.00 31.41 122 HIS C C 1
ATOM 2860 O O . HIS C 1 122 ? 8.698 18.378 26.839 1.00 31.93 122 HIS C O 1
ATOM 2867 N N . PRO C 1 123 ? 7.230 19.755 25.908 1.00 32.00 123 PRO C N 1
ATOM 2868 C CA . PRO C 1 123 ? 6.760 20.379 27.151 1.00 33.01 123 PRO C CA 1
ATOM 2869 C C . PRO C 1 123 ? 6.433 19.484 28.300 1.00 34.42 123 PRO C C 1
ATOM 2870 O O . PRO C 1 123 ? 6.617 19.850 29.465 1.00 34.58 123 PRO C O 1
ATOM 2874 N N . ASP C 1 124 ? 5.955 18.302 27.980 1.00 35.33 124 ASP C N 1
ATOM 2875 C CA . ASP C 1 124 ? 5.585 17.393 29.035 1.00 37.12 124 ASP C CA 1
ATOM 2876 C C . ASP C 1 124 ? 6.461 16.184 29.110 1.00 36.40 124 ASP C C 1
ATOM 2877 O O . ASP C 1 124 ? 6.063 15.166 29.673 1.00 37.51 124 ASP C O 1
ATOM 2882 N N . GLY C 1 125 ? 7.656 16.263 28.562 1.00 35.51 125 GLY C N 1
ATOM 2883 C CA . GLY C 1 125 ? 8.513 15.101 28.610 1.00 33.16 125 GLY C CA 1
ATOM 2884 C C . GLY C 1 125 ? 9.623 15.134 29.644 1.00 31.80 125 GLY C C 1
ATOM 2885 O O . GLY C 1 125 ? 10.510 14.307 29.606 1.00 31.82 125 GLY C O 1
ATOM 2886 N N . PHE C 1 126 ? 9.581 16.085 30.558 1.00 31.51 126 PHE C N 1
ATOM 2887 C CA . PHE C 1 126 ? 10.625 16.196 31.549 1.00 30.16 126 PHE C CA 1
ATOM 2888 C C . PHE C 1 126 ? 10.179 16.251 32.968 1.00 31.85 126 PHE C C 1
ATOM 2889 O O . PHE C 1 126 ? 10.862 16.824 33.815 1.00 31.11 126 PHE C O 1
ATOM 2897 N N . ASN C 1 127 ? 9.044 15.617 33.225 1.00 33.30 127 ASN C N 1
ATOM 2898 C CA . ASN C 1 127 ? 8.515 15.512 34.574 1.00 34.42 127 ASN C CA 1
ATOM 2899 C C . ASN C 1 127 ? 9.000 14.198 35.212 1.00 35.30 127 ASN C C 1
ATOM 2900 O O . ASN C 1 127 ? 8.748 13.090 34.708 1.00 36.39 127 ASN C O 1
ATOM 2905 N N . PHE C 1 128 ? 9.722 14.355 36.301 1.00 34.30 128 PHE C N 1
ATOM 2906 C CA . PHE C 1 128 ? 10.298 13.241 37.049 1.00 35.51 128 PHE C CA 1
ATOM 2907 C C . PHE C 1 128 ? 9.705 13.266 38.468 1.00 36.50 128 PHE C C 1
ATOM 2908 O O . PHE C 1 128 ? 10.380 13.598 39.460 1.00 34.64 128 PHE C O 1
ATOM 2916 N N . ARG C 1 129 ? 8.417 12.952 38.533 1.00 38.28 129 ARG C N 1
ATOM 2917 C CA . ARG C 1 129 ? 7.674 12.884 39.801 1.00 40.58 129 ARG C CA 1
ATOM 2918 C C . ARG C 1 129 ? 7.990 11.549 40.483 1.00 40.76 129 ARG C C 1
ATOM 2919 O O . ARG C 1 129 ? 8.406 10.572 39.844 1.00 40.85 129 ARG C O 1
ATOM 2927 N N . SER C 1 130 ? 7.796 11.508 41.787 1.00 41.65 130 SER C N 1
ATOM 2928 C CA . SER C 1 130 ? 8.034 10.280 42.526 1.00 42.36 130 SER C CA 1
ATOM 2929 C C . SER C 1 130 ? 6.958 10.195 43.583 1.00 43.30 130 SER C C 1
ATOM 2930 O O . SER C 1 130 ? 6.211 11.155 43.762 1.00 43.04 130 SER C O 1
ATOM 2933 N N . HIS C 1 131 ? 6.890 9.057 44.281 1.00 44.21 131 HIS C N 1
ATOM 2934 C CA . HIS C 1 131 ? 5.908 8.859 45.345 1.00 44.52 131 HIS C CA 1
ATOM 2935 C C . HIS C 1 131 ? 6.446 7.988 46.500 1.00 45.01 131 HIS C C 1
ATOM 2936 O O . HIS C 1 131 ? 5.905 6.876 46.756 1.00 43.90 131 HIS C O 1
#

B-factor: mean 29.73, std 9.7, range [13.14, 58.75]

GO terms:
  GO:0060241 lysozyme inhibitor activity (F, IDA)
  GO:0030288 outer membrane-bounded periplasmic space (C, IDA)
  GO:0042803 protein homodimerization activity (F, IDA)

Sequence (384 aa):
DLTISSLAKGETTKAAFNQMVQGHKLPAWVMKGGTYTPAQTVTLGDETYQVMSACKPHDCGSQRIAVMWSEKSNQMTGLFSTIDEKTSQEKLTWLNVNDALSIDGKTVLFAALTGSLENHPDGFNFRSQDDLTISSLAKGETTKAAFNQMVQGHKLPAWVMKGGTYTPAQTVTLGDETYQVMSACKPHDCGSQRIAVMWSEKSNQMTGLFSTIDEKQEKLTWLNVNDALSIDGKTVLFAALTGSLENHPDGFNFRDLTISSLAKGETTKAAFNQMVQGHKLPAWVMKGGTYTPAQTVTLGDETYQVMSACKPHDCGSQRIAVMWSEKSNQMTGLFSTIDEKTSQEKLTWLNVNDALSIDGKTVLFAALTGSLENHPDGFNFRSH

Solvent-accessible surface area: 18674 Å² total; per-residue (Å²): 132,38,11,1,12,46,3,8,100,26,138,120,13,82,77,39,5,79,83,1,29,119,73,56,194,39,40,64,16,2,98,142,5,41,12,93,33,78,28,32,70,0,17,26,21,120,59,64,40,29,1,3,8,3,15,81,46,129,52,20,10,8,33,30,0,0,0,5,27,1,117,154,46,52,105,17,18,0,0,16,0,42,27,31,150,156,70,42,118,64,150,70,48,74,0,33,83,96,129,70,30,57,147,58,0,84,65,0,0,83,6,8,12,59,21,42,3,40,63,87,60,115,48,34,35,78,164,114,100,111,117,22,9,2,38,41,4,7,106,24,101,52,13,81,76,39,0,75,57,2,18,115,58,47,191,30,39,66,15,4,71,140,38,30,70,69,32,42,24,36,69,1,43,26,34,113,67,60,50,28,1,1,9,10,12,79,51,197,67,64,50,32,39,25,0,0,0,6,29,2,88,64,22,22,100,12,20,0,0,14,0,34,71,75,156,130,58,1,62,0,23,8,0,49,58,56,114,78,19,59,81,20,1,42,0,0,0,0,0,8,11,15,16,0,4,79,90,50,57,118,29,1,73,13,219,164,50,11,2,24,39,4,7,122,23,140,119,12,79,77,39,2,74,98,3,28,122,58,58,182,38,40,69,15,6,88,119,44,21,67,120,34,90,30,28,71,0,16,23,24,125,41,59,40,21,1,2,8,8,12,78,36,194,65,64,50,34,33,24,0,0,0,5,30,0,109,156,44,55,117,20,15,0,0,15,0,32,52,63,159,201,78,43,56,1,70,0,20,30,0,59,60,108,145,79,31,58,83,23,1,43,0,0,0,1,0,3,12,14,15,0,1,51,77,44,62,119,30,0,38,18,148,73,222

Secondary structure (DSSP, 8-state):
---HHHHHH-TTTHHHHHHHHTTS---HHHHHT-EEEEEEEEEEETEEEEEEEEE-TT-TTTEEEEEEE-TTT--EEEEEEEE-TTT--EEEEEE-SS----HHHHHHHHHHHHTHHHHSTTS--EE-/--SSSHHHHHH-TTTHHHHHHHTTTS---HHHHSS-EEEEEEEEEETTEEEEEEEEE-TT-TTTEEEEEEE-TTT--EEEEEEEE----EEEEEES--SS--HHHHHHHHHHHHTHHHHSTTS--B-/---HHHHHH-TTTHHHHHHHTTTS---HHHHTT-EEEEEEEEEEETEEEEEEEEE-TT-TTTEEEEEEE-TTT--EEEEEEEE-TTT--EEEEEE--SS---HHHHHHHHHHHHTHHHHSTTS--EE--

Organism: Escherichia coli (strain K12) (NCBI:txid83333)

Nearest PDB structures (foldseek):
  1xs0-assembly1_A-2  TM=1.008E+00  e=3.876E-27  Escherichia coli K-12
  1xs0-assembly2_B  TM=9.843E-01  e=1.808E-22  Escherichia coli K-12
  1gpq-assembly1_A  TM=9.513E-01  e=2.619E-20  Escherichia coli K-12
  1uuz-assembly2_B  TM=7.191E-01  e=1.730E-06  Pseudomonas aeruginosa
  1xs0-assembly2_B  TM=1.008E+00  e=6.546E-26  Escherichia coli K-12

Foldseek 3Di:
DDALQCLCVPPVRNVLSCLLCPPPPDDPVSNVQPAWDAWFWAADAHAIWTKIKGADVPPRVAKMKIKTAGPVVRHMWMKIWGQDPVPRDIDIDTRCSPPPADPLNVVVRVCRSVVVCVVPRHPSYHYD/DPCDAQQNQCVPPVRVVLSCQQCPPPPDDPCRNHNFAWDAWFWAADDHAIWTKIKTAHVPPRVAKMKIKTAGPVPRHMWMWIWGDDVVDIDIDTTVVAVDQDPLNVVVRVCRSVVVCVVPRHPSHYD/DDAQLCLCVPPVRVVLSCQQCPPPPDDPCRNHVWAWDAWFWAAAAHAIWTKIKTAHPPPRVAKMKIKTAGPVPRHIWMKIWGQDDPPRDIDIDTTCCVCVADPLNVVVRVCRSVCVCVVPRPPRYHYDD